Protein AF-0000000072904810 (afdb_homodimer)

Secondary structure (DSSP, 8-state):
---HHHHHHHHTS-HHHHHHHHTT-S---HHHHHHHHHHHHHTT----HHHHHHHHHTS-PEEEEEEEEEET-THHHHHHHHHHTTHHHHHHTTEEEEEEEEETT-HHHHHHHHHHHHHTT-SEEEE-----HHHHHHHHHHHHTT--EEEESS--TTS--SEEEE--HHHHHHHHHHHHHHHTTS---EEEEEES-TTSHHHHHHHHHHHHHHHHH--S-EEEEEEE-TT-HHHHHHHHHHHHHH----SEEEE-SS-HHHHHHHHHHTT-GGGSEEEEES--HHHHHHHHTTSS-EEEE--HHHHHHHHHHHHHHHHHH-PPPS-SEEEPP-EEE-GGG-/---HHHHHHHHTS-HHHHHHHHTT-S---HHHHHHHHHHHHHTT----HHHHHHHHHTS--EEEEEEEEEET-THHHHHHHHHHTTHHHHHHTTEEEEEEEEETT-HHHHHHHHHHHHHTT-SEEEE-----HHHHHHHHHHHHTT--EEEESS--TTS--SEEEE--HHHHHHHHHHHHHHSTTS---EEEEEES-TTSHHHHHHHHHHHHHHHHH--S-EEEEEEE-TT-HHHHHHHHHHHHHH----SEEEE-SS-HHHHHHHHHHTT-GGGSEEEEES--HHHHHHHHTTSS-EEEE--HHHHHHHHHHHHHHHHHH-PPPS-SEEEPP-EEE-GGG-

Foldseek 3Di:
DQDLCNLCVVLVHDSVLLLCLQQVHDDDPPVSSVSSVVSCVVVVPQPDLVSQLVVQLVDAAAEEEEEEQPPQPCLCVLLVLLQVVCQVVSVSSRYHYDYDHHHFQDQVSVLVSLVVCVVSVHQEYEYQHFADPVRLVSQQVCVVVVHAYEHFQADYPPHDHLAYFHAQLLVLLLVVLVLCLVPPPPQFQEEEEEFADPSGVSRVSSVVSVVVNCVVPVSNHDYPYYHHQSLHQCSLLVRLLVCCVVDVDGAEYEHSHHNVNSNVVNCVVVVCLVRHEYEYEADDPVNLVCLLVVSYFKYKYFSSSVSNNVSNVQSCCCSSRVDRDPHRYHHGDTDIDGNVRD/DQDLCNLCVVLVHDSVLLLCLVQVHDDDPPVSSVSSVVSCVVVVPQPDLVSQLVVQLVDAQAEEEEEEQPPQPCLCVLLVLLQVVCQVVSVSSRYHYDYDHHHFQDQVSVLVSLVVCVVSVHQEYEYQHFADPVRLVSQQVCVVVVHAYEHFQADYPPHDHLAYFHAQLLVLLLVVLVLCLVPPPPLFQEEEEEEADPSGPSRVSSVVSVVVNCVVPVSNHDYPYYHHQNLHQCSLLVRLLVCCVVDVDGAEYEHSHHNVNSNVVNCVVVVCLVRHEYEYEADDPVNLVCLLVVSYFKYKYFSSSVSNNVSNVQSCCCSSRVDRDPHRYHHGDTDIDGNVRD

Organism: NCBI:txid187101

InterPro domains:
  IPR000843 LacI-type HTH domain [PF00356] (3-48)
  IPR000843 LacI-type HTH domain [PR00036] (3-13)
  IPR000843 LacI-type HTH domain [PR00036] (13-23)
  IPR000843 LacI-type HTH domain [PS50932] (2-56)
  IPR000843 LacI-type HTH domain [SM00354] (1-73)
  IPR000843 LacI-type HTH domain [cd01392] (5-56)
  IPR001387 Cro/C1-type, helix-turn-helix domain [PS50943] (3-46)
  IPR010982 Lambda repressor-like, DNA-binding domain superfamily [G3DSA:1.10.260.40] (1-58)
  IPR010982 Lambda repressor-like, DNA-binding domain superfamily [SSF47413] (1-58)
  IPR025997 Periplasmic binding protein [PF13407] (64-319)
  IPR028082 Periplasmic binding protein-like I [SSF53822] (61-342)

Nearest PDB structures (foldseek):
  4ry0-assembly1_A  TM=9.034E-01  e=9.625E-19  Rhizobium etli CFN 42
  4yo7-assembly1_A  TM=8.829E-01  e=5.622E-18  Halalkalibacterium halodurans C-125
  3gbv-assembly1_B  TM=8.900E-01  e=8.865E-18  Bacteroides fragilis NCTC 9343
  6sw4-assembly1_A  TM=7.825E-01  e=5.951E-18  Geobacillus stearothermophilus
  4yhs-assembly1_A  TM=7.640E-01  e=2.649E-13  Bradyrhizobium sp. BTAi1

Solvent-accessible surface area (backbone atoms only — not comparable to full-atom values): 34978 Å² total; per-residue (Å²): 130,76,42,63,64,54,48,9,61,74,60,72,46,52,54,64,54,45,50,21,54,77,61,72,38,82,92,67,59,67,72,57,42,50,51,43,51,50,47,32,57,75,58,63,48,65,80,54,69,46,62,52,26,58,62,32,54,77,46,81,63,42,34,32,30,36,37,35,56,33,54,85,37,70,65,37,54,38,21,51,49,16,38,54,71,42,43,66,62,36,43,58,48,16,34,43,82,46,80,45,77,33,61,61,82,51,63,68,62,51,48,52,48,51,49,51,35,58,75,63,57,38,62,31,36,39,29,43,60,63,71,41,71,69,48,41,52,53,46,36,54,42,36,74,70,70,30,48,29,34,28,37,67,31,72,61,87,91,39,70,51,59,29,33,34,28,57,56,32,35,44,50,12,26,34,50,36,51,48,54,61,44,64,32,84,57,87,45,43,29,29,36,36,38,29,18,42,80,67,35,63,56,41,39,30,23,51,50,18,23,50,51,38,39,64,73,63,66,74,64,53,37,76,74,48,77,46,70,24,60,31,27,32,70,47,17,23,50,53,49,42,54,42,48,74,76,51,72,84,56,34,28,37,36,32,64,37,52,21,50,66,20,35,51,50,31,35,51,75,68,69,40,44,91,71,33,50,31,39,38,46,46,82,41,72,68,51,51,54,31,23,70,67,69,47,29,66,35,28,42,28,54,51,42,35,57,44,20,34,48,54,50,50,53,51,47,40,28,76,71,66,66,45,73,64,92,57,46,66,45,68,44,63,62,36,51,36,39,64,54,54,109,131,74,42,63,63,52,48,7,60,73,60,72,45,52,54,63,56,46,50,22,53,77,60,72,37,83,90,67,58,67,71,56,41,50,51,44,51,50,49,31,57,74,58,61,49,65,80,54,70,47,62,50,27,59,62,34,52,80,46,80,63,42,34,32,29,36,37,36,56,33,54,85,38,69,66,38,55,38,20,50,48,16,38,54,71,43,44,66,61,36,44,60,48,16,34,42,82,45,80,45,78,34,61,61,83,52,64,68,60,50,47,52,48,52,49,50,35,57,74,63,58,37,63,31,36,39,29,41,59,63,74,40,72,69,46,41,53,52,48,37,56,43,36,74,69,71,28,48,29,34,27,36,66,32,75,62,86,91,39,70,53,58,28,32,34,29,59,57,32,36,44,52,12,26,34,51,36,49,47,54,63,43,65,32,84,56,84,46,43,29,27,35,36,37,28,20,42,80,68,36,62,58,41,39,30,21,52,50,18,23,49,52,38,40,66,74,63,66,74,63,52,36,77,75,46,76,44,70,24,61,32,26,32,70,48,18,22,51,52,49,43,54,42,48,74,76,50,71,85,54,32,26,38,38,32,66,39,52,22,50,67,22,34,51,51,32,34,50,75,68,70,40,44,90,70,33,50,30,38,38,47,46,82,41,71,67,50,50,54,32,23,71,67,69,46,28,66,35,28,42,30,55,53,41,34,57,44,20,34,48,54,50,50,53,51,46,41,27,74,72,66,66,46,72,63,92,58,44,66,44,68,43,64,62,37,50,38,40,63,54,52,109

Radius of gyration: 28.39 Å; Cα contacts (8 Å, |Δi|>4): 1363; chains: 2; bounding box: 68×81×64 Å

Structure (mmCIF, N/CA/C/O backbone):
data_AF-0000000072904810-model_v1
#
loop_
_entity.id
_entity.type
_entity.pdbx_description
1 polymer 'Uncharacterized protein'
#
loop_
_atom_site.group_PDB
_atom_site.id
_atom_site.type_symbol
_atom_site.label_atom_id
_atom_site.label_alt_id
_atom_site.label_comp_id
_atom_site.label_asym_id
_atom_site.label_entity_id
_atom_site.label_seq_id
_atom_site.pdbx_PDB_ins_code
_atom_site.Cartn_x
_atom_site.Cartn_y
_atom_site.Cartn_z
_atom_site.occupancy
_atom_site.B_iso_or_equiv
_atom_site.auth_seq_id
_atom_site.auth_comp_id
_atom_site.auth_asym_id
_atom_site.auth_atom_id
_atom_site.pdbx_PDB_model_num
ATOM 1 N N . MET A 1 1 ? -9.641 24.469 26.047 1 48.72 1 MET A N 1
ATOM 2 C CA . MET A 1 1 ? -8.188 24.375 26.062 1 48.72 1 MET A CA 1
ATOM 3 C C . MET A 1 1 ? -7.566 25.703 26.5 1 48.72 1 MET A C 1
ATOM 5 O O . MET A 1 1 ? -8.07 26.766 26.156 1 48.72 1 MET A O 1
ATOM 9 N N . VAL A 1 2 ? -6.676 25.609 27.453 1 62.5 2 VAL A N 1
ATOM 10 C CA . VAL A 1 2 ? -6.043 26.797 28.031 1 62.5 2 VAL A CA 1
ATOM 11 C C . VAL A 1 2 ? -5.199 27.5 26.969 1 62.5 2 VAL A C 1
ATOM 13 O O . VAL A 1 2 ? -4.488 26.844 26.203 1 62.5 2 VAL A O 1
ATOM 16 N N . THR A 1 3 ? -5.465 28.734 26.672 1 64.62 3 THR A N 1
ATOM 17 C CA . THR A 1 3 ? -4.758 29.531 25.688 1 64.62 3 THR A CA 1
ATOM 18 C C . THR A 1 3 ? -3.43 30.047 26.234 1 64.62 3 THR A C 1
ATOM 20 O O . THR A 1 3 ? -3.195 29.984 27.453 1 64.62 3 THR A O 1
ATOM 23 N N . ILE A 1 4 ? -2.623 30.406 25.25 1 74.75 4 ILE A N 1
ATOM 24 C CA . ILE A 1 4 ? -1.353 31 25.641 1 74.75 4 ILE A CA 1
ATOM 25 C C . ILE A 1 4 ? -1.608 32.219 26.562 1 74.75 4 ILE A C 1
ATOM 27 O O . ILE A 1 4 ? -0.884 32.406 27.531 1 74.75 4 ILE A O 1
ATOM 31 N N . LYS A 1 5 ? -2.689 32.875 26.234 1 76.81 5 LYS A N 1
ATOM 32 C CA . LYS A 1 5 ? -3.057 34.062 27.031 1 76.81 5 LYS A CA 1
ATOM 33 C C . LYS A 1 5 ? -3.41 33.625 28.469 1 76.81 5 LYS A C 1
ATOM 35 O O . LYS A 1 5 ? -2.994 34.281 29.422 1 76.81 5 LYS A O 1
ATOM 40 N N . GLU A 1 6 ? -4.098 32.562 28.531 1 79.69 6 GLU A N 1
ATOM 41 C CA . GLU A 1 6 ? -4.496 32.094 29.844 1 79.69 6 GLU A CA 1
ATOM 42 C C . GLU A 1 6 ? -3.299 31.531 30.625 1 79.69 6 GLU A C 1
ATOM 44 O O . GLU A 1 6 ? -3.186 31.75 31.828 1 79.69 6 GLU A O 1
ATOM 49 N N . ILE A 1 7 ? -2.479 30.906 29.875 1 81.94 7 ILE A N 1
ATOM 50 C CA . ILE A 1 7 ? -1.27 30.359 30.5 1 81.94 7 ILE A CA 1
ATOM 51 C C . ILE A 1 7 ? -0.387 31.516 30.984 1 81.94 7 ILE A C 1
ATOM 53 O O . ILE A 1 7 ? 0.176 31.453 32.062 1 81.94 7 ILE A O 1
ATOM 57 N N . ALA A 1 8 ? -0.344 32.469 30.188 1 86.44 8 ALA A N 1
ATOM 58 C CA . ALA A 1 8 ? 0.425 33.656 30.547 1 86.44 8 ALA A CA 1
ATOM 59 C C . ALA A 1 8 ? -0.117 34.312 31.828 1 86.44 8 ALA A C 1
ATOM 61 O O . ALA A 1 8 ? 0.65 34.656 32.719 1 86.44 8 ALA A O 1
ATOM 62 N N . LYS A 1 9 ? -1.335 34.375 31.906 1 85.94 9 LYS A N 1
ATOM 63 C CA . LYS A 1 9 ? -1.991 34.906 33.094 1 85.94 9 LYS A CA 1
ATOM 64 C C . LYS A 1 9 ? -1.703 34.062 34.312 1 85.94 9 LYS A C 1
ATOM 66 O O . LYS A 1 9 ? -1.376 34.594 35.375 1 85.94 9 LYS A O 1
ATOM 71 N N . LYS A 1 10 ? -1.76 32.844 34.094 1 86.5 10 LYS A N 1
ATOM 72 C CA . LYS A 1 10 ? -1.534 31.922 35.188 1 86.5 10 LYS A CA 1
ATOM 73 C C . LYS A 1 10 ? -0.076 31.953 35.656 1 86.5 10 LYS A C 1
ATOM 75 O O . LYS A 1 10 ? 0.217 31.797 36.844 1 86.5 10 LYS A O 1
ATOM 80 N N . ALA A 1 11 ? 0.738 32.062 34.719 1 86.38 11 ALA A N 1
ATOM 81 C CA . ALA A 1 11 ? 2.174 32.062 34.969 1 86.38 11 ALA A CA 1
ATOM 82 C C . ALA A 1 11 ? 2.656 33.469 35.375 1 86.38 11 ALA A C 1
ATOM 84 O O . ALA A 1 11 ? 3.768 33.625 35.906 1 86.38 11 ALA A O 1
ATOM 85 N N . GLY A 1 12 ? 1.88 34.5 35.188 1 88.94 12 GLY A N 1
ATOM 86 C CA . GLY A 1 12 ? 2.254 35.875 35.5 1 88.94 12 GLY A CA 1
ATOM 87 C C . GLY A 1 12 ? 3.293 36.438 34.562 1 88.94 12 GLY A C 1
ATOM 88 O O . GLY A 1 12 ? 4.18 37.188 35 1 88.94 12 GLY A O 1
ATOM 89 N N . VAL A 1 13 ? 3.305 35.938 33.438 1 86.69 13 VAL A N 1
ATOM 90 C CA . VAL A 1 13 ? 4.27 36.406 32.438 1 86.69 13 VAL A CA 1
ATOM 91 C C . VAL A 1 13 ? 3.539 36.875 31.188 1 86.69 13 VAL A C 1
ATOM 93 O O . VAL A 1 13 ? 2.316 36.75 31.094 1 86.69 13 VAL A O 1
ATOM 96 N N . SER A 1 14 ? 4.316 37.594 30.359 1 81.81 14 SER A N 1
ATOM 97 C CA . SER A 1 14 ? 3.732 38.031 29.094 1 81.81 14 SER A CA 1
ATOM 98 C C . SER A 1 14 ? 3.434 36.812 28.188 1 81.81 14 SER A C 1
ATOM 100 O O . SER A 1 14 ? 4 35.75 28.359 1 81.81 14 SER A O 1
ATOM 102 N N . ARG A 1 15 ? 2.557 37.062 27.203 1 83.19 15 ARG A N 1
ATOM 103 C CA . ARG A 1 15 ? 2.275 36.062 26.188 1 83.19 15 ARG A CA 1
ATOM 104 C C . ARG A 1 15 ? 3.545 35.656 25.438 1 83.19 15 ARG A C 1
ATOM 106 O O . ARG A 1 15 ? 3.732 34.5 25.094 1 83.19 15 ARG A O 1
ATOM 113 N N . GLY A 1 16 ? 4.422 36.594 25.312 1 77.12 16 GLY A N 1
ATOM 114 C CA . GLY A 1 16 ? 5.68 36.375 24.609 1 77.12 16 GLY A CA 1
ATOM 115 C C . GLY A 1 16 ? 6.598 35.406 25.344 1 77.12 16 GLY A C 1
ATOM 116 O O . GLY A 1 16 ? 7.254 34.562 24.734 1 77.12 16 GLY A O 1
ATOM 117 N N . THR A 1 17 ? 6.551 35.594 26.609 1 80.62 17 THR A N 1
ATOM 118 C CA . THR A 1 17 ? 7.391 34.719 27.438 1 80.62 17 THR A CA 1
ATOM 119 C C . THR A 1 17 ? 6.91 33.281 27.359 1 80.62 17 THR A C 1
ATOM 121 O O . THR A 1 17 ? 7.719 32.344 27.25 1 80.62 17 THR A O 1
ATOM 124 N N . VAL A 1 18 ? 5.582 33.125 27.375 1 80.38 18 VAL A N 1
ATOM 125 C CA . VAL A 1 18 ? 5.008 31.781 27.266 1 80.38 18 VAL A CA 1
ATOM 126 C C . VAL A 1 18 ? 5.32 31.203 25.891 1 80.38 18 VAL A C 1
ATOM 128 O O . VAL A 1 18 ? 5.688 30.031 25.781 1 80.38 18 VAL A O 1
ATOM 131 N N . ASP A 1 19 ? 5.27 32.031 24.969 1 73.81 19 ASP A N 1
ATOM 132 C CA . ASP A 1 19 ? 5.562 31.641 23.594 1 73.81 19 ASP A CA 1
ATOM 133 C C . ASP A 1 19 ? 7.008 31.172 23.453 1 73.81 19 ASP A C 1
ATOM 135 O O . ASP A 1 19 ? 7.273 30.141 22.812 1 73.81 19 ASP A O 1
ATOM 139 N N . ARG A 1 20 ? 7.871 31.906 24.141 1 73.19 20 ARG A N 1
ATOM 140 C CA . ARG A 1 20 ? 9.289 31.578 24.094 1 73.19 20 ARG A CA 1
ATOM 141 C C . ARG A 1 20 ? 9.547 30.219 24.75 1 73.19 20 ARG A C 1
ATOM 143 O O . ARG A 1 20 ? 10.344 29.422 24.25 1 73.19 20 ARG A O 1
ATOM 150 N N . VAL A 1 21 ? 8.828 29.969 25.75 1 74.94 21 VAL A N 1
ATOM 151 C CA . VAL A 1 21 ? 9.031 28.734 26.5 1 74.94 21 VAL A CA 1
ATOM 152 C C . VAL A 1 21 ? 8.461 27.562 25.703 1 74.94 21 VAL A C 1
ATOM 154 O O . VAL A 1 21 ? 9.109 26.516 25.578 1 74.94 21 VAL A O 1
ATOM 157 N N . ILE A 1 22 ? 7.301 27.797 25.125 1 71 22 ILE A N 1
ATOM 158 C CA . ILE A 1 22 ? 6.598 26.734 24.406 1 71 22 ILE A CA 1
ATOM 159 C C . ILE A 1 22 ? 7.375 26.359 23.156 1 71 22 ILE A C 1
ATOM 161 O O . ILE A 1 22 ? 7.441 25.172 22.781 1 71 22 ILE A O 1
ATOM 165 N N . ASN A 1 23 ? 8.078 27.391 22.641 1 64.56 23 ASN A N 1
ATOM 166 C CA . ASN A 1 23 ? 8.758 27.172 21.359 1 64.56 23 ASN A CA 1
ATOM 167 C C . ASN A 1 23 ? 10.273 27.141 21.531 1 64.56 23 ASN A C 1
ATOM 169 O O . ASN A 1 23 ? 11.008 27.203 20.547 1 64.56 23 ASN A O 1
ATOM 173 N N . ASN A 1 24 ? 10.555 27 22.641 1 62.38 24 ASN A N 1
ATOM 174 C CA . ASN A 1 24 ? 11.961 26.953 23.031 1 62.38 24 ASN A CA 1
ATOM 175 C C . ASN A 1 24 ? 12.781 28 22.281 1 62.38 24 ASN A C 1
ATOM 177 O O . ASN A 1 24 ? 13.812 27.688 21.688 1 62.38 24 ASN A O 1
ATOM 181 N N . ARG A 1 25 ? 12.133 29.109 22.188 1 63.75 25 ARG A N 1
ATOM 182 C CA . ARG A 1 25 ? 12.812 30.234 21.531 1 63.75 25 ARG A CA 1
ATOM 183 C C . ARG A 1 25 ? 13.18 31.297 22.562 1 63.75 25 ARG A C 1
ATOM 185 O O . ARG A 1 25 ? 12.461 31.516 23.531 1 63.75 25 ARG A O 1
ATOM 192 N N . GLY A 1 26 ? 14.312 31.922 22.344 1 59.94 26 GLY A N 1
ATOM 193 C CA . GLY A 1 26 ? 14.781 33.031 23.141 1 59.94 26 GLY A CA 1
ATOM 194 C C . GLY A 1 26 ? 15.242 32.625 24.531 1 59.94 26 GLY A C 1
ATOM 195 O O . GLY A 1 26 ? 15.352 31.438 24.828 1 59.94 26 GLY A O 1
ATOM 196 N N . SER A 1 27 ? 15.664 33.562 25.297 1 71.88 27 SER A N 1
ATOM 197 C CA . SER A 1 27 ? 16.141 33.344 26.656 1 71.88 27 SER A CA 1
ATOM 198 C C . SER A 1 27 ? 15.055 33.594 27.688 1 71.88 27 SER A C 1
ATOM 200 O O . SER A 1 27 ? 14.406 34.656 27.656 1 71.88 27 SER A O 1
ATOM 202 N N . VAL A 1 28 ? 14.578 32.562 28.375 1 75.69 28 VAL A N 1
ATOM 203 C CA . VAL A 1 28 ? 13.664 32.688 29.5 1 75.69 28 VAL A CA 1
ATOM 204 C C . VAL A 1 28 ? 14.328 32.156 30.781 1 75.69 28 VAL A C 1
ATOM 206 O O . VAL A 1 28 ? 15.078 31.172 30.719 1 75.69 28 VAL A O 1
ATOM 209 N N . LYS A 1 29 ? 14.172 32.938 31.875 1 82.75 29 LYS A N 1
ATOM 210 C CA . LYS A 1 29 ? 14.734 32.5 33.156 1 82.75 29 LYS A CA 1
ATOM 211 C C . LYS A 1 29 ? 14.258 31.078 33.5 1 82.75 29 LYS A C 1
ATOM 213 O O . LYS A 1 29 ? 13.102 30.734 33.281 1 82.75 29 LYS A O 1
ATOM 218 N N . SER A 1 30 ? 15.18 30.312 33.969 1 80.44 30 SER A N 1
ATOM 219 C CA . SER A 1 30 ? 14.938 28.906 34.281 1 80.44 30 SER A CA 1
ATOM 220 C C . SER A 1 30 ? 13.703 28.75 35.156 1 80.44 30 SER A C 1
ATOM 222 O O . SER A 1 30 ? 12.891 27.844 34.938 1 80.44 30 SER A O 1
ATOM 224 N N . GLU A 1 31 ? 13.578 29.594 36.156 1 82.31 31 GLU A N 1
ATOM 225 C CA . GLU A 1 31 ? 12.453 29.516 37.094 1 82.31 31 GLU A CA 1
ATOM 226 C C . GLU A 1 31 ? 11.125 29.719 36.375 1 82.31 31 GLU A C 1
ATOM 228 O O . GLU A 1 31 ? 10.164 29 36.625 1 82.31 31 GLU A O 1
ATOM 233 N N . THR A 1 32 ? 11.125 30.656 35.5 1 84.44 32 THR A N 1
ATOM 234 C CA . THR A 1 32 ? 9.922 30.984 34.719 1 84.44 32 THR A CA 1
ATOM 235 C C . THR A 1 32 ? 9.586 29.859 33.75 1 84.44 32 THR A C 1
ATOM 237 O O . THR A 1 32 ? 8.414 29.5 33.594 1 84.44 32 THR A O 1
ATOM 240 N N . LYS A 1 33 ? 10.547 29.375 33.094 1 83 33 LYS A N 1
ATOM 241 C CA . LYS A 1 33 ? 10.367 28.266 32.156 1 83 33 LYS A CA 1
ATOM 242 C C . LYS A 1 33 ? 9.742 27.062 32.875 1 83 33 LYS A C 1
ATOM 244 O O . LYS A 1 33 ? 8.789 26.469 32.344 1 83 33 LYS A O 1
ATOM 249 N N . GLU A 1 34 ? 10.32 26.766 34 1 81 34 GLU A N 1
ATOM 250 C CA . GLU A 1 34 ? 9.805 25.625 34.75 1 81 34 GLU A CA 1
ATOM 251 C C . GLU A 1 34 ? 8.352 25.844 35.125 1 81 34 GLU A C 1
ATOM 253 O O . GLU A 1 34 ? 7.539 24.922 35.062 1 81 34 GLU A O 1
ATOM 258 N N . LYS A 1 35 ? 8.086 27.031 35.625 1 83.62 35 LYS A N 1
ATOM 259 C CA . LYS A 1 35 ? 6.719 27.375 36.031 1 83.62 35 LYS A CA 1
ATOM 260 C C . LYS A 1 35 ? 5.754 27.219 34.844 1 83.62 35 LYS A C 1
ATOM 262 O O . LYS A 1 35 ? 4.68 26.625 35 1 83.62 35 LYS A O 1
ATOM 267 N N . ILE A 1 36 ? 6.172 27.719 33.75 1 84.75 36 ILE A N 1
ATOM 268 C CA . ILE A 1 36 ? 5.336 27.641 32.562 1 84.75 36 ILE A CA 1
ATOM 269 C C . ILE A 1 36 ? 5.16 26.188 32.125 1 84.75 36 ILE A C 1
ATOM 271 O O . ILE A 1 36 ? 4.051 25.75 31.812 1 84.75 36 ILE A O 1
ATOM 275 N N . LEU A 1 37 ? 6.18 25.438 32.156 1 79.69 37 LEU A N 1
ATOM 276 C CA . LEU A 1 37 ? 6.125 24.047 31.766 1 79.69 37 LEU A CA 1
ATOM 277 C C . LEU A 1 37 ? 5.188 23.25 32.688 1 79.69 37 LEU A C 1
ATOM 279 O O . LEU A 1 37 ? 4.445 22.391 32.219 1 79.69 37 LEU A O 1
ATOM 283 N N . LYS A 1 38 ? 5.254 23.547 33.938 1 79.88 38 LYS A N 1
ATOM 284 C CA . LYS A 1 38 ? 4.363 22.906 34.906 1 79.88 38 LYS A CA 1
ATOM 285 C C . LYS A 1 38 ? 2.902 23.219 34.594 1 79.88 38 LYS A C 1
ATOM 287 O O . LYS A 1 38 ? 2.037 22.344 34.688 1 79.88 38 LYS A O 1
ATOM 292 N N . ILE A 1 39 ? 2.627 24.438 34.25 1 81.19 39 ILE A N 1
ATOM 293 C CA . ILE A 1 39 ? 1.268 24.859 33.906 1 81.19 39 ILE A CA 1
ATOM 294 C C . ILE A 1 39 ? 0.812 24.172 32.625 1 81.19 39 ILE A C 1
ATOM 296 O O . ILE A 1 39 ? -0.328 23.703 32.531 1 81.19 39 ILE A O 1
ATOM 300 N N . LEU A 1 40 ? 1.761 24.172 31.75 1 76.12 40 LEU A N 1
ATOM 301 C CA . LEU A 1 40 ? 1.449 23.5 30.484 1 76.12 40 LEU A CA 1
ATOM 302 C C . LEU A 1 40 ? 1.08 22.047 30.719 1 76.12 40 LEU A C 1
ATOM 304 O O . LEU A 1 40 ? 0.115 21.547 30.141 1 76.12 40 LEU A O 1
ATOM 308 N N . GLU A 1 41 ? 1.819 21.422 31.562 1 71.75 41 GLU A N 1
ATOM 309 C CA . GLU A 1 41 ? 1.578 20.031 31.906 1 71.75 41 GLU A CA 1
ATOM 310 C C . GLU A 1 41 ? 0.256 19.875 32.656 1 71.75 41 GLU A C 1
ATOM 312 O O . GLU A 1 41 ? -0.528 18.969 32.344 1 71.75 41 GLU A O 1
ATOM 317 N N . LYS A 1 42 ? 0.084 20.688 33.594 1 73.69 42 LYS A N 1
ATOM 318 C CA . LYS A 1 42 ? -1.115 20.625 34.438 1 73.69 42 LYS A CA 1
ATOM 319 C C . LYS A 1 42 ? -2.373 20.859 33.594 1 73.69 42 LYS A C 1
ATOM 321 O O . LYS A 1 42 ? -3.406 20.234 33.812 1 73.69 42 LYS A O 1
ATOM 326 N N . GLU A 1 43 ? -2.172 21.766 32.625 1 68.81 43 GLU A N 1
ATOM 327 C CA . GLU A 1 43 ? -3.33 22.141 31.828 1 68.81 43 GLU A CA 1
ATOM 328 C C . GLU A 1 43 ? -3.434 21.281 30.578 1 68.81 43 GLU A C 1
ATOM 330 O O . GLU A 1 43 ? -4.344 21.453 29.766 1 68.81 43 GLU A O 1
ATOM 335 N N . ASN A 1 44 ? -2.527 20.344 30.578 1 62.75 44 ASN A N 1
ATOM 336 C CA . ASN A 1 44 ? -2.461 19.484 29.406 1 62.75 44 ASN A CA 1
ATOM 337 C C . ASN A 1 44 ? -2.467 20.297 28.109 1 62.75 44 ASN A C 1
ATOM 339 O O . ASN A 1 44 ? -3.256 20.031 27.203 1 62.75 44 ASN A O 1
ATOM 343 N N . TYR A 1 45 ? -1.604 21.344 28.359 1 57.41 45 TYR A N 1
ATOM 344 C CA . TYR A 1 45 ? -1.53 22.25 27.203 1 57.41 45 TYR A CA 1
ATOM 345 C C . TYR A 1 45 ? -0.876 21.562 26.016 1 57.41 45 TYR A C 1
ATOM 347 O O . TYR A 1 45 ? 0.213 21 26.141 1 57.41 45 TYR A O 1
ATOM 355 N N . LYS A 1 46 ? -1.573 21.328 25.094 1 53.16 46 LYS A N 1
ATOM 356 C CA . LYS A 1 46 ? -0.987 20.875 23.844 1 53.16 46 LYS A CA 1
ATOM 357 C C . LYS A 1 46 ? -0.781 22.031 22.875 1 53.16 46 LYS A C 1
ATOM 359 O O . LYS A 1 46 ? -1.73 22.734 22.547 1 53.16 46 LYS A O 1
ATOM 364 N N . PRO A 1 47 ? 0.622 22.359 22.812 1 49.88 47 PRO A N 1
ATOM 365 C CA . PRO A 1 47 ? 0.875 23.469 21.891 1 49.88 47 PRO A CA 1
ATOM 366 C C . PRO A 1 47 ? 0.107 23.328 20.578 1 49.88 47 PRO A C 1
ATOM 368 O O . PRO A 1 47 ? -0.078 22.219 20.078 1 49.88 47 PRO A O 1
ATOM 371 N N . ASN A 1 48 ? -0.645 24.281 20.422 1 47.41 48 ASN A N 1
ATOM 372 C CA . ASN A 1 48 ? -1.406 24.328 19.188 1 47.41 48 ASN A CA 1
ATOM 373 C C . ASN A 1 48 ? -0.489 24.312 17.969 1 47.41 48 ASN A C 1
ATOM 375 O O . ASN A 1 48 ? 0.514 25.031 17.922 1 47.41 48 ASN A O 1
ATOM 379 N N . ILE A 1 49 ? -0.311 23.266 17.312 1 51.97 49 ILE A N 1
ATOM 380 C CA . ILE A 1 49 ? 0.506 23.094 16.109 1 51.97 49 ILE A CA 1
ATOM 381 C C . ILE A 1 49 ? 0.469 24.359 15.273 1 51.97 49 ILE A C 1
ATOM 383 O O . ILE A 1 49 ? 1.472 24.734 14.664 1 51.97 49 ILE A O 1
ATOM 387 N N . PHE A 1 50 ? -0.544 25.156 15.445 1 46.47 50 PHE A N 1
ATOM 388 C CA . PHE A 1 50 ? -0.783 26.344 14.641 1 46.47 50 PHE A CA 1
ATOM 389 C C . PHE A 1 50 ? 0.093 27.5 15.109 1 46.47 50 PHE A C 1
ATOM 391 O O . PHE A 1 50 ? 0.637 28.25 14.297 1 46.47 50 PHE A O 1
ATOM 398 N N . GLY A 1 51 ? 0.106 27.688 16.375 1 47.91 51 GLY A N 1
ATOM 399 C CA . GLY A 1 51 ? 0.995 28.703 16.938 1 47.91 51 GLY A CA 1
ATOM 400 C C . GLY A 1 51 ? 2.445 28.5 16.547 1 47.91 51 GLY A C 1
ATOM 401 O O . GLY A 1 51 ? 3.154 29.469 16.25 1 47.91 51 GLY A O 1
ATOM 402 N N . LYS A 1 52 ? 2.736 27.328 16.359 1 52.88 52 LYS A N 1
ATOM 403 C CA . LYS A 1 52 ? 4.113 27 16 1 52.88 52 LYS A CA 1
ATOM 404 C C . LYS A 1 52 ? 4.406 27.344 14.547 1 52.88 52 LYS A C 1
ATOM 406 O O . LYS A 1 52 ? 5.492 27.828 14.219 1 52.88 52 LYS A O 1
ATOM 411 N N . MET A 1 53 ? 3.459 27.078 13.727 1 53.44 53 MET A N 1
ATOM 412 C CA . MET A 1 53 ? 3.609 27.391 12.305 1 53.44 53 MET A CA 1
ATOM 413 C C . MET A 1 53 ? 3.789 28.891 12.094 1 53.44 53 MET A C 1
ATOM 415 O O . MET A 1 53 ? 4.625 29.312 11.297 1 53.44 53 MET A O 1
ATOM 419 N N . LEU A 1 54 ? 2.996 29.703 12.781 1 46.09 54 LEU A N 1
ATOM 420 C CA . LEU A 1 54 ? 3.061 31.156 12.688 1 46.09 54 LEU A CA 1
ATOM 421 C C . LEU A 1 54 ? 4.398 31.672 13.203 1 46.09 54 LEU A C 1
ATOM 423 O O . LEU A 1 54 ? 4.961 32.625 12.641 1 46.09 54 LEU A O 1
ATOM 427 N N . ALA A 1 55 ? 4.762 31.125 14.188 1 48.44 55 ALA A N 1
ATOM 428 C CA . ALA A 1 55 ? 6.02 31.562 14.789 1 48.44 55 ALA A CA 1
ATOM 429 C C . ALA A 1 55 ? 7.199 31.281 13.867 1 48.44 55 ALA A C 1
ATOM 431 O O . ALA A 1 55 ? 8.141 32.062 13.789 1 48.44 55 ALA A O 1
ATOM 432 N N . ASN A 1 56 ? 7.066 30.219 13.109 1 52.06 56 ASN A N 1
ATOM 433 C CA . ASN A 1 56 ? 8.195 29.797 12.305 1 52.06 56 ASN A CA 1
ATOM 434 C C . ASN A 1 56 ? 8.234 30.516 10.961 1 52.06 56 ASN A C 1
ATOM 436 O O . ASN A 1 56 ? 9.297 30.641 10.344 1 52.06 56 ASN A O 1
ATOM 440 N N . ASN A 1 57 ? 7.066 30.984 10.43 1 50.25 57 ASN A N 1
ATOM 441 C CA . ASN A 1 57 ? 7.027 31.641 9.125 1 50.25 57 ASN A CA 1
ATOM 442 C C . ASN A 1 57 ? 7.668 33.031 9.172 1 50.25 57 ASN A C 1
ATOM 444 O O . ASN A 1 57 ? 7.934 33.625 8.133 1 50.25 57 ASN A O 1
ATOM 448 N N . LYS A 1 58 ? 7.75 33.719 10.344 1 47.81 58 LYS A N 1
ATOM 449 C CA . LYS A 1 58 ? 8.312 35.062 10.43 1 47.81 58 LYS A CA 1
ATOM 450 C C . LYS A 1 58 ? 9.82 35.031 10.203 1 47.81 58 LYS A C 1
ATOM 452 O O . LYS A 1 58 ? 10.43 36.062 9.906 1 47.81 58 LYS A O 1
ATOM 457 N N . TYR A 1 59 ? 10.484 34 10.234 1 52.03 59 TYR A N 1
ATOM 458 C CA . TYR A 1 59 ? 11.938 33.938 10.156 1 52.03 59 TYR A CA 1
ATOM 459 C C . TYR A 1 59 ? 12.383 33.125 8.938 1 52.03 59 TYR A C 1
ATOM 461 O O . TYR A 1 59 ? 11.562 32.5 8.266 1 52.03 59 TYR A O 1
ATOM 469 N N . SER A 1 60 ? 13.68 33.312 8.547 1 62.72 60 SER A N 1
ATOM 470 C CA . SER A 1 60 ? 14.344 32.562 7.484 1 62.72 60 SER A CA 1
ATOM 471 C C . SER A 1 60 ? 14 31.062 7.562 1 62.72 60 SER A C 1
ATOM 473 O O . SER A 1 60 ? 13.883 30.516 8.656 1 62.72 60 SER A O 1
ATOM 475 N N . LYS A 1 61 ? 13.594 30.516 6.398 1 77.38 61 LYS A N 1
ATOM 476 C CA . LYS A 1 61 ? 13.219 29.109 6.352 1 77.38 61 LYS A CA 1
ATOM 477 C C . LYS A 1 61 ? 14.328 28.219 6.91 1 77.38 61 LYS A C 1
ATOM 479 O O . LYS A 1 61 ? 15.516 28.469 6.668 1 77.38 61 LYS A O 1
ATOM 484 N N . LYS A 1 62 ? 14.07 27.438 7.703 1 90 62 LYS A N 1
ATOM 485 C CA . LYS A 1 62 ? 14.977 26.406 8.211 1 90 62 LYS A CA 1
ATOM 486 C C . LYS A 1 62 ? 15.141 25.266 7.207 1 90 62 LYS A C 1
ATOM 488 O O . LYS A 1 62 ? 14.258 25.031 6.383 1 90 62 LYS A O 1
ATOM 493 N N . MET A 1 63 ? 16.312 24.625 7.23 1 94.19 63 MET A N 1
ATOM 494 C CA . MET A 1 63 ? 16.609 23.641 6.195 1 94.19 63 MET A CA 1
ATOM 495 C C . MET A 1 63 ? 16.469 22.219 6.73 1 94.19 63 MET A C 1
ATOM 497 O O . MET A 1 63 ? 16.844 21.938 7.867 1 94.19 63 MET A O 1
ATOM 501 N N . ILE A 1 64 ? 15.898 21.406 5.961 1 97.12 64 ILE A N 1
ATOM 502 C CA . ILE A 1 64 ? 15.938 19.953 6.133 1 97.12 64 ILE A CA 1
ATOM 503 C C . ILE A 1 64 ? 16.812 19.328 5.055 1 97.12 64 ILE A C 1
ATOM 505 O O . ILE A 1 64 ? 16.625 19.578 3.863 1 97.12 64 ILE A O 1
ATOM 509 N N . GLY A 1 65 ? 17.828 18.578 5.438 1 98.25 65 GLY A N 1
ATOM 510 C CA . GLY A 1 65 ? 18.703 17.906 4.488 1 98.25 65 GLY A CA 1
ATOM 511 C C . GLY A 1 65 ? 18.141 16.594 3.986 1 98.25 65 GLY A C 1
ATOM 512 O O . GLY A 1 65 ? 17.531 15.836 4.75 1 98.25 65 GLY A O 1
ATOM 513 N N . VAL A 1 66 ? 18.344 16.312 2.725 1 98.69 66 VAL A N 1
ATOM 514 C CA . VAL A 1 66 ? 17.984 15.039 2.1 1 98.69 66 VAL A CA 1
ATOM 515 C C . VAL A 1 66 ? 19.188 14.484 1.337 1 98.69 66 VAL A C 1
ATOM 517 O O . VAL A 1 66 ? 19.625 15.07 0.349 1 98.69 66 VAL A O 1
ATOM 520 N N . ILE A 1 67 ? 19.734 13.391 1.818 1 98.19 67 ILE A N 1
ATOM 521 C CA . ILE A 1 67 ? 20.859 12.727 1.16 1 98.19 67 ILE A CA 1
ATOM 522 C C . ILE A 1 67 ? 20.422 11.359 0.643 1 98.19 67 ILE A C 1
ATOM 524 O O . ILE A 1 67 ? 20.141 10.453 1.431 1 98.19 67 ILE A O 1
ATOM 528 N N . LEU A 1 68 ? 20.406 11.195 -0.643 1 97.31 68 LEU A N 1
ATOM 529 C CA . LEU A 1 68 ? 19.984 9.938 -1.256 1 97.31 68 LEU A CA 1
ATOM 530 C C . LEU A 1 68 ? 21.031 9.43 -2.232 1 97.31 68 LEU A C 1
ATOM 532 O O . LEU A 1 68 ? 21.672 10.219 -2.932 1 97.31 68 LEU A O 1
ATOM 536 N N . ASN A 1 69 ? 21.156 8.172 -2.271 1 90.5 69 ASN A N 1
ATOM 537 C CA . ASN A 1 69 ? 21.953 7.531 -3.316 1 90.5 69 ASN A CA 1
ATOM 538 C C . ASN A 1 69 ? 21.109 7.199 -4.539 1 90.5 69 ASN A C 1
ATOM 540 O O . ASN A 1 69 ? 21.047 6.043 -4.961 1 90.5 69 ASN A O 1
ATOM 544 N N . SER A 1 70 ? 20.609 8.227 -5.184 1 90.31 70 SER A N 1
ATOM 545 C CA . SER A 1 70 ? 19.484 8.055 -6.086 1 90.31 70 SER A CA 1
ATOM 546 C C . SER A 1 70 ? 19.922 8.086 -7.547 1 90.31 70 SER A C 1
ATOM 548 O O . SER A 1 70 ? 19.234 7.582 -8.43 1 90.31 70 SER A O 1
ATOM 550 N N . LYS A 1 71 ? 21.078 8.734 -7.824 1 91.31 71 LYS A N 1
ATOM 551 C CA . LYS A 1 71 ? 21.438 8.977 -9.219 1 91.31 71 LYS A CA 1
ATOM 552 C C . LYS A 1 71 ? 21.594 7.668 -9.984 1 91.31 71 LYS A C 1
ATOM 554 O O . LYS A 1 71 ? 22.375 6.801 -9.57 1 91.31 71 LYS A O 1
ATOM 559 N N . GLY A 1 72 ? 20.812 7.527 -11.031 1 88 72 GLY A N 1
ATOM 560 C CA . GLY A 1 72 ? 20.891 6.348 -11.875 1 88 72 GLY A CA 1
ATOM 561 C C . GLY A 1 72 ? 19.953 5.234 -11.422 1 88 72 GLY A C 1
ATOM 562 O O . GLY A 1 72 ? 19.938 4.156 -12.023 1 88 72 GLY A O 1
ATOM 563 N N . ASN A 1 73 ? 19.219 5.426 -10.406 1 89.88 73 ASN A N 1
ATOM 564 C CA . ASN A 1 73 ? 18.297 4.422 -9.891 1 89.88 73 ASN A CA 1
ATOM 565 C C . ASN A 1 73 ? 16.859 4.938 -9.898 1 89.88 73 ASN A C 1
ATOM 567 O O . ASN A 1 73 ? 16.469 5.738 -9.047 1 89.88 73 ASN A O 1
ATOM 571 N N . PRO A 1 74 ? 16.062 4.477 -10.828 1 92.44 74 PRO A N 1
ATOM 572 C CA . PRO A 1 74 ? 14.695 4.988 -11.008 1 92.44 74 PRO A CA 1
ATOM 573 C C . PRO A 1 74 ? 13.812 4.746 -9.789 1 92.44 74 PRO A C 1
ATOM 575 O O . PRO A 1 74 ? 12.766 5.387 -9.648 1 92.44 74 PRO A O 1
ATOM 578 N N . PHE A 1 75 ? 14.117 3.85 -8.922 1 92.62 75 PHE A N 1
ATOM 579 C CA . PHE A 1 75 ? 13.406 3.629 -7.676 1 92.62 75 PHE A CA 1
ATOM 580 C C . PHE A 1 7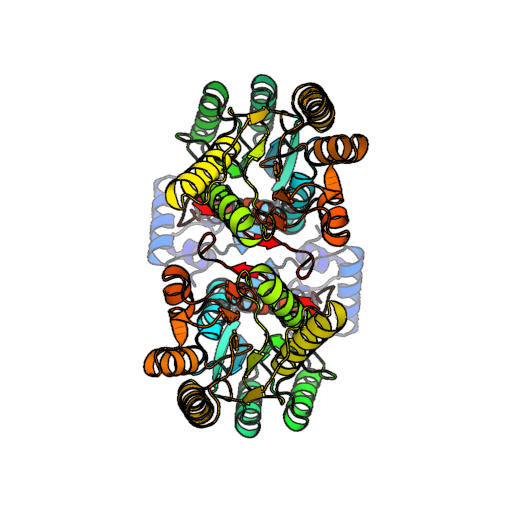5 ? 13.25 4.934 -6.902 1 92.62 75 PHE A C 1
ATOM 582 O O . PHE A 1 75 ? 12.172 5.227 -6.379 1 92.62 75 PHE A O 1
ATOM 589 N N . TYR A 1 76 ? 14.227 5.742 -6.91 1 95.75 76 TYR A N 1
ATOM 590 C CA . TYR A 1 76 ? 14.273 6.93 -6.062 1 95.75 76 TYR A CA 1
ATOM 591 C C . TYR A 1 76 ? 13.461 8.062 -6.668 1 95.75 76 TYR A C 1
ATOM 593 O O . TYR A 1 76 ? 13.164 9.055 -5.988 1 95.75 76 TYR A O 1
ATOM 601 N N . ASP A 1 77 ? 13.133 7.941 -7.941 1 95.88 77 ASP A N 1
ATOM 602 C CA . ASP A 1 77 ? 12.25 8.953 -8.508 1 95.88 77 ASP A CA 1
ATOM 603 C C . ASP A 1 77 ? 10.938 9.047 -7.73 1 95.88 77 ASP A C 1
ATOM 605 O O . ASP A 1 77 ? 10.477 10.141 -7.41 1 95.88 77 ASP A O 1
ATOM 609 N N . GLN A 1 78 ? 10.461 7.891 -7.402 1 96.44 78 GLN A N 1
ATOM 610 C CA . GLN A 1 78 ? 9.211 7.855 -6.648 1 96.44 78 GLN A CA 1
ATOM 611 C C . GLN A 1 78 ? 9.43 8.281 -5.199 1 96.44 78 GLN A C 1
ATOM 613 O O . GLN A 1 78 ? 8.555 8.898 -4.586 1 96.44 78 GLN A O 1
ATOM 618 N N . VAL A 1 79 ? 10.586 7.973 -4.625 1 98 79 VAL A N 1
ATOM 619 C CA . VAL A 1 79 ? 10.93 8.422 -3.279 1 98 79 VAL A CA 1
ATOM 620 C C . VAL A 1 79 ? 10.938 9.945 -3.234 1 98 79 VAL A C 1
ATOM 622 O O . VAL A 1 79 ? 10.297 10.555 -2.371 1 98 79 VAL A O 1
ATOM 625 N N . ILE A 1 80 ? 11.633 10.539 -4.184 1 98.19 80 ILE A N 1
ATOM 626 C CA . ILE A 1 80 ? 11.766 11.984 -4.262 1 98.19 80 ILE A CA 1
ATOM 627 C C . ILE A 1 80 ? 10.398 12.625 -4.48 1 98.19 80 ILE A C 1
ATOM 629 O O . ILE A 1 80 ? 10.062 13.633 -3.855 1 98.19 80 ILE A O 1
ATOM 633 N N . ASN A 1 81 ? 9.57 11.992 -5.367 1 96.94 81 ASN A N 1
ATOM 634 C CA . ASN A 1 81 ? 8.219 12.484 -5.566 1 96.94 81 ASN A CA 1
ATOM 635 C C . ASN A 1 81 ? 7.422 12.484 -4.266 1 96.94 81 ASN A C 1
ATOM 637 O O . ASN A 1 81 ? 6.625 13.391 -4.016 1 96.94 81 ASN A O 1
ATOM 641 N N . GLY A 1 82 ? 7.625 11.453 -3.459 1 96.75 82 GLY A N 1
ATOM 642 C CA . GLY A 1 82 ? 6.984 11.391 -2.156 1 96.75 82 GLY A CA 1
ATOM 643 C C . GLY A 1 82 ? 7.414 12.508 -1.225 1 96.75 82 GLY A C 1
ATOM 644 O O . GLY A 1 82 ? 6.586 13.102 -0.536 1 96.75 82 GLY A O 1
ATOM 645 N N . ILE A 1 83 ? 8.688 12.812 -1.226 1 97.5 83 ILE A N 1
ATOM 646 C CA . ILE A 1 83 ? 9.219 13.906 -0.421 1 97.5 83 ILE A CA 1
ATOM 647 C C . ILE A 1 83 ? 8.648 15.234 -0.916 1 97.5 83 ILE A C 1
ATOM 649 O O . ILE A 1 83 ? 8.156 16.031 -0.122 1 97.5 83 ILE A O 1
ATOM 653 N N . GLU A 1 84 ? 8.617 15.398 -2.232 1 96.56 84 GLU A N 1
ATOM 654 C CA . GLU A 1 84 ? 8.172 16.641 -2.85 1 96.56 84 GLU A CA 1
ATOM 655 C C . GLU A 1 84 ? 6.672 16.844 -2.646 1 96.56 84 GLU A C 1
ATOM 657 O O . GLU A 1 84 ? 6.199 17.984 -2.582 1 96.56 84 GLU A O 1
ATOM 662 N N . ASN A 1 85 ? 5.969 15.766 -2.574 1 91.25 85 ASN A N 1
ATOM 663 C CA . ASN A 1 85 ? 4.535 15.828 -2.305 1 91.25 85 ASN A CA 1
ATOM 664 C C . ASN A 1 85 ? 4.242 16.562 -0.999 1 91.25 85 ASN A C 1
ATOM 666 O O . ASN A 1 85 ? 3.156 17.109 -0.825 1 91.25 85 ASN A O 1
ATOM 670 N N . LYS A 1 86 ? 5.195 16.672 -0.129 1 91.44 86 LYS A N 1
ATOM 671 C CA . LYS A 1 86 ? 5.02 17.312 1.176 1 91.44 86 LYS A CA 1
ATOM 672 C C . LYS A 1 86 ? 5.688 18.672 1.219 1 91.44 86 LYS A C 1
ATOM 674 O O . LYS A 1 86 ? 5.75 19.312 2.275 1 91.44 86 LYS A O 1
ATOM 679 N N . LYS A 1 87 ? 6.137 19.125 0.116 1 90 87 LYS A N 1
ATOM 680 C CA . LYS A 1 87 ? 6.902 20.359 0.047 1 90 87 LYS A CA 1
ATOM 681 C C . LYS A 1 87 ? 6.074 21.547 0.531 1 90 87 LYS A C 1
ATOM 683 O O . LYS A 1 87 ? 6.562 22.375 1.298 1 90 87 LYS A O 1
ATOM 688 N N . GLU A 1 88 ? 4.828 21.594 0.112 1 80.81 88 GLU A N 1
ATOM 689 C CA . GLU A 1 88 ? 3.967 22.719 0.491 1 80.81 88 GLU A CA 1
ATOM 690 C C . GLU A 1 88 ? 3.76 22.766 2.002 1 80.81 88 GLU A C 1
ATOM 692 O O . GLU A 1 88 ? 3.836 23.828 2.611 1 80.81 88 GLU A O 1
ATOM 697 N N . VAL A 1 89 ? 3.547 21.656 2.506 1 79.38 89 VAL A N 1
ATOM 698 C CA . VAL A 1 89 ? 3.352 21.594 3.951 1 79.38 89 VAL A CA 1
ATOM 699 C C . VAL A 1 89 ? 4.633 22.031 4.664 1 79.38 89 VAL A C 1
ATOM 701 O O . VAL A 1 89 ? 4.582 22.766 5.645 1 79.38 89 VAL A O 1
ATOM 704 N N . LEU A 1 90 ? 5.762 21.609 4.207 1 85.19 90 LEU A N 1
ATOM 705 C CA . LEU A 1 90 ? 7.051 21.984 4.77 1 85.19 90 LEU A CA 1
ATOM 706 C C . LEU A 1 90 ? 7.234 23.5 4.738 1 85.19 90 LEU A C 1
ATOM 708 O O . LEU A 1 90 ? 7.621 24.094 5.742 1 85.19 90 LEU A O 1
ATOM 712 N N . GLU A 1 91 ? 6.91 24 3.662 1 82.5 91 GLU A N 1
ATOM 713 C CA . GLU A 1 91 ? 7.066 25.453 3.486 1 82.5 91 GLU A CA 1
ATOM 714 C C . GLU A 1 91 ? 6.137 26.219 4.418 1 82.5 91 GLU A C 1
ATOM 716 O O . GLU A 1 91 ? 6.523 27.25 4.969 1 82.5 91 GLU A O 1
ATOM 721 N N . ASN A 1 92 ? 5.02 25.672 4.582 1 73.5 92 ASN A N 1
ATOM 722 C CA . ASN A 1 92 ? 4.051 26.312 5.473 1 73.5 92 ASN A CA 1
ATOM 723 C C . ASN A 1 92 ? 4.547 26.312 6.918 1 73.5 92 ASN A C 1
ATOM 725 O O . ASN A 1 92 ? 4.188 27.203 7.695 1 73.5 92 ASN A O 1
ATOM 729 N N . PHE A 1 93 ? 5.383 25.453 7.172 1 77.5 93 PHE A N 1
ATOM 730 C CA . PHE A 1 93 ? 5.906 25.375 8.531 1 77.5 93 PHE A CA 1
ATOM 731 C C . PHE A 1 93 ? 7.285 26.016 8.609 1 77.5 93 PHE A C 1
ATOM 733 O O . PHE A 1 93 ? 7.965 25.906 9.633 1 77.5 93 PHE A O 1
ATOM 740 N N . GLY A 1 94 ? 7.723 26.594 7.457 1 82.44 94 GLY A N 1
ATOM 741 C CA . GLY A 1 94 ? 8.945 27.375 7.473 1 82.44 94 GLY A CA 1
ATOM 742 C C . GLY A 1 94 ? 10.188 26.562 7.176 1 82.44 94 GLY A C 1
ATOM 743 O O . GLY A 1 94 ? 11.289 26.906 7.609 1 82.44 94 GLY A O 1
ATOM 744 N N . PHE A 1 95 ? 9.977 25.453 6.48 1 89.94 95 PHE A N 1
ATOM 745 C CA . PHE A 1 95 ? 11.109 24.609 6.148 1 89.94 95 PHE A CA 1
ATOM 746 C C . PHE A 1 95 ? 11.336 24.562 4.645 1 89.94 95 PHE A C 1
ATOM 748 O O . PHE A 1 95 ? 10.406 24.781 3.865 1 89.94 95 PHE A O 1
ATOM 755 N N . GLU A 1 96 ? 12.539 24.344 4.289 1 93.5 96 GLU A N 1
ATOM 756 C CA . GLU A 1 96 ? 12.922 24.078 2.906 1 93.5 96 GLU A CA 1
ATOM 757 C C . GLU A 1 96 ? 13.82 22.859 2.809 1 93.5 96 GLU A C 1
ATOM 759 O O . GLU A 1 96 ? 14.477 22.484 3.783 1 93.5 96 GLU A O 1
ATOM 764 N N . LEU A 1 97 ? 13.836 22.266 1.661 1 96.81 97 LEU A N 1
ATOM 765 C CA . LEU A 1 97 ? 14.602 21.047 1.456 1 96.81 97 LEU A CA 1
ATOM 766 C C . LEU A 1 97 ? 15.945 21.359 0.802 1 96.81 97 LEU A C 1
ATOM 768 O O . LEU A 1 97 ? 16.031 22.188 -0.099 1 96.81 97 LEU A O 1
ATOM 772 N N . LEU A 1 98 ? 17.031 20.781 1.271 1 97.06 98 LEU A N 1
ATOM 773 C CA . LEU A 1 98 ? 18.359 20.812 0.68 1 97.06 98 LEU A CA 1
ATOM 774 C C . LEU A 1 98 ? 18.797 19.406 0.254 1 97.06 98 LEU A C 1
ATOM 776 O O . LEU A 1 98 ? 19.062 18.547 1.1 1 97.06 98 LEU A O 1
ATOM 780 N N . TYR A 1 99 ? 18.938 19.219 -1.031 1 97.94 99 TYR A N 1
ATOM 781 C CA . TYR A 1 99 ? 19.188 17.891 -1.57 1 97.94 99 TYR A CA 1
ATOM 782 C C . TYR A 1 99 ? 20.672 17.672 -1.834 1 97.94 99 TYR A C 1
ATOM 784 O O . TYR A 1 99 ? 21.359 18.578 -2.301 1 97.94 99 TYR A O 1
ATOM 792 N N . GLU A 1 100 ? 21.172 16.516 -1.542 1 97.75 100 GLU A N 1
ATOM 793 C CA . GLU A 1 100 ? 22.406 15.914 -2.039 1 97.75 100 GLU A CA 1
ATOM 794 C C . GLU A 1 100 ? 22.141 14.531 -2.635 1 97.75 100 GLU A C 1
ATOM 796 O O . GLU A 1 100 ? 22.078 13.539 -1.907 1 97.75 100 GLU A O 1
ATOM 801 N N . LEU A 1 101 ? 22 14.523 -3.908 1 96.44 101 LEU A N 1
ATOM 802 C CA . LEU A 1 101 ? 21.734 13.273 -4.617 1 96.44 101 LEU A CA 1
ATOM 803 C C . LEU A 1 101 ? 23.031 12.68 -5.172 1 96.44 101 LEU A C 1
ATOM 805 O O . LEU A 1 101 ? 23.75 13.352 -5.914 1 96.44 101 LEU A O 1
ATOM 809 N N . LYS A 1 102 ? 23.312 11.516 -4.723 1 93.31 102 LYS A N 1
ATOM 810 C CA . LYS A 1 102 ? 24.594 10.898 -5.031 1 93.31 102 LYS A CA 1
ATOM 811 C C . LYS A 1 102 ? 24.406 9.641 -5.883 1 93.31 102 LYS A C 1
ATOM 813 O O . LYS A 1 102 ? 23.297 9.125 -6.004 1 93.31 102 LYS A O 1
ATOM 818 N N . LYS A 1 103 ? 25.484 9.258 -6.484 1 88.81 103 LYS A N 1
ATOM 819 C CA . LYS A 1 103 ? 25.531 8.016 -7.25 1 88.81 103 LYS A CA 1
ATOM 820 C C . LYS A 1 103 ? 26.359 6.949 -6.523 1 88.81 103 LYS A C 1
ATOM 822 O O . LYS A 1 103 ? 27.438 7.234 -6.004 1 88.81 103 LYS A O 1
ATOM 827 N N . GLY A 1 104 ? 25.766 5.801 -6.461 1 83.56 104 GLY A N 1
ATOM 828 C CA . GLY A 1 104 ? 26.516 4.676 -5.926 1 83.56 104 GLY A CA 1
ATOM 829 C C . GLY A 1 104 ? 26.656 4.723 -4.414 1 83.56 104 GLY A C 1
ATOM 830 O O . GLY A 1 104 ? 25.781 5.223 -3.717 1 83.56 104 GLY A O 1
ATOM 831 N N . TYR A 1 105 ? 27.75 4.09 -3.934 1 87.44 105 TYR A N 1
ATOM 832 C CA . TYR A 1 105 ? 27.922 3.896 -2.496 1 87.44 105 TYR A CA 1
ATOM 833 C C . TYR A 1 105 ? 29.312 4.344 -2.049 1 87.44 105 TYR A C 1
ATOM 835 O O . TYR A 1 105 ? 29.984 3.637 -1.3 1 87.44 105 TYR A O 1
ATOM 843 N N . ASP A 1 106 ? 29.672 5.5 -2.492 1 90.31 106 ASP A N 1
ATOM 844 C CA . ASP A 1 106 ? 30.969 6.051 -2.092 1 90.31 106 ASP A CA 1
ATOM 845 C C . ASP A 1 106 ? 30.891 6.68 -0.702 1 90.31 106 ASP A C 1
ATOM 847 O O . ASP A 1 106 ? 30.203 7.688 -0.507 1 90.31 106 ASP A O 1
ATOM 851 N N . VAL A 1 107 ? 31.672 6.125 0.191 1 93.69 107 VAL A N 1
ATOM 852 C CA . VAL A 1 107 ? 31.641 6.508 1.597 1 93.69 107 VAL A CA 1
ATOM 853 C C . VAL A 1 107 ? 32.094 7.957 1.75 1 93.69 107 VAL A C 1
ATOM 855 O O . VAL A 1 107 ? 31.453 8.75 2.441 1 93.69 107 VAL A O 1
ATOM 858 N N . LYS A 1 108 ? 33.188 8.312 1.109 1 95.62 108 LYS A N 1
ATOM 859 C CA . LYS A 1 108 ? 33.719 9.664 1.207 1 95.62 108 LYS A CA 1
ATOM 860 C C . LYS A 1 108 ? 32.719 10.695 0.692 1 95.62 108 LYS A C 1
ATOM 862 O O . LYS A 1 108 ? 32.562 11.758 1.295 1 95.62 108 LYS A O 1
ATOM 867 N N . ASP A 1 109 ? 32.094 10.352 -0.385 1 95.25 109 ASP A N 1
ATOM 868 C CA . ASP A 1 109 ? 31.094 11.242 -0.968 1 95.25 109 ASP A CA 1
ATOM 869 C C . ASP A 1 109 ? 29.938 11.469 -0.007 1 95.25 109 ASP A C 1
ATOM 871 O O . ASP A 1 109 ? 29.422 12.586 0.112 1 95.25 109 ASP A O 1
ATOM 875 N N . GLN A 1 110 ? 29.5 10.445 0.672 1 95.31 110 GLN A N 1
ATOM 876 C CA . GLN A 1 110 ? 28.359 10.602 1.578 1 95.31 110 GLN A CA 1
ATOM 877 C C . GLN A 1 110 ? 28.75 11.398 2.82 1 95.31 110 GLN A C 1
ATOM 879 O O . GLN A 1 110 ? 27.969 12.203 3.324 1 95.31 110 GLN A O 1
ATOM 884 N N . ILE A 1 111 ? 30 11.164 3.268 1 96.5 111 ILE A N 1
ATOM 885 C CA . ILE A 1 111 ? 30.5 11.938 4.406 1 96.5 111 ILE A CA 1
ATOM 886 C C . ILE A 1 111 ? 30.531 13.422 4.047 1 96.5 111 ILE A C 1
ATOM 888 O O . ILE A 1 111 ? 30.109 14.266 4.836 1 96.5 111 ILE A O 1
ATOM 892 N N . ASN A 1 112 ? 31.016 13.695 2.816 1 96.88 112 ASN A N 1
ATOM 893 C CA . ASN A 1 112 ? 31.031 15.078 2.35 1 96.88 112 ASN A CA 1
ATOM 894 C C . ASN A 1 112 ? 29.625 15.68 2.328 1 96.88 112 ASN A C 1
ATOM 896 O O . ASN A 1 112 ? 29.438 16.844 2.668 1 96.88 112 ASN A O 1
ATOM 900 N N . ALA A 1 113 ? 28.688 14.938 1.91 1 97.69 113 ALA A N 1
ATOM 901 C CA . ALA A 1 113 ? 27.312 15.398 1.874 1 97.69 113 ALA A CA 1
ATOM 902 C C . ALA A 1 113 ? 26.797 15.688 3.279 1 97.69 113 ALA A C 1
ATOM 904 O O . ALA A 1 113 ? 26.109 16.703 3.502 1 97.69 113 ALA A O 1
ATOM 905 N N . ILE A 1 114 ? 27.125 14.797 4.203 1 96.94 114 ILE A N 1
ATOM 906 C CA . ILE A 1 114 ? 26.734 14.984 5.594 1 96.94 114 ILE A CA 1
ATOM 907 C C . ILE A 1 114 ? 27.344 16.266 6.137 1 96.94 114 ILE A C 1
ATOM 909 O O . ILE A 1 114 ? 26.656 17.078 6.77 1 96.94 114 ILE A O 1
ATOM 913 N N . ASP A 1 115 ? 28.609 16.484 5.828 1 96 115 ASP A N 1
ATOM 914 C CA . ASP A 1 115 ? 29.297 17.688 6.277 1 96 115 ASP A CA 1
ATOM 915 C C . ASP A 1 115 ? 28.656 18.953 5.711 1 96 115 ASP A C 1
ATOM 917 O O . ASP A 1 115 ? 28.531 19.953 6.406 1 96 115 ASP A O 1
ATOM 921 N N . LYS A 1 116 ? 28.266 18.891 4.488 1 96.31 116 LYS A N 1
ATOM 922 C CA . LYS A 1 116 ? 27.578 20.016 3.861 1 96.31 116 LYS A CA 1
ATOM 923 C C . LYS A 1 116 ? 26.281 20.328 4.594 1 96.31 116 LYS A C 1
ATOM 925 O O . LYS A 1 116 ? 25.938 21.5 4.758 1 96.31 116 LYS A O 1
ATOM 930 N N . MET A 1 117 ? 25.547 19.312 5.02 1 95.75 117 MET A N 1
ATOM 931 C CA . MET A 1 117 ? 24.312 19.531 5.762 1 95.75 117 MET A CA 1
ATOM 932 C C . MET A 1 117 ? 24.594 20.203 7.094 1 95.75 117 MET A C 1
ATOM 934 O O . MET A 1 117 ? 23.844 21.109 7.508 1 95.75 117 MET A O 1
ATOM 938 N N . ILE A 1 118 ? 25.656 19.781 7.754 1 91.88 118 ILE A N 1
ATOM 939 C CA . ILE A 1 118 ? 26.062 20.375 9.031 1 91.88 118 ILE A CA 1
ATOM 940 C C . ILE A 1 118 ? 26.422 21.844 8.828 1 91.88 118 ILE A C 1
ATOM 942 O O . ILE A 1 118 ? 25.984 22.703 9.594 1 91.88 118 ILE A O 1
ATOM 946 N N . LEU A 1 119 ? 27.188 22.109 7.785 1 92.69 119 LEU A N 1
ATOM 947 C CA . LEU A 1 119 ? 27.625 23.453 7.473 1 92.69 119 LEU A CA 1
ATOM 948 C C . LEU A 1 119 ? 26.422 24.375 7.211 1 92.69 119 LEU A C 1
ATOM 950 O O . LEU A 1 119 ? 26.453 25.547 7.559 1 92.69 119 LEU A O 1
ATOM 954 N N . ASN A 1 120 ? 25.391 23.797 6.676 1 93.69 120 ASN A N 1
ATOM 955 C CA . ASN A 1 120 ? 24.203 24.578 6.34 1 93.69 120 ASN A CA 1
ATOM 956 C C . ASN A 1 120 ? 23.188 24.594 7.488 1 93.69 120 ASN A C 1
ATOM 958 O O . ASN A 1 120 ? 22.062 25.062 7.332 1 93.69 120 ASN A O 1
ATOM 962 N N . GLU A 1 121 ? 23.547 24 8.578 1 91.75 121 GLU A N 1
ATOM 963 C CA . GLU A 1 121 ? 22.781 24.031 9.828 1 91.75 121 GLU A CA 1
ATOM 964 C C . GLU A 1 121 ? 21.375 23.484 9.633 1 91.75 121 GLU A C 1
ATOM 966 O O . GLU A 1 121 ? 20.391 24.109 10.031 1 91.75 121 GLU A O 1
ATOM 971 N N . VAL A 1 122 ? 21.328 22.359 9 1 95.19 122 VAL A N 1
ATOM 972 C CA . VAL A 1 122 ? 20.016 21.734 8.797 1 95.19 122 VAL A CA 1
ATOM 973 C C . VAL A 1 122 ? 19.391 21.391 10.148 1 95.19 122 VAL A C 1
ATOM 975 O O . VAL A 1 122 ? 20.109 21.109 11.109 1 95.19 122 VAL A O 1
ATOM 978 N N . GLN A 1 123 ? 18.094 21.406 10.164 1 94.56 123 GLN A N 1
ATOM 979 C CA . GLN A 1 123 ? 17.375 21.125 11.406 1 94.56 123 GLN A CA 1
ATOM 980 C C . GLN A 1 123 ? 16.984 19.656 11.5 1 94.56 123 GLN A C 1
ATOM 982 O O . GLN A 1 123 ? 16.609 19.172 12.562 1 94.56 123 GLN A O 1
ATOM 987 N N . GLY A 1 124 ? 17.047 18.906 10.492 1 97.06 124 GLY A N 1
ATOM 988 C CA . GLY A 1 124 ? 16.766 17.484 10.359 1 97.06 124 GLY A CA 1
ATOM 989 C C . GLY A 1 124 ? 17.391 16.875 9.109 1 97.06 124 GLY A C 1
ATOM 990 O O . GLY A 1 124 ? 17.703 17.594 8.156 1 97.06 124 GLY A O 1
ATOM 991 N N . LEU A 1 125 ? 17.562 15.555 9.172 1 97.81 125 LEU A N 1
ATOM 992 C CA . LEU A 1 125 ? 18.234 14.883 8.062 1 97.81 125 LEU A CA 1
ATOM 993 C C . LEU A 1 125 ? 17.484 13.625 7.656 1 97.81 125 LEU A C 1
ATOM 995 O O . LEU A 1 125 ? 17.109 12.82 8.508 1 97.81 125 LEU A O 1
ATOM 999 N N . ILE A 1 126 ? 17.141 13.492 6.398 1 98.19 126 ILE A N 1
ATOM 1000 C CA . ILE A 1 126 ? 16.688 12.266 5.766 1 98.19 126 ILE A CA 1
ATOM 1001 C C . ILE A 1 126 ? 17.812 11.672 4.922 1 98.19 126 ILE A C 1
ATOM 1003 O O . ILE A 1 126 ? 18.344 12.336 4.027 1 98.19 126 ILE A O 1
ATOM 1007 N N . ILE A 1 127 ? 18.172 10.422 5.203 1 97.31 127 ILE A N 1
ATOM 1008 C CA . ILE A 1 127 ? 19.359 9.906 4.531 1 97.31 127 ILE A CA 1
ATOM 1009 C C . ILE A 1 127 ? 19.188 8.422 4.223 1 97.31 127 ILE A C 1
ATOM 1011 O O . ILE A 1 127 ? 18.578 7.691 5.004 1 97.31 127 ILE A O 1
ATOM 1015 N N . THR A 1 128 ? 19.609 8.008 3.059 1 95.44 128 THR A N 1
ATOM 1016 C CA . THR A 1 128 ? 19.859 6.602 2.779 1 95.44 128 THR A CA 1
ATOM 1017 C C . THR A 1 128 ? 21.312 6.242 3.105 1 95.44 128 THR A C 1
ATOM 1019 O O . THR A 1 128 ? 22.188 6.316 2.24 1 95.44 128 THR A O 1
ATOM 1022 N N . PRO A 1 129 ? 21.547 5.789 4.234 1 93.31 129 PRO A N 1
ATOM 1023 C CA . PRO A 1 129 ? 22.938 5.68 4.715 1 93.31 129 PRO A CA 1
ATOM 1024 C C . PRO A 1 129 ? 23.672 4.473 4.129 1 93.31 129 PRO A C 1
ATOM 1026 O O . PRO A 1 129 ? 23.047 3.441 3.857 1 93.31 129 PRO A O 1
ATOM 1029 N N . ILE A 1 130 ? 24.922 4.645 3.939 1 88.88 130 ILE A N 1
ATOM 1030 C CA . ILE A 1 130 ? 25.812 3.537 3.609 1 88.88 130 ILE A CA 1
ATOM 1031 C C . ILE A 1 130 ? 26.281 2.844 4.891 1 88.88 130 ILE A C 1
ATOM 1033 O O . ILE A 1 130 ? 26.641 3.506 5.863 1 88.88 130 ILE A O 1
ATOM 1037 N N . ASP A 1 131 ? 26.203 1.563 4.867 1 88 131 ASP A N 1
ATOM 1038 C CA . ASP A 1 131 ? 26.578 0.799 6.051 1 88 131 ASP A CA 1
ATOM 1039 C C . ASP A 1 131 ? 28.109 0.746 6.199 1 88 131 ASP A C 1
ATOM 1041 O O . ASP A 1 131 ? 28.734 -0.253 5.844 1 88 131 ASP A O 1
ATOM 1045 N N . ASP A 1 132 ? 28.609 1.694 6.66 1 89.19 132 ASP A N 1
ATOM 1046 C CA . ASP A 1 132 ? 30.047 1.859 6.887 1 89.19 132 ASP A CA 1
ATOM 1047 C C . ASP A 1 132 ? 30.312 2.561 8.219 1 89.19 132 ASP A C 1
ATOM 1049 O O . ASP A 1 132 ? 29.609 3.508 8.578 1 89.19 132 ASP A O 1
ATOM 1053 N N . LYS A 1 133 ? 31.375 2.133 8.859 1 91.62 133 LYS A N 1
ATOM 1054 C CA . LYS A 1 133 ? 31.688 2.645 10.188 1 91.62 133 LYS A CA 1
ATOM 1055 C C . LYS A 1 133 ? 31.891 4.156 10.164 1 91.62 133 LYS A C 1
ATOM 1057 O O . LYS A 1 133 ? 31.516 4.855 11.102 1 91.62 133 LYS A O 1
ATOM 1062 N N . LYS A 1 134 ? 32.531 4.676 9.148 1 93.81 134 LYS A N 1
ATOM 1063 C CA . LYS A 1 134 ? 32.781 6.109 9.062 1 93.81 134 LYS A CA 1
ATOM 1064 C C . LYS A 1 134 ? 31.484 6.895 8.938 1 93.81 134 LYS A C 1
ATOM 1066 O O . LYS A 1 134 ? 31.344 7.965 9.531 1 93.81 134 LYS A O 1
ATOM 1071 N N . VAL A 1 135 ? 30.578 6.402 8.18 1 92.88 135 VAL A N 1
ATOM 1072 C CA . VAL A 1 135 ? 29.281 7.043 8.008 1 92.88 135 VAL A CA 1
ATOM 1073 C C . VAL A 1 135 ? 28.5 6.988 9.32 1 92.88 135 VAL A C 1
ATOM 1075 O O . VAL A 1 135 ? 27.938 7.996 9.758 1 92.88 135 VAL A O 1
ATOM 1078 N N . ILE A 1 136 ? 28.531 5.832 9.961 1 92.44 136 ILE A N 1
ATOM 1079 C CA . ILE A 1 136 ? 27.844 5.633 11.227 1 92.44 136 ILE A CA 1
ATOM 1080 C C . ILE A 1 136 ? 28.359 6.629 12.266 1 92.44 136 ILE A C 1
ATOM 1082 O O . ILE A 1 136 ? 27.578 7.285 12.953 1 92.44 136 ILE A O 1
ATOM 1086 N N . ASN A 1 137 ? 29.641 6.746 12.305 1 92.88 137 ASN A N 1
ATOM 1087 C CA . ASN A 1 137 ? 30.266 7.672 13.242 1 92.88 137 ASN A CA 1
ATOM 1088 C C . ASN A 1 137 ? 29.844 9.117 12.977 1 92.88 137 ASN A C 1
ATOM 1090 O O . ASN A 1 137 ? 29.578 9.867 13.906 1 92.88 137 ASN A O 1
ATOM 1094 N N . ARG A 1 138 ? 29.844 9.453 11.758 1 93 138 ARG A N 1
ATOM 1095 C CA . ARG A 1 138 ? 29.469 10.82 11.406 1 93 138 ARG A CA 1
ATOM 1096 C C . ARG A 1 138 ? 28.016 11.094 11.758 1 93 138 ARG A C 1
ATOM 1098 O O . ARG A 1 138 ? 27.672 12.188 12.227 1 93 138 ARG A O 1
ATOM 1105 N N . LEU A 1 139 ? 27.141 10.156 11.516 1 93.88 139 LEU A N 1
ATOM 1106 C CA . LEU A 1 139 ? 25.734 10.305 11.844 1 93.88 139 LEU A CA 1
ATOM 1107 C C . LEU A 1 139 ? 25.531 10.406 13.352 1 93.88 139 LEU A C 1
ATOM 1109 O O . LEU A 1 139 ? 24.641 11.117 13.82 1 93.88 139 LEU A O 1
ATOM 1113 N N . GLN A 1 140 ? 26.312 9.719 14.094 1 91.19 140 GLN A N 1
ATOM 1114 C CA . GLN A 1 140 ? 26.266 9.82 15.555 1 91.19 140 GLN A CA 1
ATOM 1115 C C . GLN A 1 140 ? 26.625 11.234 16.016 1 91.19 140 GLN A C 1
ATOM 1117 O O . GLN A 1 140 ? 26.016 11.75 16.953 1 91.19 140 GLN A O 1
ATOM 1122 N N . GLU A 1 141 ? 27.578 11.805 15.383 1 88.44 141 GLU A N 1
ATOM 1123 C CA . GLU A 1 141 ? 27.953 13.18 15.695 1 88.44 141 GLU A CA 1
ATOM 1124 C C . GLU A 1 141 ? 26.797 14.141 15.438 1 88.44 141 GLU A C 1
ATOM 1126 O O . GLU A 1 141 ? 26.578 15.078 16.203 1 88.44 141 GLU A O 1
ATOM 1131 N N . ILE A 1 142 ? 26.062 13.922 14.406 1 90.31 142 ILE A N 1
ATOM 1132 C CA . ILE A 1 142 ? 24.906 14.734 14.055 1 90.31 142 ILE A CA 1
ATOM 1133 C C . ILE A 1 142 ? 23.828 14.586 15.133 1 90.31 142 ILE A C 1
ATOM 1135 O O . ILE A 1 142 ? 23.203 15.57 15.539 1 90.31 142 ILE A O 1
ATOM 1139 N N . SER A 1 143 ? 23.641 13.414 15.508 1 86.62 143 SER A N 1
ATOM 1140 C CA . SER A 1 143 ? 22.641 13.141 16.531 1 86.62 143 SER A CA 1
ATOM 1141 C C . SER A 1 143 ? 22.984 13.812 17.844 1 86.62 143 SER A C 1
ATOM 1143 O O . SER A 1 143 ? 22.109 14.273 18.562 1 86.62 143 SER A O 1
ATOM 1145 N N . LYS A 1 144 ? 24.219 13.852 18.156 1 85.88 144 LYS A N 1
ATOM 1146 C CA . LYS A 1 144 ? 24.688 14.5 19.391 1 85.88 144 LYS A CA 1
ATOM 1147 C C . LYS A 1 144 ? 24.375 15.992 19.359 1 85.88 144 LYS A C 1
ATOM 1149 O O . LYS A 1 144 ? 24.25 16.625 20.422 1 85.88 144 LYS A O 1
ATOM 1154 N N . LYS A 1 145 ? 24.281 16.531 18.203 1 86.88 145 LYS A N 1
ATOM 1155 C CA . LYS A 1 145 ? 23.922 17.938 18.047 1 86.88 145 LYS A CA 1
ATOM 1156 C C . LYS A 1 145 ? 22.406 18.109 18.094 1 86.88 145 LYS A C 1
ATOM 1158 O O . LYS A 1 145 ? 21.891 19.172 17.75 1 86.88 145 LYS A O 1
ATOM 1163 N N . SER A 1 146 ? 21.656 17.062 18.328 1 88.19 146 SER A N 1
ATOM 1164 C CA . SER A 1 146 ? 20.203 17.047 18.5 1 88.19 146 SER A CA 1
ATOM 1165 C C . SER A 1 146 ? 19.484 17.266 17.172 1 88.19 146 SER A C 1
ATOM 1167 O O . SER A 1 146 ? 18.406 17.844 17.141 1 88.19 146 SER A O 1
ATOM 1169 N N . ILE A 1 147 ? 20.25 16.906 16.109 1 93.62 147 ILE A N 1
ATOM 1170 C CA . ILE A 1 147 ? 19.609 16.922 14.805 1 93.62 147 ILE A CA 1
ATOM 1171 C C . ILE A 1 147 ? 18.969 15.57 14.531 1 93.62 147 ILE A C 1
ATOM 1173 O O . ILE A 1 147 ? 19.656 14.555 14.445 1 93.62 147 ILE A O 1
ATOM 1177 N N . PRO A 1 148 ? 17.641 15.523 14.445 1 95.94 148 PRO A N 1
ATOM 1178 C CA . PRO A 1 148 ? 16.984 14.242 14.188 1 95.94 148 PRO A CA 1
ATOM 1179 C C . PRO A 1 148 ? 17.312 13.68 12.805 1 95.94 148 PRO A C 1
ATOM 1181 O O . PRO A 1 148 ? 17.391 14.43 11.828 1 95.94 148 PRO A O 1
ATOM 1184 N N . VAL A 1 149 ? 17.5 12.352 12.773 1 96.62 149 VAL A N 1
ATOM 1185 C CA . VAL A 1 149 ? 17.875 11.68 11.531 1 96.62 149 VAL A CA 1
ATOM 1186 C C . VAL A 1 149 ? 16.859 10.594 11.195 1 96.62 149 VAL A C 1
ATOM 1188 O O . VAL A 1 149 ? 16.484 9.797 12.055 1 96.62 149 VAL A O 1
ATOM 1191 N N . ILE A 1 150 ? 16.359 10.617 10 1 97.44 150 ILE A N 1
ATOM 1192 C CA . ILE A 1 150 ? 15.555 9.531 9.445 1 97.44 150 ILE A CA 1
ATOM 1193 C C . ILE A 1 150 ? 16.406 8.688 8.492 1 97.44 150 ILE A C 1
ATOM 1195 O O . ILE A 1 150 ? 16.938 9.203 7.508 1 97.44 150 ILE A O 1
ATOM 1199 N N . ASN A 1 151 ? 16.609 7.43 8.852 1 96.31 151 ASN A N 1
ATOM 1200 C CA . ASN A 1 151 ? 17.141 6.492 7.863 1 96.31 151 ASN A CA 1
ATOM 1201 C C . ASN A 1 151 ? 16.047 6.043 6.891 1 96.31 151 ASN A C 1
ATOM 1203 O O . ASN A 1 151 ? 15.055 5.43 7.297 1 96.31 151 ASN A O 1
ATOM 1207 N N . LEU A 1 152 ? 16.25 6.324 5.684 1 97.12 152 LEU A N 1
ATOM 1208 C CA . LEU A 1 152 ? 15.266 6.035 4.656 1 97.12 152 LEU A CA 1
ATOM 1209 C C . LEU A 1 152 ? 15.727 4.898 3.752 1 97.12 152 LEU A C 1
ATOM 1211 O O . LEU A 1 152 ? 16.859 4.922 3.256 1 97.12 152 LEU A O 1
ATOM 1215 N N . ASN A 1 153 ? 14.875 3.83 3.527 1 95.94 153 ASN A N 1
ATOM 1216 C CA . ASN A 1 153 ? 15.102 2.688 2.65 1 95.94 153 ASN A CA 1
ATOM 1217 C C . ASN A 1 153 ? 16.188 1.768 3.201 1 95.94 153 ASN A C 1
ATOM 1219 O O . ASN A 1 153 ? 16.078 0.543 3.121 1 95.94 153 ASN A O 1
ATOM 1223 N N . ILE A 1 154 ? 17.25 2.373 3.688 1 91.12 154 ILE A N 1
ATOM 1224 C CA . ILE A 1 154 ? 18.359 1.616 4.266 1 91.12 154 ILE A CA 1
ATOM 1225 C C . ILE A 1 154 ? 18.5 1.962 5.742 1 91.12 154 ILE A C 1
ATOM 1227 O O . ILE A 1 154 ? 18.453 3.135 6.121 1 91.12 154 ILE A O 1
ATOM 1231 N N . ASP A 1 155 ? 18.609 0.859 6.426 1 89.94 155 ASP A N 1
ATOM 1232 C CA . ASP A 1 155 ? 18.797 1.066 7.859 1 89.94 155 ASP A CA 1
ATOM 1233 C C . ASP A 1 155 ? 20.234 0.758 8.273 1 89.94 155 ASP A C 1
ATOM 1235 O O . ASP A 1 155 ? 20.969 0.077 7.555 1 89.94 155 ASP A O 1
ATOM 1239 N N . ILE A 1 156 ? 20.75 1.396 9.234 1 86.19 156 ILE A N 1
ATOM 1240 C CA . ILE A 1 156 ? 22.031 1.067 9.836 1 86.19 156 ILE A CA 1
ATOM 1241 C C . ILE A 1 156 ? 21.875 0.9 11.344 1 86.19 156 ILE A C 1
ATOM 1243 O O . ILE A 1 156 ? 21.109 1.634 11.977 1 86.19 156 ILE A O 1
ATOM 1247 N N . ASP A 1 157 ? 22.516 -0.18 11.711 1 77.69 157 ASP A N 1
ATOM 1248 C CA . ASP A 1 157 ? 22.453 -0.467 13.141 1 77.69 157 ASP A CA 1
ATOM 1249 C C . ASP A 1 157 ? 23.344 0.49 13.93 1 77.69 157 ASP A C 1
ATOM 1251 O O . ASP A 1 157 ? 24.328 1.021 13.398 1 77.69 157 ASP A O 1
ATOM 1255 N N . ASN A 1 158 ? 22.953 0.915 15.109 1 70.81 158 ASN A N 1
ATOM 1256 C CA . ASN A 1 158 ? 23.797 1.592 16.078 1 70.81 158 ASN A CA 1
ATOM 1257 C C . ASN A 1 158 ? 23.859 3.096 15.828 1 70.81 158 ASN A C 1
ATOM 1259 O O . ASN A 1 158 ? 24.812 3.76 16.234 1 70.81 158 ASN A O 1
ATOM 1263 N N . ALA A 1 159 ? 23.281 3.527 14.898 1 69.81 159 ALA A N 1
ATOM 1264 C CA . ALA A 1 159 ? 23.188 4.98 14.789 1 69.81 159 ALA A CA 1
ATOM 1265 C C . ALA A 1 159 ? 21.906 5.496 15.43 1 69.81 159 ALA A C 1
ATOM 1267 O O . ALA A 1 159 ? 20.859 4.863 15.336 1 69.81 159 ALA A O 1
ATOM 1268 N N . ASP A 1 160 ? 22.078 6.496 16.219 1 84.62 160 ASP A N 1
ATOM 1269 C CA . ASP A 1 160 ? 20.906 7.148 16.781 1 84.62 160 ASP A CA 1
ATOM 1270 C C . ASP A 1 160 ? 20.031 7.746 15.68 1 84.62 160 ASP A C 1
ATOM 1272 O O . ASP A 1 160 ? 20.531 8.414 14.773 1 84.62 160 ASP A O 1
ATOM 1276 N N . LYS A 1 161 ? 18.922 7.262 15.516 1 92.06 161 LYS A N 1
ATOM 1277 C CA . LYS A 1 161 ? 17.984 7.754 14.516 1 92.06 161 LYS A CA 1
ATOM 1278 C C . LYS A 1 161 ? 16.609 8.016 15.133 1 92.06 161 LYS A C 1
ATOM 1280 O O . LYS A 1 161 ? 16.266 7.426 16.156 1 92.06 161 LYS A O 1
ATOM 1285 N N . LEU A 1 162 ? 15.992 8.938 14.602 1 94.56 162 LEU A N 1
ATOM 1286 C CA . LEU A 1 162 ? 14.602 9.18 14.977 1 94.56 162 LEU A CA 1
ATOM 1287 C C . LEU A 1 162 ? 13.711 8.016 14.555 1 94.56 162 LEU A C 1
ATOM 1289 O O . LEU A 1 162 ? 12.875 7.551 15.336 1 94.56 162 LEU A O 1
ATOM 1293 N N . ALA A 1 163 ? 13.93 7.559 13.305 1 96.06 163 ALA A N 1
ATOM 1294 C CA . ALA A 1 163 ? 13.172 6.422 12.781 1 96.06 163 ALA A CA 1
ATOM 1295 C C . ALA A 1 163 ? 13.844 5.852 11.531 1 96.06 163 ALA A C 1
ATOM 1297 O O . ALA A 1 163 ? 14.656 6.523 10.891 1 96.06 163 ALA A O 1
ATOM 1298 N N . TYR A 1 164 ? 13.586 4.656 11.344 1 96.44 164 TYR A N 1
ATOM 1299 C CA . TYR A 1 164 ? 13.812 4.016 10.055 1 96.44 164 TYR A CA 1
ATOM 1300 C C . TYR A 1 164 ? 12.508 3.857 9.281 1 96.44 164 TYR A C 1
ATOM 1302 O O . TYR A 1 164 ? 11.5 3.426 9.844 1 96.44 164 TYR A O 1
ATOM 1310 N N . ILE A 1 165 ? 12.531 4.258 8.07 1 97.5 165 ILE A N 1
ATOM 1311 C CA . ILE A 1 165 ? 11.406 4.062 7.164 1 97.5 165 ILE A CA 1
ATOM 1312 C C . ILE A 1 165 ? 11.859 3.27 5.941 1 97.5 165 ILE A C 1
ATOM 1314 O O . ILE A 1 165 ? 12.695 3.736 5.168 1 97.5 165 ILE A O 1
ATOM 1318 N N . GLY A 1 166 ? 11.352 2.053 5.77 1 97 166 GLY A N 1
ATOM 1319 C CA . GLY A 1 166 ? 11.781 1.211 4.664 1 97 166 GLY A CA 1
ATOM 1320 C C . GLY A 1 166 ? 11.133 -0.161 4.672 1 97 166 GLY A C 1
ATOM 1321 O O . GLY A 1 166 ? 10.023 -0.324 5.18 1 97 166 GLY A O 1
ATOM 1322 N N . SER A 1 167 ? 11.789 -1.1 4.094 1 96.31 167 SER A N 1
ATOM 1323 C CA . SER A 1 167 ? 11.195 -2.408 3.84 1 96.31 167 SER A CA 1
ATOM 1324 C C . SER A 1 167 ? 11.742 -3.459 4.801 1 96.31 167 SER A C 1
ATOM 1326 O O . SER A 1 167 ? 12.789 -3.264 5.414 1 96.31 167 SER A O 1
ATOM 1328 N N . ASP A 1 168 ? 10.977 -4.527 4.992 1 96.44 168 ASP A N 1
ATOM 1329 C CA . ASP A 1 168 ? 11.492 -5.793 5.504 1 96.44 168 ASP A CA 1
ATOM 1330 C C . ASP A 1 168 ? 12.141 -6.613 4.387 1 96.44 168 ASP A C 1
ATOM 1332 O O . ASP A 1 168 ? 11.461 -7.406 3.725 1 96.44 168 ASP A O 1
ATOM 1336 N N . TYR A 1 169 ? 13.367 -6.438 4.266 1 96.75 169 TYR A N 1
ATOM 1337 C CA . TYR A 1 169 ? 14.062 -6.973 3.1 1 96.75 169 TYR A CA 1
ATOM 1338 C C . TYR A 1 169 ? 14.133 -8.492 3.156 1 96.75 169 TYR A C 1
ATOM 1340 O O . TYR A 1 169 ? 14.102 -9.164 2.119 1 96.75 169 TYR A O 1
ATOM 1348 N N . LYS A 1 170 ? 14.289 -9.023 4.309 1 96.94 170 LYS A N 1
ATOM 1349 C CA . LYS A 1 170 ? 14.234 -10.477 4.43 1 96.94 170 LYS A CA 1
ATOM 1350 C C . LYS A 1 170 ? 12.898 -11.023 3.941 1 96.94 170 LYS A C 1
ATOM 1352 O O . LYS A 1 170 ? 12.852 -12.031 3.238 1 96.94 170 LYS A O 1
ATOM 1357 N N . LYS A 1 171 ? 11.867 -10.391 4.305 1 97.88 171 LYS A N 1
ATOM 1358 C CA . LYS A 1 171 ? 10.539 -10.75 3.832 1 97.88 171 LYS A CA 1
ATOM 1359 C C . LYS A 1 171 ? 10.461 -10.703 2.309 1 97.88 171 LYS A C 1
ATOM 1361 O O . LYS A 1 171 ? 9.859 -11.578 1.683 1 97.88 171 LYS A O 1
ATOM 1366 N N . THR A 1 172 ? 11.008 -9.68 1.76 1 98.38 172 THR A N 1
ATOM 1367 C CA . THR A 1 172 ? 11.039 -9.562 0.307 1 98.38 172 THR A CA 1
ATOM 1368 C C . THR A 1 172 ? 11.711 -10.773 -0.326 1 98.38 172 THR A C 1
ATOM 1370 O O . THR A 1 172 ? 11.227 -11.305 -1.326 1 98.38 172 THR A O 1
ATOM 1373 N N . GLY A 1 173 ? 12.844 -11.164 0.258 1 98.31 173 GLY A N 1
ATOM 1374 C CA . GLY A 1 173 ? 13.516 -12.359 -0.224 1 98.31 173 GLY A CA 1
ATOM 1375 C C . GLY A 1 173 ? 12.656 -13.602 -0.123 1 98.31 173 GLY A C 1
ATOM 1376 O O . GLY A 1 173 ? 12.625 -14.422 -1.046 1 98.31 173 GLY A O 1
ATOM 1377 N N . ASN A 1 174 ? 11.969 -13.75 1.007 1 97.94 174 ASN A N 1
ATOM 1378 C CA . ASN A 1 174 ? 11.055 -14.875 1.188 1 97.94 174 ASN A CA 1
ATOM 1379 C C . ASN A 1 174 ? 9.961 -14.891 0.125 1 97.94 174 ASN A C 1
ATOM 1381 O O . ASN A 1 174 ? 9.656 -15.938 -0.44 1 97.94 174 ASN A O 1
ATOM 1385 N N . VAL A 1 175 ? 9.43 -13.766 -0.142 1 98.25 175 VAL A N 1
ATOM 1386 C CA . VAL A 1 175 ? 8.375 -13.633 -1.144 1 98.25 175 VAL A CA 1
ATOM 1387 C C . VAL A 1 175 ? 8.906 -14.047 -2.514 1 98.25 175 VAL A C 1
ATOM 1389 O O . VAL A 1 175 ? 8.219 -14.734 -3.27 1 98.25 175 VAL A O 1
ATOM 1392 N N . ALA A 1 176 ? 10.133 -13.578 -2.799 1 97.62 176 ALA A N 1
ATOM 1393 C CA . ALA A 1 176 ? 10.734 -13.961 -4.074 1 97.62 176 ALA A CA 1
ATOM 1394 C C . ALA A 1 176 ? 10.828 -15.477 -4.207 1 97.62 176 ALA A C 1
ATOM 1396 O O . ALA A 1 176 ? 10.492 -16.031 -5.254 1 97.62 176 ALA A O 1
ATOM 1397 N N . GLY A 1 177 ? 11.32 -16.125 -3.176 1 95.75 177 GLY A N 1
ATOM 1398 C CA . GLY A 1 177 ? 11.367 -17.578 -3.18 1 95.75 177 GLY A CA 1
ATOM 1399 C C . GLY A 1 177 ? 10.016 -18.219 -3.424 1 95.75 1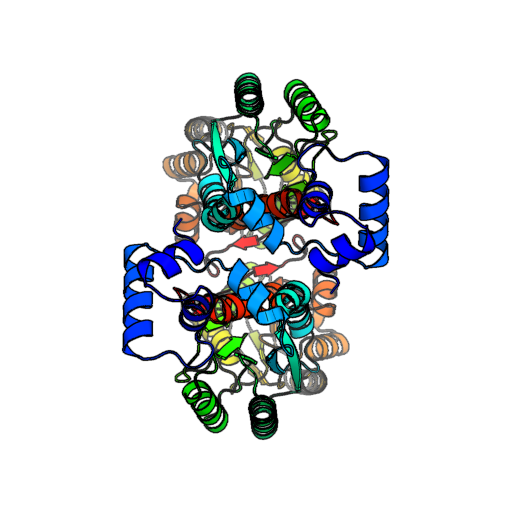77 GLY A C 1
ATOM 1400 O O . GLY A 1 177 ? 9.891 -19.141 -4.238 1 95.75 177 GLY A O 1
ATOM 1401 N N . ALA A 1 178 ? 9.023 -17.734 -2.777 1 94.81 178 ALA A N 1
ATOM 1402 C CA . ALA A 1 178 ? 7.668 -18.25 -2.932 1 94.81 178 ALA A CA 1
ATOM 1403 C C . ALA A 1 178 ? 7.168 -18.062 -4.363 1 94.81 178 ALA A C 1
ATOM 1405 O O . ALA A 1 178 ? 6.555 -18.953 -4.934 1 94.81 178 ALA A O 1
ATOM 1406 N N . LEU A 1 179 ? 7.434 -16.906 -4.922 1 94.75 179 LEU A N 1
ATOM 1407 C CA . LEU A 1 179 ? 6.973 -16.609 -6.273 1 94.75 179 LEU A CA 1
ATOM 1408 C C . LEU A 1 179 ? 7.633 -17.531 -7.293 1 94.75 179 LEU A C 1
ATOM 1410 O O . LEU A 1 179 ? 6.98 -17.984 -8.234 1 94.75 179 LEU A O 1
ATOM 1414 N N . PHE A 1 180 ? 8.906 -17.797 -7.105 1 93.62 180 PHE A N 1
ATOM 1415 C CA . PHE A 1 180 ? 9.562 -18.75 -8 1 93.62 180 PHE A CA 1
ATOM 1416 C C . PHE A 1 180 ? 8.938 -20.125 -7.879 1 93.62 180 PHE A C 1
ATOM 1418 O O . PHE A 1 180 ? 8.859 -20.875 -8.867 1 93.62 180 PHE A O 1
ATOM 1425 N N . ASN A 1 181 ? 8.539 -20.438 -6.727 1 89.25 181 ASN A N 1
ATOM 1426 C CA . ASN A 1 181 ? 7.898 -21.734 -6.5 1 89.25 181 ASN A CA 1
ATOM 1427 C C . ASN A 1 181 ? 6.512 -21.797 -7.129 1 89.25 181 ASN A C 1
ATOM 1429 O O . ASN A 1 181 ? 6.117 -22.828 -7.68 1 89.25 181 ASN A O 1
ATOM 1433 N N . ILE A 1 182 ? 5.75 -20.719 -7.066 1 85.19 182 ILE A N 1
ATOM 1434 C CA . ILE A 1 182 ? 4.363 -20.641 -7.516 1 85.19 182 ILE A CA 1
ATOM 1435 C C . ILE A 1 182 ? 4.32 -20.547 -9.039 1 85.19 182 ILE A C 1
ATOM 1437 O O . ILE A 1 182 ? 3.479 -21.172 -9.688 1 85.19 182 ILE A O 1
ATOM 1441 N N . PHE A 1 183 ? 5.129 -19.719 -9.672 1 77.5 183 PHE A N 1
ATOM 1442 C CA . PHE A 1 183 ? 5.117 -19.484 -11.109 1 77.5 183 PHE A CA 1
ATOM 1443 C C . PHE A 1 183 ? 5.844 -20.594 -11.844 1 77.5 183 PHE A C 1
ATOM 1445 O O . PHE A 1 183 ? 5.82 -20.656 -13.078 1 77.5 183 PHE A O 1
ATOM 1452 N N . SER A 1 184 ? 6.504 -21.406 -11.211 1 62.78 184 SER A N 1
ATOM 1453 C CA . SER A 1 184 ? 7.352 -22.391 -11.875 1 62.78 184 SER A CA 1
ATOM 1454 C C . SER A 1 184 ? 6.527 -23.547 -12.414 1 62.78 184 SER A C 1
ATOM 1456 O O . SER A 1 184 ? 6.543 -24.641 -11.836 1 62.78 184 SER A O 1
ATOM 1458 N N . THR A 1 185 ? 5.402 -23.25 -13.039 1 54.62 185 THR A N 1
ATOM 1459 C CA . THR A 1 185 ? 4.824 -24.359 -13.789 1 54.62 185 THR A CA 1
ATOM 1460 C C . THR A 1 185 ? 5.918 -25.156 -14.5 1 54.62 185 THR A C 1
ATOM 1462 O O . THR A 1 185 ? 5.719 -26.328 -14.844 1 54.62 185 THR A O 1
ATOM 1465 N N . LYS A 1 186 ? 7.055 -24.422 -14.898 1 55.94 186 LYS A N 1
ATOM 1466 C CA . LYS A 1 186 ? 8.219 -25.109 -15.461 1 55.94 186 LYS A CA 1
ATOM 1467 C C . LYS A 1 186 ? 9.289 -25.344 -14.398 1 55.94 186 LYS A C 1
ATOM 1469 O O . LYS A 1 186 ? 9.5 -24.484 -13.531 1 55.94 186 LYS A O 1
ATOM 1474 N N . LYS A 1 187 ? 9.641 -26.359 -13.984 1 61.94 187 LYS A N 1
ATOM 1475 C CA . LYS A 1 187 ? 10.594 -26.766 -12.961 1 61.94 187 LYS A CA 1
ATOM 1476 C C . LYS A 1 187 ? 11.836 -25.891 -12.984 1 61.94 187 LYS A C 1
ATOM 1478 O O . LYS A 1 187 ? 12.539 -25.812 -13.992 1 61.94 187 LYS A O 1
ATOM 1483 N N . ILE A 1 188 ? 11.75 -24.703 -12.227 1 66.94 188 ILE A N 1
ATOM 1484 C CA . ILE A 1 188 ? 12.969 -23.938 -12.039 1 66.94 188 ILE A CA 1
ATOM 1485 C C . ILE A 1 188 ? 13.898 -24.672 -11.078 1 66.94 188 ILE A C 1
ATOM 1487 O O . ILE A 1 188 ? 13.516 -25 -9.961 1 66.94 188 ILE A O 1
ATOM 1491 N N . TYR A 1 189 ? 15.078 -24.922 -11.578 1 79.75 189 TYR A N 1
ATOM 1492 C CA . TYR A 1 189 ? 16.031 -25.641 -10.742 1 79.75 189 TYR A CA 1
ATOM 1493 C C . TYR A 1 189 ? 17.281 -24.797 -10.484 1 79.75 189 TYR A C 1
ATOM 1495 O O . TYR A 1 189 ? 17.875 -24.891 -9.406 1 79.75 189 TYR A O 1
ATOM 1503 N N . LYS A 1 190 ? 17.578 -23.984 -11.469 1 94.25 190 LYS A N 1
ATOM 1504 C CA . LYS A 1 190 ? 18.828 -23.219 -11.391 1 94.25 190 LYS A CA 1
ATOM 1505 C C . LYS A 1 190 ? 18.547 -21.719 -11.438 1 94.25 190 LYS A C 1
ATOM 1507 O O . LYS A 1 190 ? 18.219 -21.172 -12.492 1 94.25 190 LYS A O 1
ATOM 1512 N N . LEU A 1 191 ? 18.797 -21.078 -10.297 1 95.56 191 LEU A N 1
ATOM 1513 C CA . LEU A 1 191 ? 18.438 -19.672 -10.141 1 95.56 191 LEU A CA 1
ATOM 1514 C C . LEU A 1 191 ? 19.688 -18.797 -10.078 1 95.56 191 LEU A C 1
ATOM 1516 O O . LEU A 1 191 ? 20.578 -19.031 -9.25 1 95.56 191 LEU A O 1
ATOM 1520 N N . LEU A 1 192 ? 19.797 -17.844 -10.969 1 97.12 192 LEU A N 1
ATOM 1521 C CA . LEU A 1 192 ? 20.797 -16.797 -10.914 1 97.12 192 LEU A CA 1
ATOM 1522 C C . LEU A 1 192 ? 20.281 -15.578 -10.148 1 97.12 192 LEU A C 1
ATOM 1524 O O . LEU A 1 192 ? 19.172 -15.117 -10.414 1 97.12 192 LEU A O 1
ATOM 1528 N N . VAL A 1 193 ? 21.047 -15.078 -9.203 1 97.94 193 VAL A N 1
ATOM 1529 C CA . VAL A 1 193 ? 20.656 -13.883 -8.469 1 97.94 193 VAL A CA 1
ATOM 1530 C C . VAL A 1 193 ? 21.562 -12.719 -8.875 1 97.94 193 VAL A C 1
ATOM 1532 O O . VAL A 1 193 ? 22.781 -12.852 -8.938 1 97.94 193 VAL A O 1
ATOM 1535 N N . VAL A 1 194 ? 20.938 -11.625 -9.25 1 98.06 194 VAL A N 1
ATOM 1536 C CA . VAL A 1 194 ? 21.656 -10.391 -9.562 1 98.06 194 VAL A CA 1
ATOM 1537 C C . VAL A 1 194 ? 21.328 -9.328 -8.508 1 98.06 194 VAL A C 1
ATOM 1539 O O . VAL A 1 194 ? 20.172 -8.992 -8.297 1 98.06 194 VAL A O 1
ATOM 1542 N N . THR A 1 195 ? 22.359 -8.812 -7.848 1 96.88 195 THR A N 1
ATOM 1543 C CA . THR A 1 195 ? 22.156 -7.895 -6.73 1 96.88 195 THR A CA 1
ATOM 1544 C C . THR A 1 195 ? 23.062 -6.672 -6.855 1 96.88 195 THR A C 1
ATOM 1546 O O . THR A 1 195 ? 23.828 -6.566 -7.805 1 96.88 195 THR A O 1
ATOM 1549 N N . GLY A 1 196 ? 22.812 -5.699 -6.035 1 93.06 196 GLY A N 1
ATOM 1550 C CA . GLY A 1 196 ? 23.672 -4.527 -6.008 1 93.06 196 GLY A CA 1
ATOM 1551 C C . GLY A 1 196 ? 25.016 -4.781 -5.348 1 93.06 196 GLY A C 1
ATOM 1552 O O . GLY A 1 196 ? 26 -5.074 -6.027 1 93.06 196 GLY A O 1
ATOM 1553 N N . SER A 1 197 ? 24.938 -4.758 -4.004 1 87.56 197 SER A N 1
ATOM 1554 C CA . SER A 1 197 ? 26.172 -4.969 -3.26 1 87.56 197 SER A CA 1
ATOM 1555 C C . SER A 1 197 ? 25.906 -5.668 -1.931 1 87.56 197 SER A C 1
ATOM 1557 O O . SER A 1 197 ? 24.938 -5.344 -1.236 1 87.56 197 SER A O 1
ATOM 1559 N N . LYS A 1 198 ? 26.844 -6.535 -1.588 1 84.12 198 LYS A N 1
ATOM 1560 C CA . LYS A 1 198 ? 26.75 -7.203 -0.294 1 84.12 198 LYS A CA 1
ATOM 1561 C C . LYS A 1 198 ? 27.016 -6.23 0.85 1 84.12 198 LYS A C 1
ATOM 1563 O O . LYS A 1 198 ? 26.734 -6.535 2.01 1 84.12 198 LYS A O 1
ATOM 1568 N N . LEU A 1 199 ? 27.531 -5.02 0.508 1 77.19 199 LEU A N 1
ATOM 1569 C CA . LEU A 1 199 ? 27.812 -3.996 1.509 1 77.19 199 LEU A CA 1
ATOM 1570 C C . LEU A 1 199 ? 26.531 -3.285 1.933 1 77.19 199 LEU A C 1
ATOM 1572 O O . LEU A 1 199 ? 26.516 -2.555 2.928 1 77.19 199 LEU A O 1
ATOM 1576 N N . VAL A 1 200 ? 25.547 -3.533 1.195 1 82.88 200 VAL A N 1
ATOM 1577 C CA . VAL A 1 200 ? 24.25 -2.949 1.523 1 82.88 200 VAL A CA 1
ATOM 1578 C C . VAL A 1 200 ? 23.406 -3.967 2.279 1 82.88 200 VAL A C 1
ATOM 1580 O O . VAL A 1 200 ? 23.078 -5.035 1.751 1 82.88 200 VAL A O 1
ATOM 1583 N N . SER A 1 201 ? 23.031 -3.602 3.445 1 86.06 201 SER A N 1
ATOM 1584 C CA . SER A 1 201 ? 22.328 -4.539 4.312 1 86.06 201 SER A CA 1
ATOM 1585 C C . SER A 1 201 ? 21.016 -5.012 3.674 1 86.06 201 SER A C 1
ATOM 1587 O O . SER A 1 201 ? 20.688 -6.195 3.742 1 86.06 201 SER A O 1
ATOM 1589 N N . GLY A 1 202 ? 20.312 -4.141 3.041 1 91 202 GLY A N 1
ATOM 1590 C CA . GLY A 1 202 ? 19.062 -4.504 2.385 1 91 202 GLY A CA 1
ATOM 1591 C C . GLY A 1 202 ? 19.25 -5.551 1.302 1 91 202 GLY A C 1
ATOM 1592 O O . GLY A 1 202 ? 18.438 -6.473 1.182 1 91 202 GLY A O 1
ATOM 1593 N N . HIS A 1 203 ? 20.297 -5.445 0.531 1 93.19 203 HIS A N 1
ATOM 1594 C CA . HIS A 1 203 ? 20.594 -6.418 -0.515 1 93.19 203 HIS A CA 1
ATOM 1595 C C . HIS A 1 203 ? 20.922 -7.781 0.078 1 93.19 203 HIS A C 1
ATOM 1597 O O . HIS A 1 203 ? 20.406 -8.805 -0.381 1 93.19 203 HIS A O 1
ATOM 1603 N N . ARG A 1 204 ? 21.703 -7.73 1.107 1 93.38 204 ARG A N 1
ATOM 1604 C CA . ARG A 1 204 ? 22.078 -8.969 1.787 1 93.38 204 ARG A CA 1
ATOM 1605 C C . ARG A 1 204 ? 20.844 -9.656 2.373 1 93.38 204 ARG A C 1
ATOM 1607 O O . ARG A 1 204 ? 20.672 -10.867 2.242 1 93.38 204 ARG A O 1
ATOM 1614 N N . ASN A 1 205 ? 20.047 -8.898 2.955 1 95.12 205 ASN A N 1
ATOM 1615 C CA . ASN A 1 205 ? 18.875 -9.43 3.633 1 95.12 205 ASN A CA 1
ATOM 1616 C C . ASN A 1 205 ? 17.875 -10.023 2.641 1 95.12 205 ASN A C 1
ATOM 1618 O O . ASN A 1 205 ? 17.203 -11.008 2.945 1 95.12 205 ASN A O 1
ATOM 1622 N N . ARG A 1 206 ? 17.734 -9.43 1.477 1 97.38 206 ARG A N 1
ATOM 1623 C CA . ARG A 1 206 ? 16.875 -10.008 0.445 1 97.38 206 ARG A CA 1
ATOM 1624 C C . ARG A 1 206 ? 17.391 -11.383 0.024 1 97.38 206 ARG A C 1
ATOM 1626 O O . ARG A 1 206 ? 16.609 -12.328 -0.1 1 97.38 206 ARG A O 1
ATOM 1633 N N . ILE A 1 207 ? 18.703 -11.492 -0.172 1 97.81 207 ILE A N 1
ATOM 1634 C CA . ILE A 1 207 ? 19.297 -12.758 -0.581 1 97.81 207 ILE A CA 1
ATOM 1635 C C . ILE A 1 207 ? 19.141 -13.789 0.538 1 97.81 207 ILE A C 1
ATOM 1637 O O . ILE A 1 207 ? 18.797 -14.945 0.286 1 97.81 207 I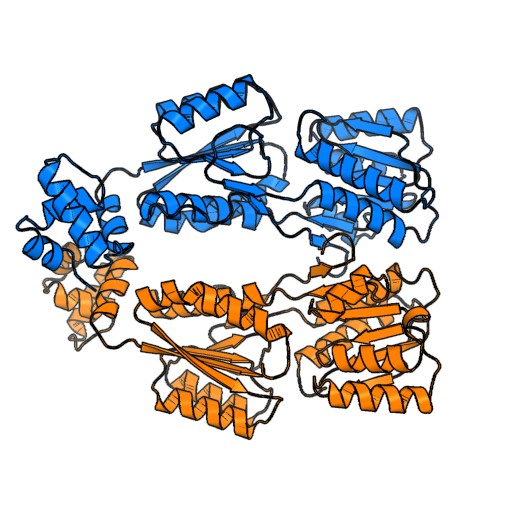LE A O 1
ATOM 1641 N N . ASN A 1 208 ? 19.406 -13.32 1.764 1 97.44 208 ASN A N 1
ATOM 1642 C CA . ASN A 1 208 ? 19.266 -14.211 2.906 1 97.44 208 ASN A CA 1
ATOM 1643 C C . ASN A 1 208 ? 17.828 -14.727 3.029 1 97.44 208 ASN A C 1
ATOM 1645 O O . ASN A 1 208 ? 17.609 -15.898 3.324 1 97.44 208 ASN A O 1
ATOM 1649 N N . GLY A 1 209 ? 16.875 -13.812 2.861 1 98.06 209 GLY A N 1
ATOM 1650 C CA . GLY A 1 209 ? 15.484 -14.227 2.889 1 98.06 209 GLY A CA 1
ATOM 1651 C C . GLY A 1 209 ? 15.141 -15.25 1.819 1 98.06 209 GLY A C 1
ATOM 1652 O O . GLY A 1 209 ? 14.406 -16.203 2.078 1 98.06 209 GLY A O 1
ATOM 1653 N N . LEU A 1 210 ? 15.68 -15.055 0.643 1 97.88 210 LEU A N 1
ATOM 1654 C CA . LEU A 1 210 ? 15.492 -16 -0.448 1 97.88 210 LEU A CA 1
ATOM 1655 C C . LEU A 1 210 ? 16.078 -17.359 -0.085 1 97.88 210 LEU A C 1
ATOM 1657 O O . LEU A 1 210 ? 15.414 -18.391 -0.232 1 97.88 210 LEU A O 1
ATOM 1661 N N . LYS A 1 211 ? 17.281 -17.391 0.395 1 97.44 211 LYS A N 1
ATOM 1662 C CA . LYS A 1 211 ? 17.938 -18.625 0.792 1 97.44 211 LYS A CA 1
ATOM 1663 C C . LYS A 1 211 ? 17.141 -19.359 1.865 1 97.44 211 LYS A C 1
ATOM 1665 O O . LYS A 1 211 ? 16.984 -20.578 1.799 1 97.44 211 LYS A O 1
ATOM 1670 N N . GLU A 1 212 ? 16.75 -18.594 2.805 1 97.25 212 GLU A N 1
ATOM 1671 C CA . GLU A 1 212 ? 15.969 -19.188 3.891 1 97.25 212 GLU A CA 1
ATOM 1672 C C . GLU A 1 212 ? 14.727 -19.891 3.357 1 97.25 212 GLU A C 1
ATOM 1674 O O . GLU A 1 212 ? 14.422 -21.016 3.77 1 97.25 212 GLU A O 1
ATOM 1679 N N . TYR A 1 213 ? 14.008 -19.219 2.504 1 97.12 213 TYR A N 1
ATOM 1680 C CA . TYR A 1 213 ? 12.82 -19.828 1.917 1 97.12 213 TYR A CA 1
ATOM 1681 C C . TYR A 1 213 ? 13.18 -21.109 1.178 1 97.12 213 TYR A C 1
ATOM 1683 O O . TYR A 1 213 ? 12.516 -22.141 1.338 1 97.12 213 TYR A O 1
ATOM 1691 N N . LEU A 1 214 ? 14.188 -21.094 0.364 1 94.75 214 LEU A N 1
ATOM 1692 C CA . LEU A 1 214 ? 14.57 -22.234 -0.468 1 94.75 214 LEU A CA 1
ATOM 1693 C C . LEU A 1 214 ? 15.008 -23.406 0.392 1 94.75 214 LEU A C 1
ATOM 1695 O O . LEU A 1 214 ? 14.742 -24.562 0.049 1 94.75 214 LEU A O 1
ATOM 1699 N N . GLU A 1 215 ? 15.672 -23.078 1.438 1 94.44 215 GLU A N 1
ATOM 1700 C CA . GLU A 1 215 ? 16.109 -24.125 2.355 1 94.44 215 GLU A CA 1
ATOM 1701 C C . GLU A 1 215 ? 14.93 -24.781 3.07 1 94.44 215 GLU A C 1
ATOM 1703 O O . GLU A 1 215 ? 14.883 -26 3.227 1 94.44 215 GLU A O 1
ATOM 1708 N N . LYS A 1 216 ? 14.023 -24.031 3.467 1 93.56 216 LYS A N 1
ATOM 1709 C CA . LYS A 1 216 ? 12.875 -24.484 4.25 1 93.56 216 LYS A CA 1
ATOM 1710 C C . LYS A 1 216 ? 11.914 -25.297 3.393 1 93.56 216 LYS A C 1
ATOM 1712 O O . LYS A 1 216 ? 11.258 -26.219 3.891 1 93.56 216 LYS A O 1
ATOM 1717 N N . ASN A 1 217 ? 11.703 -25.047 2.154 1 88.56 217 ASN A N 1
ATOM 1718 C CA . ASN A 1 217 ? 10.664 -25.672 1.334 1 88.56 217 ASN A CA 1
ATOM 1719 C C . ASN A 1 217 ? 11.242 -26.719 0.396 1 88.56 217 ASN A C 1
ATOM 1721 O O . ASN A 1 217 ? 10.5 -27.484 -0.212 1 88.56 217 ASN A O 1
ATOM 1725 N N . ASP A 1 218 ? 12.469 -27.016 0.39 1 79.62 218 ASP A N 1
ATOM 1726 C CA . ASP A 1 218 ? 13.18 -28.016 -0.385 1 79.62 218 ASP A CA 1
ATOM 1727 C C . ASP A 1 218 ? 12.5 -28.266 -1.729 1 79.62 218 ASP A C 1
ATOM 1729 O O . ASP A 1 218 ? 12.156 -29.406 -2.062 1 79.62 218 ASP A O 1
ATOM 1733 N N . ASN A 1 219 ? 12.266 -27.297 -2.586 1 81.69 219 ASN A N 1
ATOM 1734 C CA . ASN A 1 219 ? 11.539 -27.375 -3.852 1 81.69 219 ASN A CA 1
ATOM 1735 C C . ASN A 1 219 ? 12.492 -27.609 -5.023 1 81.69 219 ASN A C 1
ATOM 1737 O O . ASN A 1 219 ? 12.07 -27.578 -6.184 1 81.69 219 ASN A O 1
ATOM 1741 N N . GLY A 1 220 ? 13.773 -27.812 -4.672 1 87.62 220 GLY A N 1
ATOM 1742 C CA . GLY A 1 220 ? 14.742 -28.156 -5.699 1 87.62 220 GLY A CA 1
ATOM 1743 C C . GLY A 1 220 ? 15.383 -26.938 -6.352 1 87.62 220 GLY A C 1
ATOM 1744 O O . GLY A 1 220 ? 16.297 -27.078 -7.176 1 87.62 220 GLY A O 1
ATOM 1745 N N . ILE A 1 221 ? 14.953 -25.781 -6.004 1 92.19 221 ILE A N 1
ATOM 1746 C CA . ILE A 1 221 ? 15.539 -24.562 -6.559 1 92.19 221 ILE A CA 1
ATOM 1747 C C . ILE A 1 221 ? 16.875 -24.266 -5.871 1 92.19 221 ILE A C 1
ATOM 1749 O O . ILE A 1 221 ? 16.953 -24.297 -4.641 1 92.19 221 ILE A O 1
ATOM 1753 N N . GLN A 1 222 ? 17.859 -24.031 -6.672 1 93.25 222 GLN A N 1
ATOM 1754 C CA . GLN A 1 222 ? 19.188 -23.75 -6.148 1 93.25 222 GLN A CA 1
ATOM 1755 C C . GLN A 1 222 ? 19.75 -22.453 -6.73 1 93.25 222 GLN A C 1
ATOM 1757 O O . GLN A 1 222 ? 19.594 -22.188 -7.926 1 93.25 222 GLN A O 1
ATOM 1762 N N . ILE A 1 223 ? 20.328 -21.719 -5.902 1 96.19 223 ILE A N 1
ATOM 1763 C CA . ILE A 1 223 ? 21.062 -20.562 -6.371 1 96.19 223 ILE A CA 1
ATOM 1764 C C . ILE A 1 223 ? 22.406 -20.984 -6.938 1 96.19 223 ILE A C 1
ATOM 1766 O O . ILE A 1 223 ? 23.25 -21.531 -6.215 1 96.19 223 ILE A O 1
ATOM 1770 N N . ILE A 1 224 ? 22.594 -20.719 -8.156 1 95.75 224 ILE A N 1
ATOM 1771 C CA . ILE A 1 224 ? 23.797 -21.234 -8.789 1 95.75 224 ILE A CA 1
ATOM 1772 C C . ILE A 1 224 ? 24.906 -20.188 -8.734 1 95.75 224 ILE A C 1
ATOM 1774 O O . ILE A 1 224 ? 26.094 -20.531 -8.781 1 95.75 224 ILE A O 1
ATOM 1778 N N . ASP A 1 225 ? 24.469 -18.922 -8.719 1 96 225 ASP A N 1
ATOM 1779 C CA . ASP A 1 225 ? 25.453 -17.844 -8.609 1 96 225 ASP A CA 1
ATOM 1780 C C . ASP A 1 225 ? 24.797 -16.547 -8.172 1 96 225 ASP A C 1
ATOM 1782 O O . ASP A 1 225 ? 23.578 -16.391 -8.289 1 96 225 ASP A O 1
ATOM 1786 N N . ILE A 1 226 ? 25.625 -15.656 -7.641 1 96.81 226 ILE A N 1
ATOM 1787 C CA . ILE A 1 226 ? 25.203 -14.312 -7.254 1 96.81 226 ILE A CA 1
ATOM 1788 C C . ILE A 1 226 ? 26.125 -13.281 -7.902 1 96.81 226 ILE A C 1
ATOM 1790 O O . ILE A 1 226 ? 27.328 -13.273 -7.66 1 96.81 226 ILE A O 1
ATOM 1794 N N . ILE A 1 227 ? 25.531 -12.43 -8.719 1 96.44 227 ILE A N 1
ATOM 1795 C CA . ILE A 1 227 ? 26.266 -11.391 -9.422 1 96.44 227 ILE A CA 1
ATOM 1796 C C . ILE A 1 227 ? 26.016 -10.031 -8.766 1 96.44 227 ILE A C 1
ATOM 1798 O O . ILE A 1 227 ? 24.875 -9.664 -8.5 1 96.44 227 ILE A O 1
ATOM 1802 N N . GLU A 1 228 ? 27.031 -9.305 -8.477 1 94.81 228 GLU A N 1
ATOM 1803 C CA . GLU A 1 228 ? 26.922 -7.938 -7.969 1 94.81 228 GLU A CA 1
ATOM 1804 C C . GLU A 1 228 ? 27.125 -6.918 -9.086 1 94.81 228 GLU A C 1
ATOM 1806 O O . GLU A 1 228 ? 28.109 -6.992 -9.836 1 94.81 228 GLU A O 1
ATOM 1811 N N . ASN A 1 229 ? 26.188 -6.012 -9.133 1 94.56 229 ASN A N 1
ATOM 1812 C CA . ASN A 1 229 ? 26.25 -5.055 -10.234 1 94.56 229 ASN A CA 1
ATOM 1813 C C . ASN A 1 229 ? 26.312 -3.617 -9.727 1 94.56 229 ASN A C 1
ATOM 1815 O O . ASN A 1 229 ? 26.219 -2.672 -10.516 1 94.56 229 ASN A O 1
ATOM 1819 N N . GLU A 1 230 ? 26.297 -3.365 -8.406 1 88.75 230 GLU A N 1
ATOM 1820 C CA . GLU A 1 230 ? 26.375 -2.068 -7.742 1 88.75 230 GLU A CA 1
ATOM 1821 C C . GLU A 1 230 ? 25.188 -1.183 -8.117 1 88.75 230 GLU A C 1
ATOM 1823 O O . GLU A 1 230 ? 25.344 0.032 -8.266 1 88.75 230 GLU A O 1
ATOM 1828 N N . ASP A 1 231 ? 24.078 -1.775 -8.469 1 92.31 231 ASP A N 1
ATOM 1829 C CA . ASP A 1 231 ? 22.859 -1.088 -8.859 1 92.31 231 ASP A CA 1
ATOM 1830 C C . ASP A 1 231 ? 23.078 -0.263 -10.125 1 92.31 231 ASP A C 1
ATOM 1832 O O . ASP A 1 231 ? 22.469 0.8 -10.289 1 92.31 231 ASP A O 1
ATOM 1836 N N . ASN A 1 232 ? 24.031 -0.677 -10.906 1 92.75 232 ASN A N 1
ATOM 1837 C CA . ASN A 1 232 ? 24.422 0.026 -12.125 1 92.75 232 ASN A CA 1
ATOM 1838 C C . ASN A 1 232 ? 24.062 -0.759 -13.375 1 92.75 232 ASN A C 1
ATOM 1840 O O . ASN A 1 232 ? 24.484 -1.902 -13.547 1 92.75 232 ASN A O 1
ATOM 1844 N N . ASP A 1 233 ? 23.344 -0.119 -14.242 1 95.81 233 ASP A N 1
ATOM 1845 C CA . ASP A 1 233 ? 22.828 -0.798 -15.422 1 95.81 233 ASP A CA 1
ATOM 1846 C C . ASP A 1 233 ? 23.953 -1.249 -16.344 1 95.81 233 ASP A C 1
ATOM 1848 O O . ASP A 1 233 ? 23.922 -2.355 -16.891 1 95.81 233 ASP A O 1
ATOM 1852 N N . ASP A 1 234 ? 24.953 -0.37 -16.5 1 96.56 234 ASP A N 1
ATOM 1853 C CA . ASP A 1 234 ? 26.062 -0.732 -17.359 1 96.56 234 ASP A CA 1
ATOM 1854 C C . ASP A 1 234 ? 26.797 -1.953 -16.828 1 96.56 234 ASP A C 1
ATOM 1856 O O . ASP A 1 234 ? 27.156 -2.859 -17.594 1 96.56 234 ASP A O 1
ATOM 1860 N N . LYS A 1 235 ? 27.047 -1.962 -15.57 1 95.44 235 LYS A N 1
ATOM 1861 C CA . LYS A 1 235 ? 27.719 -3.092 -14.938 1 95.44 235 LYS A CA 1
ATOM 1862 C C . LYS A 1 235 ? 26.875 -4.355 -15.016 1 95.44 235 LYS A C 1
ATOM 1864 O O . LYS A 1 235 ? 27.391 -5.441 -15.297 1 95.44 235 LYS A O 1
ATOM 1869 N N . SER A 1 236 ? 25.609 -4.211 -14.789 1 97.19 236 SER A N 1
ATOM 1870 C CA . SER A 1 236 ? 24.688 -5.344 -14.867 1 97.19 236 SER A CA 1
ATOM 1871 C C . SER A 1 236 ? 24.703 -5.973 -16.25 1 97.19 236 SER A C 1
ATOM 1873 O O . SER A 1 236 ? 24.828 -7.195 -16.391 1 97.19 236 SER A O 1
ATOM 1875 N N . TYR A 1 237 ? 24.609 -5.102 -17.266 1 98.06 237 TYR A N 1
ATOM 1876 C CA . TYR A 1 237 ? 24.641 -5.551 -18.656 1 98.06 237 TYR A CA 1
ATOM 1877 C C . TYR A 1 237 ? 25.922 -6.336 -18.938 1 98.06 237 TYR A C 1
ATOM 1879 O O . TYR A 1 237 ? 25.859 -7.449 -19.469 1 98.06 237 TYR A O 1
ATOM 1887 N N . LYS A 1 238 ? 27.031 -5.793 -18.531 1 97.94 238 LYS A N 1
ATOM 1888 C CA . LYS A 1 238 ? 28.328 -6.398 -18.797 1 97.94 238 LYS A CA 1
ATOM 1889 C C . LYS A 1 238 ? 28.469 -7.727 -18.047 1 97.94 238 LYS A C 1
ATOM 1891 O O . LYS A 1 238 ? 28.859 -8.734 -18.641 1 97.94 238 LYS A O 1
ATOM 1896 N N . MET A 1 239 ? 28.156 -7.781 -16.797 1 96.94 239 MET A N 1
ATOM 1897 C CA . MET A 1 239 ? 28.375 -8.945 -15.953 1 96.94 239 MET A CA 1
ATOM 1898 C C . MET A 1 239 ? 27.484 -10.109 -16.375 1 96.94 239 MET A C 1
ATOM 1900 O O . MET A 1 239 ? 27.922 -11.258 -16.391 1 96.94 239 MET A O 1
ATOM 1904 N N . ILE A 1 240 ? 26.25 -9.852 -16.734 1 97 240 ILE A N 1
ATOM 1905 C CA . ILE A 1 240 ? 25.328 -10.898 -17.141 1 97 240 ILE A CA 1
ATOM 1906 C C . ILE A 1 240 ? 25.734 -11.445 -18.5 1 97 240 ILE A C 1
ATOM 1908 O O . ILE A 1 240 ? 25.688 -12.656 -18.734 1 97 240 ILE A O 1
ATOM 1912 N N . ASN A 1 241 ? 26.172 -10.523 -19.406 1 96.75 241 ASN A N 1
ATOM 1913 C CA . ASN A 1 241 ? 26.688 -10.984 -20.688 1 96.75 241 ASN A CA 1
ATOM 1914 C C . ASN A 1 241 ? 27.875 -11.93 -20.5 1 96.75 241 ASN A C 1
ATOM 1916 O O . ASN A 1 241 ? 27.953 -12.977 -21.141 1 96.75 241 ASN A O 1
ATOM 1920 N N . GLN A 1 242 ? 28.766 -11.484 -19.688 1 96.44 242 GLN A N 1
ATOM 1921 C CA . GLN A 1 242 ? 29.953 -12.305 -19.406 1 96.44 242 GLN A CA 1
ATOM 1922 C C . GLN A 1 242 ? 29.562 -13.648 -18.812 1 96.44 242 GLN A C 1
ATOM 1924 O O . GLN A 1 242 ? 30.125 -14.688 -19.172 1 96.44 242 GLN A O 1
ATOM 1929 N N . TYR A 1 243 ? 28.594 -13.625 -17.922 1 96.12 243 TYR A N 1
ATOM 1930 C CA . TYR A 1 243 ? 28.141 -14.859 -17.281 1 96.12 243 TYR A CA 1
ATOM 1931 C C . TYR A 1 243 ? 27.547 -15.812 -18.312 1 96.12 243 TYR A C 1
ATOM 1933 O O . TYR A 1 243 ? 27.844 -17.016 -18.297 1 96.12 243 TYR A O 1
ATOM 1941 N N . ILE A 1 244 ? 26.688 -15.32 -19.188 1 95.19 244 ILE A N 1
ATOM 1942 C CA . ILE A 1 244 ? 26 -16.109 -20.203 1 95.19 244 ILE A CA 1
ATOM 1943 C C . ILE A 1 244 ? 27.031 -16.75 -21.141 1 95.19 244 ILE A C 1
ATOM 1945 O O . ILE A 1 244 ? 26.875 -17.891 -21.578 1 95.19 244 ILE A O 1
ATOM 1949 N N . GLN A 1 245 ? 28.062 -16.016 -21.406 1 93.44 245 GLN A N 1
ATOM 1950 C CA . GLN A 1 245 ? 29.109 -16.516 -22.297 1 93.44 245 GLN A CA 1
ATOM 1951 C C . GLN A 1 245 ? 29.844 -17.703 -21.656 1 93.44 245 GLN A C 1
ATOM 1953 O O . GLN A 1 245 ? 30.266 -18.609 -22.359 1 93.44 245 GLN A O 1
ATOM 1958 N N . LYS A 1 246 ? 29.906 -17.703 -20.359 1 92.06 246 LYS A N 1
ATOM 1959 C CA . LYS A 1 246 ? 30.641 -18.75 -19.641 1 92.06 246 LYS A CA 1
ATOM 1960 C C . LYS A 1 246 ? 29.703 -19.891 -19.234 1 92.06 246 LYS A C 1
ATOM 1962 O O . LYS A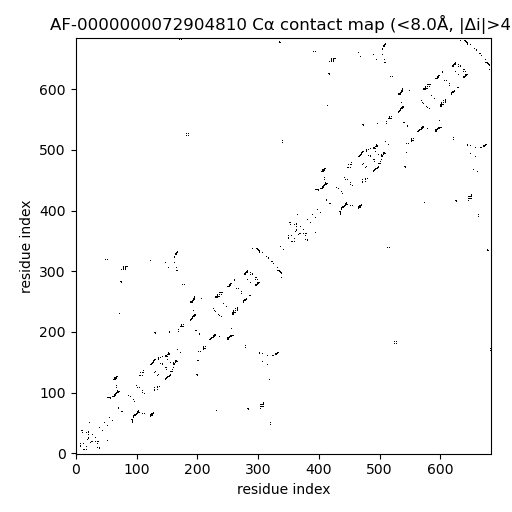 1 246 ? 30.125 -21.047 -19.203 1 92.06 246 LYS A O 1
ATOM 1967 N N . ASN A 1 247 ? 28.516 -19.531 -18.781 1 82.44 247 ASN A N 1
ATOM 1968 C CA . ASN A 1 247 ? 27.547 -20.453 -18.203 1 82.44 247 ASN A CA 1
ATOM 1969 C C . ASN A 1 247 ? 26.125 -20.156 -18.656 1 82.44 247 ASN A C 1
ATOM 1971 O O . ASN A 1 247 ? 25.578 -19.094 -18.344 1 82.44 247 ASN A O 1
ATOM 1975 N N . LYS A 1 248 ? 25.562 -21.016 -19.312 1 73.12 248 LYS A N 1
ATOM 1976 C CA . LYS A 1 248 ? 24.234 -20.672 -19.828 1 73.12 248 LYS A CA 1
ATOM 1977 C C . LYS A 1 248 ? 23.156 -21.516 -19.172 1 73.12 248 LYS A C 1
ATOM 1979 O O . LYS A 1 248 ? 21.969 -21.406 -19.516 1 73.12 248 LYS A O 1
ATOM 1984 N N . ASP A 1 249 ? 23.547 -22.156 -18.109 1 87.81 249 ASP A N 1
ATOM 1985 C CA . ASP A 1 249 ? 22.562 -23.125 -17.641 1 87.81 249 ASP A CA 1
ATOM 1986 C C . ASP A 1 249 ? 21.812 -22.609 -16.406 1 87.81 249 ASP A C 1
ATOM 1988 O O . ASP A 1 249 ? 22.156 -22.953 -15.273 1 87.81 249 ASP A O 1
ATOM 1992 N N . PHE A 1 250 ? 20.922 -21.703 -16.578 1 92.94 250 PHE A N 1
ATOM 1993 C CA . PHE A 1 250 ? 19.984 -21.25 -15.547 1 92.94 250 PHE A CA 1
ATOM 1994 C C . PHE A 1 250 ? 18.578 -21.125 -16.109 1 92.94 250 PHE A C 1
ATOM 1996 O O . PHE A 1 250 ? 18.406 -20.922 -17.312 1 92.94 250 PHE A O 1
ATOM 2003 N N . ASP A 1 251 ? 17.641 -21.281 -15.281 1 91.75 251 ASP A N 1
ATOM 2004 C CA . ASP A 1 251 ? 16.266 -21.25 -15.742 1 91.75 251 ASP A CA 1
ATOM 2005 C C . ASP A 1 251 ? 15.461 -20.172 -15.023 1 91.75 251 ASP A C 1
ATOM 2007 O O . ASP A 1 251 ? 14.266 -20 -15.273 1 91.75 251 ASP A O 1
ATOM 2011 N N . GLY A 1 252 ? 16.094 -19.391 -14.117 1 94.62 252 GLY A N 1
ATOM 2012 C CA . GLY A 1 252 ? 15.477 -18.25 -13.453 1 94.62 252 GLY A CA 1
ATOM 2013 C C . GLY A 1 252 ? 16.469 -17.172 -13.086 1 94.62 252 GLY A C 1
ATOM 2014 O O . GLY A 1 252 ? 17.656 -17.438 -12.875 1 94.62 252 GLY A O 1
ATOM 2015 N N . VAL A 1 253 ? 16 -15.984 -13.016 1 96.88 253 VAL A N 1
ATOM 2016 C CA . VAL A 1 253 ? 16.812 -14.852 -12.562 1 96.88 253 VAL A CA 1
ATOM 2017 C C . VAL A 1 253 ? 16.016 -14.031 -11.547 1 96.88 253 VAL A C 1
ATOM 2019 O O . VAL A 1 253 ? 14.852 -13.703 -11.781 1 96.88 253 VAL A O 1
ATOM 2022 N N . PHE A 1 254 ? 16.578 -13.805 -10.461 1 98.06 254 PHE A N 1
ATOM 2023 C CA . PHE A 1 254 ? 16.047 -12.852 -9.492 1 98.06 254 PHE A CA 1
ATOM 2024 C C . PHE A 1 254 ? 16.875 -11.578 -9.469 1 98.06 254 PHE A C 1
ATOM 2026 O O . PHE A 1 254 ? 18.031 -11.594 -9.031 1 98.06 254 PHE A O 1
ATOM 2033 N N . PHE A 1 255 ? 16.328 -10.5 -9.992 1 98.44 255 PHE A N 1
ATOM 2034 C CA . PHE A 1 255 ? 16.938 -9.203 -9.758 1 98.44 255 PHE A CA 1
ATOM 2035 C C . PHE A 1 255 ? 16.562 -8.656 -8.383 1 98.44 255 PHE A C 1
ATOM 2037 O O . PHE A 1 255 ? 15.461 -8.156 -8.195 1 98.44 255 PHE A O 1
ATOM 2044 N N . SER A 1 256 ? 17.469 -8.703 -7.465 1 98 256 SER A N 1
ATOM 2045 C CA . SER A 1 256 ? 17.156 -8.43 -6.066 1 98 256 SER A CA 1
ATOM 2046 C C . SER A 1 256 ? 17.469 -6.98 -5.707 1 98 256 SER A C 1
ATOM 2048 O O . SER A 1 256 ? 17.297 -6.57 -4.559 1 98 256 SER A O 1
ATOM 2050 N N . ALA A 1 257 ? 18.016 -6.18 -6.602 1 95.56 257 ALA A N 1
ATOM 2051 C CA . ALA A 1 257 ? 18.344 -4.773 -6.406 1 95.56 257 ALA A CA 1
ATOM 2052 C C . ALA A 1 257 ? 18.344 -4.023 -7.738 1 95.56 257 ALA A C 1
ATOM 2054 O O . ALA A 1 257 ? 17.734 -4.465 -8.703 1 95.56 257 ALA A O 1
ATOM 2055 N N . GLY A 1 258 ? 18.938 -2.879 -7.773 1 94.12 258 GLY A N 1
ATOM 2056 C CA . GLY A 1 258 ? 18.984 -2.066 -8.977 1 94.12 258 GLY A CA 1
ATOM 2057 C C . GLY A 1 258 ? 19.859 -2.664 -10.07 1 94.12 258 GLY A C 1
ATOM 2058 O O . GLY A 1 258 ? 20.422 -3.74 -9.898 1 94.12 258 GLY A O 1
ATOM 2059 N N . GLY A 1 259 ? 19.875 -1.965 -11.227 1 95.94 259 GLY A N 1
ATOM 2060 C CA . GLY A 1 259 ? 20.594 -2.48 -12.383 1 95.94 259 GLY A CA 1
ATOM 2061 C C . GLY A 1 259 ? 19.766 -3.408 -13.242 1 95.94 259 GLY A C 1
ATOM 2062 O O . GLY A 1 259 ? 20.297 -4.141 -14.078 1 95.94 259 GLY A O 1
ATOM 2063 N N . ILE A 1 260 ? 18.5 -3.352 -13.031 1 97.81 260 ILE A N 1
ATOM 2064 C CA . ILE A 1 260 ? 17.562 -4.281 -13.641 1 97.81 260 ILE A CA 1
ATOM 2065 C C . ILE A 1 260 ? 17.516 -4.055 -15.148 1 97.81 260 ILE A C 1
ATOM 2067 O O . ILE A 1 260 ? 17.531 -5.008 -15.93 1 97.81 260 ILE A O 1
ATOM 2071 N N . GLU A 1 261 ? 17.469 -2.803 -15.531 1 97.62 261 GLU A N 1
ATOM 2072 C CA . GLU A 1 261 ? 17.391 -2.488 -16.953 1 97.62 261 GLU A CA 1
ATOM 2073 C C . GLU A 1 261 ? 18.578 -3.072 -17.719 1 97.62 261 GLU A C 1
ATOM 2075 O O . GLU A 1 261 ? 18.391 -3.697 -18.766 1 97.62 261 GLU A O 1
ATOM 2080 N N . GLY A 1 262 ? 19.781 -2.826 -17.203 1 97.88 262 GLY A N 1
ATOM 2081 C CA . GLY A 1 262 ? 20.953 -3.385 -17.844 1 97.88 262 GLY A CA 1
ATOM 2082 C C . GLY A 1 262 ? 20.922 -4.898 -17.938 1 97.88 262 GLY A C 1
ATOM 2083 O O . GLY A 1 262 ? 21.312 -5.465 -18.969 1 97.88 262 GLY A O 1
ATOM 2084 N N . GLY A 1 263 ? 20.469 -5.559 -16.875 1 97.94 263 GLY A N 1
ATOM 2085 C CA . GLY A 1 263 ? 20.359 -7.008 -16.875 1 97.94 263 GLY A CA 1
ATOM 2086 C C . GLY A 1 263 ? 19.375 -7.543 -17.891 1 97.94 263 GLY A C 1
ATOM 2087 O O . GLY A 1 263 ? 19.656 -8.508 -18.594 1 97.94 263 GLY A O 1
ATOM 2088 N N . ILE A 1 264 ? 18.219 -6.934 -17.953 1 98.06 264 ILE A N 1
ATOM 2089 C CA . ILE A 1 264 ? 17.172 -7.336 -18.875 1 98.06 264 ILE A CA 1
ATOM 2090 C C . ILE A 1 264 ? 17.672 -7.184 -20.312 1 98.06 264 ILE A C 1
ATOM 2092 O O . ILE A 1 264 ? 17.438 -8.062 -21.156 1 98.06 264 ILE A O 1
ATOM 2096 N N . LYS A 1 265 ? 18.344 -6.074 -20.578 1 98 265 LYS A N 1
ATOM 2097 C CA . LYS A 1 265 ? 18.891 -5.848 -21.922 1 98 265 LYS A CA 1
ATOM 2098 C C . LYS A 1 265 ? 19.906 -6.926 -22.281 1 98 265 LYS A C 1
ATOM 2100 O O . LYS A 1 265 ? 19.953 -7.371 -23.438 1 98 265 LYS A O 1
ATOM 2105 N N . ALA A 1 266 ? 20.719 -7.301 -21.359 1 97.75 266 ALA A N 1
ATOM 2106 C CA . ALA A 1 266 ? 21.688 -8.375 -21.594 1 97.75 266 ALA A CA 1
ATOM 2107 C C . ALA A 1 266 ? 20.969 -9.688 -21.906 1 97.75 266 ALA A C 1
ATOM 2109 O O . ALA A 1 266 ? 21.359 -10.398 -22.844 1 97.75 266 ALA A O 1
ATOM 2110 N N . LEU A 1 267 ? 19.922 -10.039 -21.125 1 97.31 267 LEU A N 1
ATOM 2111 C CA . LEU A 1 267 ? 19.156 -11.258 -21.359 1 97.31 267 LEU A CA 1
ATOM 2112 C C . LEU A 1 267 ? 18.469 -11.227 -22.719 1 97.31 267 LEU A C 1
ATOM 2114 O O . LEU A 1 267 ? 18.422 -12.242 -23.422 1 97.31 267 LEU A O 1
ATOM 2118 N N . GLU A 1 268 ? 17.969 -10.047 -23.016 1 97.06 268 GLU A N 1
ATOM 2119 C CA . GLU A 1 268 ? 17.297 -9.852 -24.297 1 97.06 268 GLU A CA 1
ATOM 2120 C C . GLU A 1 268 ? 18.281 -10.047 -25.453 1 97.06 268 GLU A C 1
ATOM 2122 O O . GLU A 1 268 ? 17.984 -10.75 -26.422 1 97.06 268 GLU A O 1
ATOM 2127 N N . LYS A 1 269 ? 19.422 -9.406 -25.359 1 96.5 269 LYS A N 1
ATOM 2128 C CA . LYS A 1 269 ? 20.453 -9.492 -26.391 1 96.5 269 LYS A CA 1
ATOM 2129 C C . LYS A 1 269 ? 20.844 -10.945 -26.656 1 96.5 269 LYS A C 1
ATOM 2131 O O . LYS A 1 269 ? 21.125 -11.328 -27.797 1 96.5 269 LYS A O 1
ATOM 2136 N N . ASN A 1 270 ? 20.797 -11.773 -25.688 1 95.75 270 ASN A N 1
ATOM 2137 C CA . ASN A 1 270 ? 21.234 -13.164 -25.781 1 95.75 270 ASN A CA 1
ATOM 2138 C C . ASN A 1 270 ? 20.062 -14.109 -26.031 1 95.75 270 ASN A C 1
ATOM 2140 O O . ASN A 1 270 ? 20.219 -15.328 -25.969 1 95.75 270 ASN A O 1
ATOM 2144 N N . HIS A 1 271 ? 18.828 -13.578 -26.188 1 94.94 271 HIS A N 1
ATOM 2145 C CA . HIS A 1 271 ? 17.625 -14.305 -26.562 1 94.94 271 HIS A CA 1
ATOM 2146 C C . HIS A 1 271 ? 17.25 -15.344 -25.516 1 94.94 271 HIS A C 1
ATOM 2148 O O . HIS A 1 271 ? 16.891 -16.469 -25.844 1 94.94 271 HIS A O 1
ATOM 2154 N N . ILE A 1 272 ? 17.344 -14.945 -24.219 1 93.12 272 ILE A N 1
ATOM 2155 C CA . ILE A 1 272 ? 17.094 -15.891 -23.141 1 93.12 272 ILE A CA 1
ATOM 2156 C C . ILE A 1 272 ? 15.805 -15.5 -22.406 1 93.12 272 ILE A C 1
ATOM 2158 O O . ILE A 1 272 ? 15.273 -16.297 -21.625 1 93.12 272 ILE A O 1
ATOM 2162 N N . LEU A 1 273 ? 15.242 -14.406 -22.641 1 92.69 273 LEU A N 1
ATOM 2163 C CA . LEU A 1 273 ? 14.125 -13.852 -21.891 1 92.69 273 LEU A CA 1
ATOM 2164 C C . LEU A 1 273 ? 12.93 -14.797 -21.906 1 92.69 273 LEU A C 1
ATOM 2166 O O . LEU A 1 273 ? 12.258 -14.969 -20.891 1 92.69 273 LEU A O 1
ATOM 2170 N N . ASP A 1 274 ? 12.703 -15.469 -23.031 1 91.25 274 ASP A N 1
ATOM 2171 C CA . ASP A 1 274 ? 11.523 -16.312 -23.203 1 91.25 274 ASP A CA 1
ATOM 2172 C C . ASP A 1 274 ? 11.734 -17.703 -22.609 1 91.25 274 ASP A C 1
ATOM 2174 O O . ASP A 1 274 ? 10.797 -18.484 -22.5 1 91.25 274 ASP A O 1
ATOM 2178 N N . LYS A 1 275 ? 12.961 -17.938 -22.141 1 89.56 275 LYS A N 1
ATOM 2179 C CA . LYS A 1 275 ? 13.32 -19.297 -21.734 1 89.56 275 LYS A CA 1
ATOM 2180 C C . LYS A 1 275 ? 13.438 -19.391 -20.203 1 89.56 275 LYS A C 1
ATOM 2182 O O . LYS A 1 275 ? 13.617 -20.469 -19.656 1 89.56 275 LYS A O 1
ATOM 2187 N N . ILE A 1 276 ? 13.352 -18.25 -19.578 1 92.25 276 ILE A N 1
ATOM 2188 C CA . ILE A 1 276 ? 13.602 -18.266 -18.141 1 92.25 276 ILE A CA 1
ATOM 2189 C C . ILE A 1 276 ? 12.477 -17.516 -17.422 1 92.25 276 ILE A C 1
ATOM 2191 O O . ILE A 1 276 ? 11.742 -16.75 -18.031 1 92.25 276 ILE A O 1
ATOM 2195 N N . ASN A 1 277 ? 12.336 -17.797 -16.141 1 93.75 277 ASN A N 1
ATOM 2196 C CA . ASN A 1 277 ? 11.453 -17.047 -15.25 1 93.75 277 ASN A CA 1
ATOM 2197 C C . ASN A 1 277 ? 12.188 -15.891 -14.57 1 93.75 277 ASN A C 1
ATOM 2199 O O . ASN A 1 277 ? 13.281 -16.078 -14.031 1 93.75 277 ASN A O 1
ATOM 2203 N N . ILE A 1 278 ? 11.633 -14.711 -14.625 1 96.44 278 ILE A N 1
ATOM 2204 C CA . ILE A 1 278 ? 12.289 -13.539 -14.055 1 96.44 278 ILE A CA 1
ATOM 2205 C C . ILE A 1 278 ? 11.391 -12.914 -12.992 1 96.44 278 ILE A C 1
ATOM 2207 O O . ILE A 1 278 ? 10.203 -12.695 -13.227 1 96.44 278 ILE A O 1
ATOM 2211 N N . ILE A 1 279 ? 11.875 -12.734 -11.828 1 97.31 279 ILE A N 1
ATOM 2212 C CA . ILE A 1 279 ? 11.266 -11.938 -10.773 1 97.31 279 ILE A CA 1
ATOM 2213 C C . ILE A 1 279 ? 12.18 -10.766 -10.422 1 97.31 279 ILE A C 1
ATOM 2215 O O . ILE A 1 279 ? 13.398 -10.922 -10.336 1 97.31 279 ILE A O 1
ATOM 2219 N N . THR A 1 280 ? 11.633 -9.602 -10.289 1 98.56 280 THR A N 1
ATOM 2220 C CA . THR A 1 280 ? 12.414 -8.414 -9.977 1 98.56 280 THR A CA 1
ATOM 2221 C C . THR A 1 280 ? 11.883 -7.742 -8.711 1 98.56 280 THR A C 1
ATOM 2223 O O . THR A 1 280 ? 10.953 -8.242 -8.078 1 98.56 280 THR A O 1
ATOM 2226 N N . VAL A 1 281 ? 12.555 -6.703 -8.32 1 98 281 VAL A N 1
ATOM 2227 C CA . VAL A 1 281 ? 12.031 -5.77 -7.328 1 98 281 VAL A CA 1
ATOM 2228 C C . VAL A 1 281 ? 11.727 -4.43 -7.988 1 98 281 VAL A C 1
ATOM 2230 O O . VAL A 1 281 ? 12.227 -4.137 -9.078 1 98 281 VAL A O 1
ATOM 2233 N N . ASP A 1 282 ? 10.828 -3.697 -7.395 1 97.06 282 ASP A N 1
ATOM 2234 C CA . ASP A 1 282 ? 10.484 -2.32 -7.734 1 97.06 282 ASP A CA 1
ATOM 2235 C C . ASP A 1 282 ? 9.852 -2.238 -9.117 1 97.06 282 ASP A C 1
ATOM 2237 O O . ASP A 1 282 ? 10.266 -2.947 -10.039 1 97.06 282 ASP A O 1
ATOM 2241 N N . LEU A 1 283 ? 8.906 -1.488 -9.305 1 97.31 283 LEU A N 1
ATOM 2242 C CA . LEU A 1 283 ? 8.18 -1.288 -10.555 1 97.31 283 LEU A CA 1
ATOM 2243 C C . LEU A 1 283 ? 8.719 -0.077 -11.305 1 97.31 283 LEU A C 1
ATOM 2245 O O . LEU A 1 283 ? 8.07 0.972 -11.352 1 97.31 283 LEU A O 1
ATOM 2249 N N . ILE A 1 284 ? 9.836 -0.237 -11.914 1 96.31 284 ILE A N 1
ATOM 2250 C CA . ILE A 1 284 ? 10.375 0.809 -12.773 1 96.31 284 ILE A CA 1
ATOM 2251 C C . ILE A 1 284 ? 9.852 0.636 -14.195 1 96.31 284 ILE A C 1
ATOM 2253 O O . ILE A 1 284 ? 9.273 -0.401 -14.531 1 96.31 284 ILE A O 1
ATOM 2257 N N . PRO A 1 285 ? 9.984 1.55 -15.078 1 95.88 285 PRO A N 1
ATOM 2258 C CA . PRO A 1 285 ? 9.32 1.553 -16.391 1 95.88 285 PRO A CA 1
ATOM 2259 C C . PRO A 1 285 ? 9.609 0.289 -17.188 1 95.88 285 PRO A C 1
ATOM 2261 O O . PRO A 1 285 ? 8.688 -0.333 -17.719 1 95.88 285 PRO A O 1
ATOM 2264 N N . ILE A 1 286 ? 10.836 -0.182 -17.281 1 97.31 286 ILE A N 1
ATOM 2265 C CA . ILE A 1 286 ? 11.164 -1.354 -18.078 1 97.31 286 ILE A CA 1
ATOM 2266 C C . ILE A 1 286 ? 10.523 -2.598 -17.453 1 97.31 286 ILE A C 1
ATOM 2268 O O . ILE A 1 286 ? 10.109 -3.508 -18.172 1 97.31 286 ILE A O 1
ATOM 2272 N N . VAL A 1 287 ? 10.477 -2.664 -16.188 1 98.25 287 VAL A N 1
ATOM 2273 C CA . VAL A 1 287 ? 9.852 -3.789 -15.492 1 98.25 287 VAL A CA 1
ATOM 2274 C C . VAL A 1 287 ? 8.367 -3.836 -15.82 1 98.25 287 VAL A C 1
ATOM 2276 O O . VAL A 1 287 ? 7.828 -4.898 -16.156 1 98.25 287 VAL A O 1
ATOM 2279 N N . GLU A 1 288 ? 7.715 -2.666 -15.695 1 97.94 288 GLU A N 1
ATOM 2280 C CA . GLU A 1 288 ? 6.301 -2.598 -16.047 1 97.94 288 GLU A CA 1
ATOM 2281 C C . GLU A 1 288 ? 6.062 -3.078 -17.469 1 97.94 288 GLU A C 1
ATOM 2283 O O . GLU A 1 288 ? 5.16 -3.877 -17.719 1 97.94 288 GLU A O 1
ATOM 2288 N N . GLU A 1 289 ? 6.895 -2.584 -18.359 1 98 289 GLU A N 1
ATOM 2289 C CA . GLU A 1 289 ? 6.785 -2.941 -19.781 1 98 289 GLU A CA 1
ATOM 2290 C C . GLU A 1 289 ? 6.93 -4.445 -19.984 1 98 289 GLU A C 1
ATOM 2292 O O . GLU A 1 289 ? 6.129 -5.062 -20.688 1 98 289 GLU A O 1
ATOM 2297 N N . TYR A 1 290 ? 7.855 -5.062 -19.344 1 98.12 290 TYR A N 1
ATOM 2298 C CA . TYR A 1 290 ? 8.18 -6.461 -19.609 1 98.12 290 TYR A CA 1
ATOM 2299 C C . TYR A 1 290 ? 7.25 -7.387 -18.828 1 98.12 290 TYR A C 1
ATOM 2301 O O . TYR A 1 290 ? 7.098 -8.562 -19.172 1 98.12 290 TYR A O 1
ATOM 2309 N N . ILE A 1 291 ? 6.602 -6.922 -17.797 1 97.75 291 ILE A N 1
ATOM 2310 C CA . ILE A 1 291 ? 5.523 -7.676 -17.156 1 97.75 291 ILE A CA 1
ATOM 2311 C C . ILE A 1 291 ? 4.32 -7.738 -18.109 1 97.75 291 ILE A C 1
ATOM 2313 O O . ILE A 1 291 ? 3.744 -8.805 -18.312 1 97.75 291 ILE A O 1
ATOM 2317 N N . LYS A 1 292 ? 4.027 -6.582 -18.703 1 97.19 292 LYS A N 1
ATOM 2318 C CA . LYS A 1 292 ? 2.902 -6.508 -19.625 1 97.19 292 LYS A CA 1
ATOM 2319 C C . LYS A 1 292 ? 3.125 -7.422 -20.828 1 97.19 292 LYS A C 1
ATOM 2321 O O . LYS A 1 292 ? 2.168 -7.949 -21.406 1 97.19 292 LYS A O 1
ATOM 2326 N N . LYS A 1 293 ? 4.414 -7.656 -21.156 1 96.62 293 LYS A N 1
ATOM 2327 C CA . LYS A 1 293 ? 4.773 -8.492 -22.297 1 96.62 293 LYS A CA 1
ATOM 2328 C C . LYS A 1 293 ? 4.953 -9.953 -21.875 1 96.62 293 LYS A C 1
ATOM 2330 O O . LYS A 1 293 ? 5.414 -10.781 -22.672 1 96.62 293 LYS A O 1
ATOM 2335 N N . ASP A 1 294 ? 4.703 -10.242 -20.625 1 94.44 294 ASP A N 1
ATOM 2336 C CA . ASP A 1 294 ? 4.785 -11.594 -20.062 1 94.44 294 ASP A CA 1
ATOM 2337 C C . ASP A 1 294 ? 6.223 -12.109 -20.078 1 94.44 294 ASP A C 1
ATOM 2339 O O . ASP A 1 294 ? 6.453 -13.305 -20.266 1 94.44 294 ASP A O 1
ATOM 2343 N N . LYS A 1 295 ? 7.215 -11.172 -19.984 1 96.5 295 LYS A N 1
ATOM 2344 C CA . LYS A 1 295 ? 8.625 -11.547 -19.938 1 96.5 295 LYS A CA 1
ATOM 2345 C C . LYS A 1 295 ? 9.148 -11.555 -18.516 1 96.5 295 LYS A C 1
ATOM 2347 O O . LYS A 1 295 ? 10.141 -12.219 -18.203 1 96.5 295 LYS A O 1
ATOM 2352 N N . ILE A 1 296 ? 8.562 -10.797 -17.703 1 96.69 296 ILE A N 1
ATOM 2353 C CA . ILE A 1 296 ? 8.789 -10.797 -16.25 1 96.69 296 ILE A CA 1
ATOM 2354 C C . ILE A 1 296 ? 7.531 -11.281 -15.539 1 96.69 296 ILE A C 1
ATOM 2356 O O . ILE A 1 296 ? 6.434 -10.773 -15.781 1 96.69 296 ILE A O 1
ATOM 2360 N N . SER A 1 297 ? 7.672 -12.25 -14.68 1 95 297 SER A N 1
ATOM 2361 C CA . SER A 1 297 ? 6.523 -12.898 -14.055 1 95 297 SER A CA 1
ATOM 2362 C C . SER A 1 297 ? 5.898 -12.016 -12.984 1 95 297 SER A C 1
ATOM 2364 O O . SER A 1 297 ? 4.676 -11.961 -12.852 1 95 297 SER A O 1
ATOM 2366 N N . ALA A 1 298 ? 6.707 -11.336 -12.195 1 97.25 298 ALA A N 1
ATOM 2367 C CA . ALA A 1 298 ? 6.246 -10.5 -11.094 1 97.25 298 ALA A CA 1
ATOM 2368 C C . ALA A 1 298 ? 7.359 -9.578 -10.594 1 97.25 298 ALA A C 1
ATOM 2370 O O . ALA A 1 298 ? 8.531 -9.789 -10.914 1 97.25 298 ALA A O 1
ATOM 2371 N N . THR A 1 299 ? 7.023 -8.586 -9.93 1 98.44 299 THR A N 1
ATOM 2372 C CA . THR A 1 299 ? 7.961 -7.746 -9.195 1 98.44 299 THR A CA 1
ATOM 2373 C C . THR A 1 299 ? 7.457 -7.48 -7.781 1 98.44 299 THR A C 1
ATOM 2375 O O . THR A 1 299 ? 6.258 -7.602 -7.512 1 98.44 299 THR A O 1
ATOM 2378 N N . ILE A 1 300 ? 8.352 -7.281 -6.902 1 98.56 300 ILE A N 1
ATOM 2379 C CA . ILE A 1 300 ? 8.047 -7.016 -5.5 1 98.56 300 ILE A CA 1
ATOM 2380 C C . ILE A 1 300 ? 8.383 -5.562 -5.164 1 98.56 300 ILE A C 1
ATOM 2382 O O . ILE A 1 300 ? 9.547 -5.164 -5.227 1 98.56 300 ILE A O 1
ATOM 2386 N N . CYS A 1 301 ? 7.395 -4.828 -4.824 1 97.75 301 CYS A N 1
ATOM 2387 C CA . CYS A 1 301 ? 7.57 -3.395 -4.613 1 97.75 301 CYS A CA 1
ATOM 2388 C C . CYS A 1 301 ? 7.609 -3.062 -3.125 1 97.75 301 CYS A C 1
ATOM 2390 O O . CYS A 1 301 ? 7.113 -3.832 -2.301 1 97.75 301 CYS A O 1
ATOM 2392 N N . GLN A 1 302 ? 8.148 -1.889 -2.822 1 97.25 302 GLN A N 1
ATOM 2393 C CA . GLN A 1 302 ? 8.375 -1.512 -1.43 1 97.25 302 GLN A CA 1
ATOM 2394 C C . GLN A 1 302 ? 7.887 -0.093 -1.157 1 97.25 302 GLN A C 1
ATOM 2396 O O . GLN A 1 302 ? 8.492 0.635 -0.364 1 97.25 302 GLN A O 1
ATOM 2401 N N . GLU A 1 303 ? 6.938 0.414 -1.9 1 96.56 303 GLU A N 1
ATOM 2402 C CA . GLU A 1 303 ? 6.211 1.663 -1.693 1 96.56 303 GLU A CA 1
ATOM 2403 C C . GLU A 1 303 ? 7.164 2.854 -1.628 1 96.56 303 GLU A C 1
ATOM 2405 O O . GLU A 1 303 ? 7.145 3.617 -0.661 1 96.56 303 GLU A O 1
ATOM 2410 N N . PRO A 1 304 ? 7.871 3.139 -2.691 1 97.44 304 PRO A N 1
ATOM 2411 C CA . PRO A 1 304 ? 8.875 4.207 -2.648 1 97.44 304 PRO A CA 1
ATOM 2412 C C . PRO A 1 304 ? 8.258 5.582 -2.404 1 97.44 304 PRO A C 1
ATOM 2414 O O . PRO A 1 304 ? 8.805 6.375 -1.63 1 97.44 304 PRO A O 1
ATOM 2417 N N . PHE A 1 305 ? 7.129 5.914 -3.006 1 96.5 305 PHE A N 1
ATOM 2418 C CA . PHE A 1 305 ? 6.465 7.199 -2.816 1 96.5 305 PHE A CA 1
ATOM 2419 C C . PHE A 1 305 ? 6.098 7.406 -1.352 1 96.5 305 PHE A C 1
ATOM 2421 O O . PHE A 1 305 ? 6.359 8.469 -0.786 1 96.5 305 PHE A O 1
ATOM 2428 N N . LYS A 1 306 ? 5.551 6.379 -0.797 1 96.12 306 LYS A N 1
ATOM 2429 C CA . LYS A 1 306 ? 5.129 6.438 0.6 1 96.12 306 LYS A CA 1
ATOM 2430 C C . LYS A 1 306 ? 6.332 6.609 1.528 1 96.12 306 LYS A C 1
ATOM 2432 O O . LYS A 1 306 ? 6.238 7.285 2.553 1 96.12 306 LYS A O 1
ATOM 2437 N N . GLN A 1 307 ? 7.418 5.93 1.243 1 98 307 GLN A N 1
ATOM 2438 C CA . GLN A 1 307 ? 8.633 6.121 2.029 1 98 307 GLN A CA 1
ATOM 2439 C C . GLN A 1 307 ? 9.008 7.598 2.107 1 98 307 GLN A C 1
ATOM 2441 O O . GLN A 1 307 ? 9.258 8.125 3.195 1 98 307 GLN A O 1
ATOM 2446 N N . GLY A 1 308 ? 9.008 8.266 0.938 1 98.25 308 GLY A N 1
ATOM 2447 C CA . GLY A 1 308 ? 9.336 9.68 0.901 1 98.25 308 GLY A CA 1
ATOM 2448 C C . GLY A 1 308 ? 8.375 10.547 1.691 1 98.25 308 GLY A C 1
ATOM 2449 O O . GLY A 1 308 ? 8.789 11.398 2.477 1 98.25 308 GLY A O 1
ATOM 2450 N N . GLN A 1 309 ? 7.098 10.281 1.516 1 95.88 309 GLN A N 1
ATOM 2451 C CA . GLN A 1 309 ? 6.07 11.047 2.211 1 95.88 309 GLN A CA 1
ATOM 2452 C C . GLN A 1 309 ? 6.215 10.9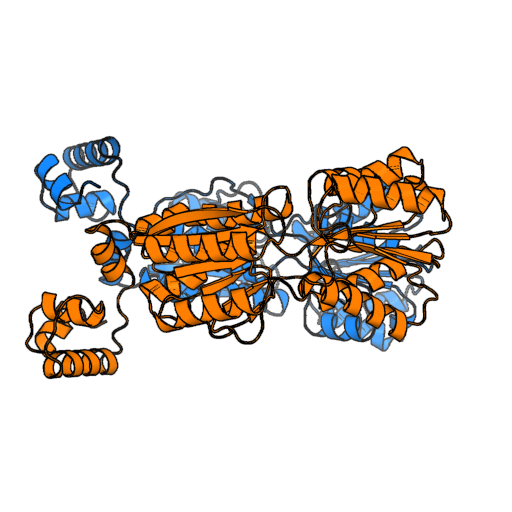22 3.725 1 95.88 309 GLN A C 1
ATOM 2454 O O . GLN A 1 309 ? 6.219 11.922 4.441 1 95.88 309 GLN A O 1
ATOM 2459 N N . LEU A 1 310 ? 6.352 9.688 4.172 1 96.12 310 LEU A N 1
ATOM 2460 C CA . LEU A 1 310 ? 6.395 9.414 5.605 1 96.12 310 LEU A CA 1
ATOM 2461 C C . LEU A 1 310 ? 7.66 9.984 6.23 1 96.12 310 LEU A C 1
ATOM 2463 O O . LEU A 1 310 ? 7.648 10.422 7.383 1 96.12 310 LEU A O 1
ATOM 2467 N N . ALA A 1 311 ? 8.727 9.953 5.465 1 98 311 ALA A N 1
ATOM 2468 C CA . ALA A 1 311 ? 9.977 10.516 5.988 1 98 311 ALA A CA 1
ATOM 2469 C C . ALA A 1 311 ? 9.797 11.977 6.379 1 98 311 ALA A C 1
ATOM 2471 O O . ALA A 1 311 ? 10.195 12.391 7.473 1 98 311 ALA A O 1
ATOM 2472 N N . VAL A 1 312 ? 9.133 12.75 5.566 1 96.19 312 VAL A N 1
ATOM 2473 C CA . VAL A 1 312 ? 8.914 14.172 5.82 1 96.19 312 VAL A CA 1
ATOM 2474 C C . VAL A 1 312 ? 7.898 14.344 6.941 1 96.19 312 VAL A C 1
ATOM 2476 O O . VAL A 1 312 ? 8.102 15.148 7.855 1 96.19 312 VAL A O 1
ATOM 2479 N N . GLU A 1 313 ? 6.863 13.555 6.867 1 92.5 313 GLU A N 1
ATOM 2480 C CA . GLU A 1 313 ? 5.801 13.68 7.859 1 92.5 313 GLU A CA 1
ATOM 2481 C C . GLU A 1 313 ? 6.32 13.406 9.266 1 92.5 313 GLU A C 1
ATOM 2483 O O . GLU A 1 313 ? 6.082 14.188 10.188 1 92.5 313 GLU A O 1
ATOM 2488 N N . VAL A 1 314 ? 7.043 12.344 9.422 1 94.19 314 VAL A N 1
ATOM 2489 C CA . VAL A 1 314 ? 7.566 11.938 10.719 1 94.19 314 VAL A CA 1
ATOM 2490 C C . VAL A 1 314 ? 8.562 12.984 11.227 1 94.19 314 VAL A C 1
ATOM 2492 O O . VAL A 1 314 ? 8.516 13.383 12.391 1 94.19 314 VAL A O 1
ATOM 2495 N N . LEU A 1 315 ? 9.391 13.438 10.367 1 95.5 315 LEU A N 1
ATOM 2496 C CA . LEU A 1 315 ? 10.383 14.438 10.75 1 95.5 315 LEU A CA 1
ATOM 2497 C C . LEU A 1 315 ? 9.719 15.742 11.164 1 95.5 315 LEU A C 1
ATOM 2499 O O . LEU A 1 315 ? 10.078 16.328 12.18 1 95.5 315 LEU A O 1
ATOM 2503 N N . LEU A 1 316 ? 8.742 16.172 10.438 1 90.19 316 LEU A N 1
ATOM 2504 C CA . LEU A 1 316 ? 8.039 17.422 10.703 1 90.19 316 LEU A CA 1
ATOM 2505 C C . LEU A 1 316 ? 7.293 17.344 12.031 1 90.19 316 LEU A C 1
ATOM 2507 O O . LEU A 1 316 ? 7.312 18.312 12.812 1 90.19 316 LEU A O 1
ATOM 2511 N N . GLU A 1 317 ? 6.648 16.25 12.219 1 85.69 317 GLU A N 1
ATOM 2512 C CA . GLU A 1 317 ? 5.938 16.078 13.484 1 85.69 317 GLU A CA 1
ATOM 2513 C C . GLU A 1 317 ? 6.887 16.203 14.672 1 85.69 317 GLU A C 1
ATOM 2515 O O . GLU A 1 317 ? 6.527 16.781 15.695 1 85.69 317 GLU A O 1
ATOM 2520 N N . TYR A 1 318 ? 8.047 15.656 14.523 1 89.06 318 TYR A N 1
ATOM 2521 C CA . TYR A 1 318 ? 9.047 15.766 15.586 1 89.06 318 TYR A CA 1
ATOM 2522 C C . TYR A 1 318 ? 9.516 17.203 15.742 1 89.06 318 TYR A C 1
ATOM 2524 O O . TYR A 1 318 ? 9.562 17.734 16.859 1 89.06 318 TYR A O 1
ATOM 2532 N N . LEU A 1 319 ? 9.797 17.859 14.664 1 86.5 319 LEU A N 1
ATOM 2533 C CA . LEU A 1 319 ? 10.375 19.188 14.68 1 86.5 319 LEU A CA 1
ATOM 2534 C C . LEU A 1 319 ? 9.375 20.219 15.203 1 86.5 319 LEU A C 1
ATOM 2536 O O . LEU A 1 319 ? 9.75 21.172 15.891 1 86.5 319 LEU A O 1
ATOM 2540 N N . ILE A 1 320 ? 8.125 19.953 14.93 1 76.81 320 ILE A N 1
ATOM 2541 C CA . ILE A 1 320 ? 7.125 20.984 15.242 1 76.81 320 ILE A CA 1
ATOM 2542 C C . ILE A 1 320 ? 6.438 20.641 16.562 1 76.81 320 ILE A C 1
ATOM 2544 O O . ILE A 1 320 ? 6.125 21.531 17.344 1 76.81 320 ILE A O 1
ATOM 2548 N N . MET A 1 321 ? 6.246 19.328 16.766 1 74.38 321 MET A N 1
ATOM 2549 C CA . MET A 1 321 ? 5.422 18.953 17.906 1 74.38 321 MET A CA 1
ATOM 2550 C C . MET A 1 321 ? 6.238 18.156 18.922 1 74.38 321 MET A C 1
ATOM 2552 O O . MET A 1 321 ? 5.711 17.719 19.953 1 74.38 321 MET A O 1
ATOM 2556 N N . ASN A 1 322 ? 7.449 17.922 18.656 1 80.06 322 ASN A N 1
ATOM 2557 C CA . ASN A 1 322 ? 8.305 17.078 19.484 1 80.06 322 ASN A CA 1
ATOM 2558 C C . ASN A 1 322 ? 7.707 15.688 19.672 1 80.06 322 ASN A C 1
ATOM 2560 O O . ASN A 1 322 ? 7.824 15.102 20.75 1 80.06 322 ASN A O 1
ATOM 2564 N N . LYS A 1 323 ? 7.035 15.281 18.688 1 80.88 323 LYS A N 1
ATOM 2565 C CA . LYS A 1 323 ? 6.43 13.953 18.734 1 80.88 323 LYS A CA 1
ATOM 2566 C C . LYS A 1 323 ? 7.41 12.883 18.266 1 80.88 323 LYS A C 1
ATOM 2568 O O . LYS A 1 323 ? 7.855 12.898 17.109 1 80.88 323 LYS A O 1
ATOM 2573 N N . VAL A 1 324 ? 7.73 12.016 19.141 1 84.69 324 VAL A N 1
ATOM 2574 C CA . VAL A 1 324 ? 8.586 10.883 18.812 1 84.69 324 VAL A CA 1
ATOM 2575 C C . VAL A 1 324 ? 7.738 9.719 18.312 1 84.69 324 VAL A C 1
ATOM 2577 O O . VAL A 1 324 ? 6.715 9.383 18.906 1 84.69 324 VAL A O 1
ATOM 2580 N N . PRO A 1 325 ? 8.094 9.164 17.172 1 87.31 325 PRO A N 1
ATOM 2581 C CA . PRO A 1 325 ? 7.301 8.023 16.703 1 87.31 325 PRO A CA 1
ATOM 2582 C C . PRO A 1 325 ? 7.273 6.871 17.703 1 87.31 325 PRO A C 1
ATOM 2584 O O . PRO A 1 325 ? 8.281 6.598 18.359 1 87.31 325 PRO A O 1
ATOM 2587 N N . ILE A 1 326 ? 6.125 6.266 17.828 1 84.69 326 ILE A N 1
ATOM 2588 C CA . ILE A 1 326 ? 5.938 5.148 18.75 1 84.69 326 ILE A CA 1
ATOM 2589 C C . ILE A 1 326 ? 6.84 3.986 18.344 1 84.69 326 ILE A C 1
ATOM 2591 O O . ILE A 1 326 ? 7.48 3.367 19.203 1 84.69 326 ILE A O 1
ATOM 2595 N N . ASN A 1 327 ? 6.848 3.717 17.062 1 88.44 327 ASN A N 1
ATOM 2596 C CA . ASN A 1 327 ? 7.742 2.717 16.484 1 88.44 327 ASN A CA 1
ATOM 2597 C C . ASN A 1 327 ? 8.883 3.363 15.703 1 88.44 327 ASN A C 1
ATOM 2599 O O . ASN A 1 327 ? 8.633 4.117 14.758 1 88.44 327 ASN A O 1
ATOM 2603 N N . LYS A 1 328 ? 10.055 3.014 16.125 1 91.81 328 LYS A N 1
ATOM 2604 C CA . LYS A 1 328 ? 11.219 3.59 15.453 1 91.81 328 LYS A CA 1
ATOM 2605 C C . LYS A 1 328 ? 11.438 2.957 14.086 1 91.81 328 LYS A C 1
ATOM 2607 O O . LYS A 1 328 ? 12.211 3.471 13.273 1 91.81 328 LYS A O 1
ATOM 2612 N N . ARG A 1 329 ? 10.828 1.832 13.883 1 94.88 329 ARG A N 1
ATOM 2613 C CA . ARG A 1 329 ? 10.891 1.172 12.586 1 94.88 329 ARG A CA 1
ATOM 2614 C C . ARG A 1 329 ? 9.531 1.188 11.891 1 94.88 329 ARG A C 1
ATOM 2616 O O . ARG A 1 329 ? 8.609 0.494 12.32 1 94.88 329 ARG A O 1
ATOM 2623 N N . ILE A 1 330 ? 9.391 1.956 10.938 1 95.94 330 ILE A N 1
ATOM 2624 C CA . ILE A 1 330 ? 8.18 2.049 10.133 1 95.94 330 ILE A CA 1
ATOM 2625 C C . ILE A 1 330 ? 8.352 1.258 8.844 1 95.94 330 ILE A C 1
ATOM 2627 O O . ILE A 1 330 ? 9.055 1.696 7.926 1 95.94 330 ILE A O 1
ATOM 2631 N N . ILE A 1 331 ? 7.691 0.106 8.75 1 96.69 331 ILE A N 1
ATOM 2632 C CA . ILE A 1 331 ? 7.957 -0.87 7.699 1 96.69 331 ILE A CA 1
ATOM 2633 C C . ILE A 1 331 ? 6.875 -0.784 6.629 1 96.69 331 ILE A C 1
ATOM 2635 O O . ILE A 1 331 ? 5.684 -0.763 6.941 1 96.69 331 ILE A O 1
ATOM 2639 N N . MET A 1 332 ? 7.273 -0.717 5.414 1 96.5 332 MET A N 1
ATOM 2640 C CA . MET A 1 332 ? 6.383 -0.65 4.258 1 96.5 332 MET A CA 1
ATOM 2641 C C . MET A 1 332 ? 5.773 -2.018 3.961 1 96.5 332 MET A C 1
ATOM 2643 O O . MET A 1 332 ? 6.281 -3.041 4.422 1 96.5 332 MET A O 1
ATOM 2647 N N . THR A 1 333 ? 4.703 -1.946 3.234 1 95 333 THR A N 1
ATOM 2648 C CA . THR A 1 333 ? 4.094 -3.18 2.752 1 95 333 THR A CA 1
ATOM 2649 C C . THR A 1 333 ? 4.941 -3.805 1.647 1 95 333 THR A C 1
ATOM 2651 O O . THR A 1 333 ? 5.465 -3.098 0.783 1 95 333 THR A O 1
ATOM 2654 N N . THR A 1 334 ? 5.105 -5.125 1.708 1 97.5 334 THR A N 1
ATOM 2655 C CA . THR A 1 334 ? 5.738 -5.871 0.625 1 97.5 334 THR A CA 1
ATOM 2656 C C . THR A 1 334 ? 4.719 -6.219 -0.458 1 97.5 334 THR A C 1
ATOM 2658 O O . THR A 1 334 ? 3.955 -7.176 -0.316 1 97.5 334 THR A O 1
ATOM 2661 N N . GLU A 1 335 ? 4.746 -5.488 -1.534 1 97.44 335 GLU A N 1
ATOM 2662 C CA . GLU A 1 335 ? 3.691 -5.562 -2.541 1 97.44 335 GLU A CA 1
ATOM 2663 C C . GLU A 1 335 ? 4.098 -6.461 -3.703 1 97.44 335 GLU A C 1
ATOM 2665 O O . GLU A 1 335 ? 5.164 -6.273 -4.297 1 97.44 335 GLU A O 1
ATOM 2670 N N . ILE A 1 336 ? 3.252 -7.375 -4.035 1 98.19 336 ILE A N 1
ATOM 2671 C CA . ILE A 1 336 ? 3.453 -8.211 -5.211 1 98.19 336 ILE A CA 1
ATOM 2672 C C . ILE A 1 336 ? 2.713 -7.609 -6.406 1 98.19 336 ILE A C 1
ATOM 2674 O O . ILE A 1 336 ? 1.52 -7.312 -6.316 1 98.19 336 ILE A O 1
ATOM 2678 N N . LYS A 1 337 ? 3.377 -7.379 -7.449 1 98.06 337 LYS A N 1
ATOM 2679 C CA . LYS A 1 337 ? 2.756 -6.902 -8.68 1 98.06 337 LYS A CA 1
ATOM 2680 C C . LYS A 1 337 ? 2.93 -7.914 -9.812 1 98.06 337 LYS A C 1
ATOM 2682 O O . LYS A 1 337 ? 4.039 -8.391 -10.062 1 98.06 337 LYS A O 1
ATOM 2687 N N . ILE A 1 338 ? 1.854 -8.289 -10.398 1 97.5 338 ILE A N 1
ATOM 2688 C CA . ILE A 1 338 ? 1.79 -9.094 -11.617 1 97.5 338 ILE A CA 1
ATOM 2689 C C . ILE A 1 338 ? 1.091 -8.297 -12.719 1 97.5 338 ILE A C 1
ATOM 2691 O O . ILE A 1 338 ? 0.697 -7.148 -12.508 1 97.5 338 ILE A O 1
ATOM 2695 N N . LYS A 1 339 ? 0.963 -8.852 -13.844 1 97.25 339 LYS A N 1
ATOM 2696 C CA . LYS A 1 339 ? 0.411 -8.164 -15.008 1 97.25 339 LYS A CA 1
ATOM 2697 C C . LYS A 1 339 ? -0.969 -7.586 -14.695 1 97.25 339 LYS A C 1
ATOM 2699 O O . LYS A 1 339 ? -1.268 -6.445 -15.062 1 97.25 339 LYS A O 1
ATOM 2704 N N . GLU A 1 340 ? -1.739 -8.203 -13.953 1 97.44 340 GLU A N 1
ATOM 2705 C CA . GLU A 1 340 ? -3.156 -7.902 -13.781 1 97.44 340 GLU A CA 1
ATOM 2706 C C . GLU A 1 340 ? -3.365 -6.84 -12.703 1 97.44 340 GLU A C 1
ATOM 2708 O O . GLU A 1 340 ? -4.457 -6.277 -12.586 1 97.44 340 GLU A O 1
ATOM 2713 N N . ASN A 1 341 ? -2.381 -6.516 -11.891 1 97.56 341 ASN A N 1
ATOM 2714 C CA . ASN A 1 341 ? -2.609 -5.496 -10.867 1 97.56 341 ASN A CA 1
ATOM 2715 C C . ASN A 1 341 ? -1.638 -4.328 -11.016 1 97.56 341 ASN A C 1
ATOM 2717 O O . ASN A 1 341 ? -1.332 -3.643 -10.039 1 97.56 341 ASN A O 1
ATOM 2721 N N . LEU A 1 342 ? -1.131 -4.121 -12.258 1 95.5 342 LEU A N 1
ATOM 2722 C CA . LEU A 1 342 ? -0.284 -2.965 -12.539 1 95.5 342 LEU A CA 1
ATOM 2723 C C . LEU A 1 342 ? -1.094 -1.674 -12.492 1 95.5 342 LEU A C 1
ATOM 2725 O O . LEU A 1 342 ? -2.291 -1.676 -12.781 1 95.5 342 LEU A O 1
ATOM 2729 N N . MET B 1 1 ? 4.492 36.781 2.67 1 48.41 1 MET B N 1
ATOM 2730 C CA . MET B 1 1 ? 3.062 36.531 2.51 1 48.41 1 MET B CA 1
ATOM 2731 C C . MET B 1 1 ? 2.232 37.594 3.203 1 48.41 1 MET B C 1
ATOM 2733 O O . MET B 1 1 ? 2.6 38.094 4.277 1 48.41 1 MET B O 1
ATOM 2737 N N . VAL B 1 2 ? 1.308 38.156 2.467 1 62.22 2 VAL B N 1
ATOM 2738 C CA . VAL B 1 2 ? 0.478 39.25 2.965 1 62.22 2 VAL B CA 1
ATOM 2739 C C . VAL B 1 2 ? -0.396 38.75 4.113 1 62.22 2 VAL B C 1
ATOM 2741 O O . VAL B 1 2 ? -0.969 37.656 4.039 1 62.22 2 VAL B O 1
ATOM 2744 N N . THR B 1 3 ? -0.291 39.312 5.273 1 64.31 3 THR B N 1
ATOM 2745 C CA . THR B 1 3 ? -1.048 38.969 6.465 1 64.31 3 THR B CA 1
ATOM 2746 C C . THR B 1 3 ? -2.467 39.531 6.398 1 64.31 3 THR B C 1
ATOM 2748 O O . THR B 1 3 ? -2.762 40.375 5.562 1 64.31 3 THR B O 1
ATOM 2751 N N . ILE B 1 4 ? -3.258 38.875 7.258 1 74.38 4 ILE B N 1
ATOM 2752 C CA . ILE B 1 4 ? -4.625 39.375 7.355 1 74.38 4 ILE B CA 1
ATOM 2753 C C . ILE B 1 4 ? -4.602 40.844 7.715 1 74.38 4 ILE B C 1
ATOM 2755 O O . ILE B 1 4 ? -5.41 41.625 7.207 1 74.38 4 ILE B O 1
ATOM 2759 N N . LYS B 1 5 ? -3.617 41.188 8.531 1 76.5 5 LYS B N 1
ATOM 2760 C CA . LYS B 1 5 ? -3.475 42.562 8.93 1 76.5 5 LYS B CA 1
ATOM 2761 C C . LYS B 1 5 ? -3.146 43.469 7.734 1 76.5 5 LYS B C 1
ATOM 2763 O O . LYS B 1 5 ? -3.709 44.531 7.586 1 76.5 5 LYS B O 1
ATOM 2768 N N . GLU B 1 6 ? -2.311 42.938 6.934 1 79.44 6 GLU B N 1
ATOM 2769 C CA . GLU B 1 6 ? -1.924 43.719 5.754 1 79.44 6 GLU B CA 1
ATOM 2770 C C . GLU B 1 6 ? -3.07 43.812 4.75 1 79.44 6 GLU B C 1
ATOM 2772 O O . GLU B 1 6 ? -3.283 44.844 4.133 1 79.44 6 GLU B O 1
ATOM 2777 N N . ILE B 1 7 ? -3.736 42.719 4.668 1 81.62 7 ILE B N 1
ATOM 2778 C CA . ILE B 1 7 ? -4.891 42.688 3.771 1 81.62 7 ILE B CA 1
ATOM 2779 C C . ILE B 1 7 ? -5.957 43.656 4.281 1 81.62 7 ILE B C 1
ATOM 2781 O O . ILE B 1 7 ? -6.57 44.406 3.494 1 81.62 7 ILE B O 1
ATOM 2785 N N . ALA B 1 8 ? -6.098 43.656 5.531 1 86.19 8 ALA B N 1
ATOM 2786 C CA . ALA B 1 8 ? -7.051 44.562 6.156 1 86.19 8 ALA B CA 1
ATOM 2787 C C . ALA B 1 8 ? -6.688 46 5.871 1 86.19 8 ALA B C 1
ATOM 2789 O O . ALA B 1 8 ? -7.555 46.812 5.527 1 86.19 8 ALA B O 1
ATOM 2790 N N . LYS B 1 9 ? -5.492 46.281 5.961 1 85.69 9 LYS B N 1
ATOM 2791 C CA . LYS B 1 9 ? -4.996 47.625 5.688 1 85.69 9 LYS B CA 1
ATOM 2792 C C . LYS B 1 9 ? -5.234 48 4.23 1 85.69 9 LYS B C 1
ATOM 2794 O O . LYS B 1 9 ? -5.699 49.125 3.945 1 85.69 9 LYS B O 1
ATOM 2799 N N . LYS B 1 10 ? -4.984 47.062 3.43 1 86.38 10 LYS B N 1
ATOM 2800 C CA . LYS B 1 10 ? -5.141 47.312 2.002 1 86.38 10 LYS B CA 1
ATOM 2801 C C . LYS B 1 10 ? -6.613 47.5 1.63 1 86.38 10 LYS B C 1
ATOM 2803 O O . LYS B 1 10 ? -6.953 48.25 0.731 1 86.38 10 LYS B O 1
ATOM 2808 N N . ALA B 1 11 ? -7.375 46.719 2.273 1 86.31 11 ALA B N 1
ATOM 2809 C CA . ALA B 1 11 ? -8.805 46.719 1.988 1 86.31 11 ALA B CA 1
ATOM 2810 C C . ALA B 1 11 ? -9.516 47.844 2.766 1 86.31 11 ALA B C 1
ATOM 2812 O O . ALA B 1 11 ? -10.664 48.156 2.479 1 86.31 11 ALA B O 1
ATOM 2813 N N . GLY B 1 12 ? -8.883 48.438 3.742 1 88.88 12 GLY B N 1
ATOM 2814 C CA . GLY B 1 12 ? -9.477 49.5 4.559 1 88.88 12 GLY B CA 1
ATOM 2815 C C . GLY B 1 12 ? -10.523 49 5.52 1 88.88 12 GLY B C 1
ATOM 2816 O O . GLY B 1 12 ? -11.539 49.656 5.754 1 88.88 12 GLY B O 1
ATOM 2817 N N . VAL B 1 13 ? -10.391 47.781 5.84 1 86.62 13 VAL B N 1
ATOM 2818 C CA . VAL B 1 13 ? -11.359 47.156 6.754 1 86.62 13 VAL B CA 1
ATOM 2819 C C . VAL B 1 13 ? -10.625 46.594 7.969 1 86.62 13 VAL B C 1
ATOM 2821 O O . VAL B 1 13 ? -9.398 46.625 8.023 1 86.62 13 VAL B O 1
ATOM 2824 N N . SER B 1 14 ? -11.453 46.312 8.992 1 81.94 14 SER B N 1
ATOM 2825 C CA . SER B 1 14 ? -10.859 45.688 10.172 1 81.94 14 SER B CA 1
ATOM 2826 C C . SER B 1 14 ? -10.336 44.281 9.852 1 81.94 14 SER B C 1
ATOM 2828 O O . SER B 1 14 ? -10.742 43.656 8.859 1 81.94 14 SER B O 1
ATOM 2830 N N . ARG B 1 15 ? -9.445 43.812 10.727 1 83 15 ARG B N 1
ATOM 2831 C CA . ARG B 1 15 ? -8.961 42.438 10.609 1 83 15 ARG B CA 1
ATOM 2832 C C . ARG B 1 15 ? -10.109 41.438 10.695 1 83 15 ARG B C 1
ATOM 2834 O O . ARG B 1 15 ? -10.102 40.406 10.008 1 83 15 ARG B O 1
ATOM 2841 N N . GLY B 1 16 ? -11.109 41.781 11.438 1 77.06 16 GLY B N 1
ATOM 2842 C CA . GLY B 1 16 ? -12.273 40.938 11.609 1 77.06 16 GLY B CA 1
ATOM 2843 C C . GLY B 1 16 ? -13.086 40.781 10.336 1 77.06 16 GLY B C 1
ATOM 2844 O O . GLY B 1 16 ? -13.578 39.688 10.031 1 77.06 16 GLY B O 1
ATOM 2845 N N . THR B 1 17 ? -13.141 41.875 9.672 1 80.69 17 THR B N 1
ATOM 2846 C CA . THR B 1 17 ? -13.898 41.844 8.422 1 80.69 17 THR B CA 1
ATOM 2847 C C . THR B 1 17 ? -13.203 40.969 7.391 1 80.69 17 THR B C 1
ATOM 2849 O O . THR B 1 17 ? -13.859 40.188 6.695 1 80.69 17 THR B O 1
ATOM 2852 N N . VAL B 1 18 ? -11.875 41.062 7.355 1 80.25 18 VAL B N 1
ATOM 2853 C CA . VAL B 1 18 ? -11.102 40.219 6.438 1 80.25 18 VAL B CA 1
ATOM 2854 C C . VAL B 1 18 ? -11.242 38.75 6.836 1 80.25 18 VAL B C 1
ATOM 2856 O O . VAL B 1 18 ? -11.43 37.875 5.977 1 80.25 18 VAL B O 1
ATOM 2859 N N . ASP B 1 19 ? -11.258 38.562 8.07 1 73.69 19 ASP B N 1
ATOM 2860 C CA . ASP B 1 19 ? -11.414 37.219 8.609 1 73.69 19 ASP B CA 1
ATOM 2861 C C . ASP B 1 19 ? -12.766 36.625 8.227 1 73.69 19 ASP B C 1
ATOM 2863 O O . ASP B 1 19 ? -12.844 35.438 7.828 1 73.69 19 ASP B O 1
ATOM 2867 N N . ARG B 1 20 ? -13.766 37.5 8.297 1 73 20 ARG B N 1
ATOM 2868 C CA . ARG B 1 20 ? -15.117 37.062 7.957 1 73 20 ARG B CA 1
ATOM 2869 C C . ARG B 1 20 ? -15.211 36.688 6.48 1 73 20 ARG B C 1
ATOM 2871 O O . ARG B 1 20 ? -15.859 35.688 6.121 1 73 20 ARG B O 1
ATOM 2878 N N . VAL B 1 21 ? -14.523 37.406 5.711 1 74.75 21 VAL B N 1
ATOM 2879 C CA . VAL B 1 21 ? -14.586 37.188 4.27 1 74.75 21 VAL B CA 1
ATOM 2880 C C . VAL B 1 21 ? -13.812 35.906 3.906 1 74.75 21 VAL B C 1
ATOM 2882 O O . VAL B 1 21 ? -14.289 35.094 3.137 1 74.75 21 VAL B O 1
ATOM 2885 N N . ILE B 1 22 ? -12.664 35.781 4.551 1 71.06 22 ILE B N 1
ATOM 2886 C CA . ILE B 1 22 ? -11.773 34.656 4.238 1 71.06 22 ILE B CA 1
ATOM 2887 C C . ILE B 1 22 ? -12.414 33.344 4.684 1 71.06 22 ILE B C 1
ATOM 2889 O O . ILE B 1 22 ? -12.297 32.312 4 1 71.06 22 ILE B O 1
ATOM 2893 N N . ASN B 1 23 ? -13.227 33.5 5.75 1 64.25 23 ASN B N 1
ATOM 2894 C CA . ASN B 1 23 ? -13.789 32.281 6.336 1 64.25 23 ASN B CA 1
ATOM 2895 C C . ASN B 1 23 ? -15.289 32.188 6.102 1 64.25 23 ASN B C 1
ATOM 2897 O O . ASN B 1 23 ? -15.969 31.359 6.719 1 64.25 23 ASN B O 1
ATOM 2901 N N . ASN B 1 24 ? -15.617 32.906 5.273 1 62.31 24 ASN B N 1
ATOM 2902 C CA . ASN B 1 24 ? -17.016 33 4.891 1 62.31 24 ASN B CA 1
ATOM 2903 C C . ASN B 1 24 ? -17.938 32.938 6.109 1 62.31 24 ASN B C 1
ATOM 2905 O O . ASN B 1 24 ? -18.875 32.156 6.164 1 62.31 24 ASN B O 1
ATOM 2909 N N . ARG B 1 25 ? -17.453 33.656 7.066 1 63.84 25 ARG B N 1
ATOM 2910 C CA . ARG B 1 25 ? -18.25 33.781 8.289 1 63.84 25 ARG B CA 1
ATOM 2911 C C . ARG B 1 25 ? -18.844 35.156 8.438 1 63.84 25 ARG B C 1
ATOM 2913 O O . ARG B 1 25 ? -18.219 36.156 8.031 1 63.84 25 ARG B O 1
ATOM 2920 N N . GLY B 1 26 ? -20 35.219 8.953 1 60.12 26 GLY B N 1
ATOM 2921 C CA . GLY B 1 26 ? -20.672 36.5 9.273 1 60.12 26 GLY B CA 1
ATOM 2922 C C . GLY B 1 26 ? -21.156 37.25 8.039 1 60.12 26 GLY B C 1
ATOM 2923 O O . GLY B 1 26 ? -21.109 36.688 6.93 1 60.12 26 GLY B O 1
ATOM 2924 N N . SER B 1 27 ? -21.75 38.344 8.234 1 71.94 27 SER B N 1
ATOM 2925 C CA . SER B 1 27 ? -22.266 39.188 7.16 1 71.94 27 SER B CA 1
ATOM 2926 C C . SER B 1 27 ? -21.297 40.281 6.797 1 71.94 27 SER B C 1
ATOM 2928 O O . SER B 1 27 ? -20.797 41 7.676 1 71.94 27 SER B O 1
ATOM 2930 N N . VAL B 1 28 ? -20.719 40.219 5.586 1 75.69 28 VAL B N 1
ATOM 2931 C CA . VAL B 1 28 ? -19.891 41.281 5.039 1 75.69 28 VAL B CA 1
ATOM 2932 C C . VAL B 1 28 ? -20.547 41.844 3.773 1 75.69 28 VAL B C 1
ATOM 2934 O O . VAL B 1 28 ? -21.141 41.094 2.994 1 75.69 28 VAL B O 1
ATOM 2937 N N . LYS B 1 29 ? -20.578 43.219 3.693 1 82.69 29 LYS B N 1
ATOM 2938 C CA . LYS B 1 29 ? -21.141 43.844 2.506 1 82.69 29 LYS B CA 1
ATOM 2939 C C . LYS B 1 29 ? -20.484 43.312 1.234 1 82.69 29 LYS B C 1
ATOM 2941 O O . LYS B 1 29 ? -19.266 43.062 1.204 1 82.69 29 LYS B O 1
ATOM 2946 N N . SER B 1 30 ? -21.312 43.062 0.277 1 80.06 30 SER B N 1
ATOM 2947 C CA . SER B 1 30 ? -20.875 42.469 -0.981 1 80.06 30 SER B CA 1
ATOM 2948 C C . SER B 1 30 ? -19.688 43.219 -1.57 1 80.06 30 SER B C 1
ATOM 2950 O O . SER B 1 30 ? -18.75 42.594 -2.062 1 80.06 30 SER B O 1
ATOM 2952 N N . GLU B 1 31 ? -19.766 44.531 -1.55 1 82.19 31 GLU B N 1
ATOM 2953 C CA . GLU B 1 31 ? -18.688 45.344 -2.119 1 82.19 31 GLU B CA 1
ATOM 2954 C C . GLU B 1 31 ? -17.375 45.094 -1.393 1 82.19 31 GLU B C 1
ATOM 2956 O O . GLU B 1 31 ? -16.328 44.969 -2.027 1 82.19 31 GLU B O 1
ATOM 2961 N N . THR B 1 32 ? -17.453 45 -0.112 1 84.31 32 THR B N 1
ATOM 2962 C CA . THR B 1 32 ? -16.266 44.781 0.716 1 84.31 32 THR B CA 1
ATOM 2963 C C . THR B 1 32 ? -15.711 43.375 0.5 1 84.31 32 THR B C 1
ATOM 2965 O O . THR B 1 32 ? -14.492 43.188 0.4 1 84.31 32 THR B O 1
ATOM 2968 N N . LYS B 1 33 ? -16.547 42.438 0.463 1 82.75 33 LYS B N 1
ATOM 2969 C CA . LYS B 1 33 ? -16.156 41.062 0.217 1 82.75 33 LYS B CA 1
ATOM 2970 C C . LYS B 1 33 ? -15.406 40.938 -1.103 1 82.75 33 LYS B C 1
ATOM 2972 O O . LYS B 1 33 ? -14.344 40.312 -1.158 1 82.75 33 LYS B O 1
ATOM 2977 N N . GLU B 1 34 ? -16 41.531 -2.088 1 81 34 GLU B N 1
ATOM 2978 C CA . GLU B 1 34 ? -15.375 41.469 -3.402 1 81 34 GLU B CA 1
ATOM 2979 C C . GLU B 1 34 ? -13.992 42.125 -3.377 1 81 34 GLU B C 1
ATOM 2981 O O . GLU B 1 34 ? -13.055 41.594 -3.99 1 81 34 GLU B O 1
ATOM 2986 N N . LYS B 1 35 ? -13.922 43.281 -2.768 1 83.44 35 LYS B N 1
ATOM 2987 C CA . LYS B 1 35 ? -12.648 43.969 -2.646 1 83.44 35 LYS B CA 1
ATOM 2988 C C . LYS B 1 35 ? -11.609 43.125 -1.944 1 83.44 35 LYS B C 1
ATOM 2990 O O . LYS B 1 35 ? -10.469 43 -2.404 1 83.44 35 LYS B O 1
ATOM 2995 N N . ILE B 1 36 ? -12.023 42.5 -0.884 1 84.56 36 ILE B N 1
ATOM 2996 C CA . ILE B 1 36 ? -11.117 41.656 -0.119 1 84.56 36 ILE B CA 1
ATOM 2997 C C . ILE B 1 36 ? -10.711 40.469 -0.961 1 84.56 36 ILE B C 1
ATOM 2999 O O . ILE B 1 36 ? -9.531 40.094 -1.01 1 84.56 36 ILE B O 1
ATOM 3003 N N . LEU B 1 37 ? -11.625 39.875 -1.639 1 79.5 37 LEU B N 1
ATOM 3004 C CA . LEU B 1 37 ? -11.344 38.719 -2.467 1 79.5 37 LEU B CA 1
ATOM 3005 C C . LEU B 1 37 ? -10.359 39.062 -3.578 1 79.5 37 LEU B C 1
ATOM 3007 O O . LEU B 1 37 ? -9.477 38.25 -3.898 1 79.5 37 LEU B O 1
ATOM 3011 N N . LYS B 1 38 ? -10.539 40.188 -4.145 1 79.81 38 LYS B N 1
ATOM 3012 C CA . LYS B 1 38 ? -9.625 40.656 -5.18 1 79.81 38 LYS B CA 1
ATOM 3013 C C . LYS B 1 38 ? -8.211 40.844 -4.633 1 79.81 38 LYS B C 1
ATOM 3015 O O . LYS B 1 38 ? -7.238 40.469 -5.301 1 79.81 38 LYS B O 1
ATOM 3020 N N . ILE B 1 39 ? -8.094 41.344 -3.463 1 81.12 39 ILE B N 1
ATOM 3021 C CA . ILE B 1 39 ? -6.797 41.531 -2.832 1 81.12 39 ILE B CA 1
ATOM 3022 C C . ILE B 1 39 ? -6.172 40.188 -2.51 1 81.12 39 ILE B C 1
ATOM 3024 O O . ILE B 1 39 ? -4.973 39.969 -2.719 1 81.12 39 ILE B O 1
ATOM 3028 N N . LEU B 1 40 ? -7.055 39.375 -2.018 1 75.81 40 LEU B N 1
ATOM 3029 C CA . LEU B 1 40 ? -6.578 38.031 -1.7 1 75.81 40 LEU B CA 1
ATOM 3030 C C . LEU B 1 40 ? -6.012 37.344 -2.941 1 75.81 40 LEU B C 1
ATOM 3032 O O . LEU B 1 40 ? -4.953 36.719 -2.883 1 75.81 40 LEU B O 1
ATOM 3036 N N . GLU B 1 41 ? -6.707 37.5 -4 1 71.56 41 GLU B N 1
ATOM 3037 C CA . GLU B 1 41 ? -6.285 36.938 -5.277 1 71.56 41 GLU B CA 1
ATOM 3038 C C . GLU B 1 41 ? -5 37.594 -5.777 1 71.56 41 GLU B C 1
ATOM 3040 O O . GLU B 1 41 ? -4.074 36.906 -6.215 1 71.56 41 GLU B O 1
ATOM 3045 N N . LYS B 1 42 ? -5 38.875 -5.727 1 73.38 42 LYS B N 1
ATOM 3046 C CA . LYS B 1 42 ? -3.855 39.625 -6.207 1 73.38 42 LYS B CA 1
ATOM 3047 C C . LYS B 1 42 ? -2.6 39.312 -5.402 1 73.38 42 LYS B C 1
ATOM 3049 O O . LYS B 1 42 ? -1.501 39.25 -5.957 1 73.38 42 LYS B O 1
ATOM 3054 N N . GLU B 1 43 ? -2.875 39.094 -4.125 1 68.12 43 GLU B N 1
ATOM 3055 C CA . GLU B 1 43 ? -1.739 38.875 -3.236 1 68.12 43 GLU B CA 1
ATOM 3056 C C . GLU B 1 43 ? -1.434 37.406 -3.096 1 68.12 43 GLU B C 1
ATOM 3058 O O . GLU B 1 43 ? -0.51 37 -2.375 1 68.12 43 GLU B O 1
ATOM 3063 N N . ASN B 1 44 ? -2.203 36.688 -3.891 1 62.12 44 ASN B N 1
ATOM 3064 C CA . ASN B 1 44 ? -2.074 35.25 -3.801 1 62.12 44 ASN B CA 1
ATOM 3065 C C . ASN B 1 44 ? -2.111 34.75 -2.352 1 62.12 44 ASN B C 1
ATOM 3067 O O . ASN B 1 44 ? -1.238 34 -1.92 1 62.12 44 ASN B O 1
ATOM 3071 N N . TYR B 1 45 ? -3.133 35.469 -1.765 1 57.34 45 TYR B N 1
ATOM 3072 C CA . TYR B 1 45 ? -3.268 35.156 -0.351 1 57.34 45 TYR B CA 1
ATOM 3073 C C . TYR B 1 45 ? -3.746 33.719 -0.171 1 57.34 45 TYR B C 1
ATOM 3075 O O . TYR B 1 45 ? -4.742 33.312 -0.773 1 57.34 45 TYR B O 1
ATOM 3083 N N . LYS B 1 46 ? -2.971 32.938 0.29 1 52.75 46 LYS B N 1
ATOM 3084 C CA . LYS B 1 46 ? -3.408 31.609 0.685 1 52.75 46 LYS B CA 1
ATOM 3085 C C . LYS B 1 46 ? -3.729 31.562 2.176 1 52.75 46 LYS B C 1
ATOM 3087 O O . LYS B 1 46 ? -2.881 31.891 3.012 1 52.75 46 LYS B O 1
ATOM 3092 N N . PRO B 1 47 ? -5.152 31.516 2.354 1 49.41 47 PRO B N 1
ATOM 3093 C CA . PRO B 1 47 ? -5.52 31.453 3.77 1 49.41 47 PRO B CA 1
ATOM 3094 C C . PRO B 1 47 ? -4.664 30.469 4.562 1 49.41 47 PRO B C 1
ATOM 3096 O O . PRO B 1 47 ? -4.277 29.422 4.039 1 49.41 47 PRO B O 1
ATOM 3099 N N . ASN B 1 48 ? -4.043 31.047 5.441 1 47.12 48 ASN B N 1
ATOM 3100 C CA . ASN B 1 48 ? -3.227 30.234 6.336 1 47.12 48 ASN B CA 1
ATOM 3101 C C . ASN B 1 48 ? -4.059 29.156 7.035 1 47.12 48 ASN B C 1
ATOM 3103 O O . ASN B 1 48 ? -5.152 29.438 7.527 1 47.12 48 ASN B O 1
ATOM 3107 N N . ILE B 1 49 ? -4.051 27.969 6.625 1 51.72 49 ILE B N 1
ATOM 3108 C CA . ILE B 1 49 ? -4.762 26.828 7.199 1 51.72 49 ILE B CA 1
ATOM 3109 C C . ILE B 1 49 ? -4.863 27 8.711 1 51.72 49 ILE B C 1
ATOM 3111 O O . ILE B 1 49 ? -5.871 26.625 9.32 1 51.72 49 ILE B O 1
ATOM 3115 N N . PHE B 1 50 ? -3.992 27.766 9.281 1 46.06 50 PHE B N 1
ATOM 3116 C CA . PHE B 1 50 ? -3.881 27.938 10.727 1 46.06 50 PHE B CA 1
ATOM 3117 C C . PHE B 1 50 ? -4.949 28.906 11.242 1 46.06 50 PHE B C 1
ATOM 3119 O O . PHE B 1 50 ? -5.547 28.672 12.297 1 46.06 50 PHE B O 1
ATOM 3126 N N . GLY B 1 51 ? -5.07 29.984 10.586 1 47.97 51 GLY B N 1
ATOM 3127 C CA . GLY B 1 51 ? -6.129 30.922 10.93 1 47.97 51 GLY B CA 1
ATOM 3128 C C . GLY B 1 51 ? -7.508 30.297 10.922 1 47.97 51 GLY B C 1
ATOM 3129 O O . GLY B 1 51 ? -8.328 30.578 11.797 1 47.97 51 GLY B O 1
ATOM 3130 N N . LYS B 1 52 ? -7.617 29.375 10.125 1 52.81 52 LYS B N 1
ATOM 3131 C CA . LYS B 1 52 ? -8.906 28.703 10.008 1 52.81 52 LYS B CA 1
ATOM 3132 C C . LYS B 1 52 ? -9.156 27.766 11.188 1 52.81 52 LYS B C 1
ATOM 3134 O O . LYS B 1 52 ? -10.273 27.672 11.68 1 52.81 52 LYS B O 1
ATOM 3139 N N . MET B 1 53 ? -8.133 27.094 11.57 1 53.5 53 MET B N 1
ATOM 3140 C CA . MET B 1 53 ? -8.242 26.188 12.711 1 53.5 53 MET B CA 1
ATOM 3141 C C . MET B 1 53 ? -8.617 26.938 13.977 1 53.5 53 MET B C 1
ATOM 3143 O O . MET B 1 53 ? -9.453 26.484 14.758 1 53.5 53 MET B O 1
ATOM 3147 N N . LEU B 1 54 ? -7.984 28.094 14.227 1 46.22 54 LEU B N 1
ATOM 3148 C CA . LEU B 1 54 ? -8.25 28.922 15.391 1 46.22 54 LEU B CA 1
ATOM 3149 C C . LEU B 1 54 ? -9.68 29.453 15.367 1 46.22 54 LEU B C 1
ATOM 3151 O O . LEU B 1 54 ? -10.336 29.531 16.406 1 46.22 54 LEU B O 1
ATOM 3155 N N . ALA B 1 55 ? -10.031 29.812 14.289 1 48.53 55 ALA B N 1
ATOM 3156 C CA . ALA B 1 55 ? -11.375 30.359 14.148 1 48.53 55 ALA B CA 1
ATOM 3157 C C . ALA B 1 55 ? -12.438 29.312 14.445 1 48.53 55 ALA B C 1
ATOM 3159 O O . ALA B 1 55 ? -13.477 29.609 15.023 1 48.53 55 ALA B O 1
ATOM 3160 N N . ASN B 1 56 ? -12.094 28.094 14.125 1 51.94 56 ASN B N 1
ATOM 3161 C CA . ASN B 1 56 ? -13.102 27.031 14.234 1 51.94 56 ASN B CA 1
ATOM 3162 C C . ASN B 1 56 ? -13.148 26.453 15.648 1 51.94 56 ASN B C 1
ATOM 3164 O O . ASN B 1 56 ? -14.18 25.922 16.062 1 51.94 56 ASN B O 1
ATOM 3168 N N . ASN B 1 57 ? -12.016 26.5 16.406 1 50.25 57 ASN B N 1
ATOM 3169 C CA . ASN B 1 57 ? -11.984 25.906 17.75 1 50.25 57 ASN B CA 1
ATOM 3170 C C . ASN B 1 57 ? -12.805 26.719 18.734 1 50.25 57 ASN B C 1
ATOM 3172 O O . ASN B 1 57 ? -13.07 26.25 19.859 1 50.25 57 ASN B O 1
ATOM 3176 N N . LYS B 1 58 ? -13.047 28.047 18.531 1 48.28 58 LYS B N 1
ATOM 3177 C CA . LYS B 1 58 ? -13.797 28.859 19.484 1 48.28 58 LYS B CA 1
ATOM 3178 C C . LYS B 1 58 ? -15.266 28.453 19.516 1 48.28 58 LYS B C 1
ATOM 3180 O O . LYS B 1 58 ? -15.984 28.766 20.469 1 48.28 58 LYS B O 1
ATOM 3185 N N . TYR B 1 59 ? -15.797 27.734 18.672 1 52.25 59 TYR B N 1
ATOM 3186 C CA . TYR B 1 59 ? -17.219 27.438 18.578 1 52.25 59 TYR B CA 1
ATOM 3187 C C . TYR B 1 59 ? -17.469 25.938 18.703 1 52.25 59 TYR B C 1
ATOM 3189 O O . TYR B 1 59 ? -16.516 25.141 18.703 1 52.25 59 TYR B O 1
ATOM 3197 N N . SER B 1 60 ? -18.734 25.547 19 1 62.66 60 SER B N 1
ATOM 3198 C CA . SER B 1 60 ? -19.219 24.172 19.062 1 62.66 60 SER B CA 1
ATOM 3199 C C . SER B 1 60 ? -18.688 23.344 17.891 1 62.66 60 SER B C 1
ATOM 3201 O O . SER B 1 60 ? -18.562 23.859 16.781 1 62.66 60 SER B O 1
ATOM 3203 N N . LYS B 1 61 ? -18.109 22.156 18.266 1 76.69 61 LYS B N 1
ATOM 3204 C CA . LYS B 1 61 ? -17.531 21.297 17.25 1 76.69 61 LYS B CA 1
ATOM 3205 C C . LYS B 1 61 ? -18.547 21.016 16.141 1 76.69 61 LYS B C 1
ATOM 3207 O O . LYS B 1 61 ? -19.734 20.812 16.406 1 76.69 61 LYS B O 1
ATOM 3212 N N . LYS B 1 62 ? -18.25 21.141 15.039 1 90.12 62 LYS B N 1
ATOM 3213 C CA . LYS B 1 62 ? -19.031 20.766 13.867 1 90.12 62 LYS B CA 1
ATOM 3214 C C . LYS B 1 62 ? -18.953 19.266 13.625 1 90.12 62 LYS B C 1
ATOM 3216 O O . LYS B 1 62 ? -18 18.609 14.031 1 90.12 62 LYS B O 1
ATOM 3221 N N . MET B 1 63 ? -20.016 18.703 13.039 1 94.38 63 MET B N 1
ATOM 3222 C CA . MET B 1 63 ? -20.109 17.25 12.93 1 94.38 63 MET B CA 1
ATOM 3223 C C . MET B 1 63 ? -19.812 16.797 11.5 1 94.38 63 MET B C 1
ATOM 3225 O O . MET B 1 63 ? -20.219 17.438 10.539 1 94.38 63 MET B O 1
ATOM 3229 N N . ILE B 1 64 ? -19.094 15.773 11.406 1 97.19 64 ILE B N 1
ATOM 3230 C CA . ILE B 1 64 ? -18.922 14.992 10.18 1 97.19 64 ILE B CA 1
ATOM 3231 C C . ILE B 1 64 ? -19.641 13.648 10.328 1 97.19 64 ILE B C 1
ATOM 3233 O O . ILE B 1 64 ? -19.406 12.922 11.297 1 97.19 64 ILE B O 1
ATOM 3237 N N . GLY B 1 65 ? -20.547 13.328 9.438 1 98.31 65 GLY B N 1
ATOM 3238 C CA . GLY B 1 65 ? -21.266 12.062 9.469 1 98.31 65 GLY B CA 1
ATOM 3239 C C . GLY B 1 65 ? -20.5 10.93 8.812 1 98.31 65 GLY B C 1
ATOM 3240 O O . GLY B 1 65 ? -19.828 11.133 7.793 1 98.31 65 GLY B O 1
ATOM 3241 N N . VAL B 1 66 ? -20.562 9.758 9.398 1 98.69 66 VAL B N 1
ATOM 3242 C CA . VAL B 1 66 ? -19.984 8.531 8.844 1 98.69 66 VAL B CA 1
ATOM 3243 C C . VAL B 1 66 ? -21.047 7.43 8.828 1 98.69 66 VAL B C 1
ATOM 3245 O O . VAL B 1 66 ? -21.5 6.977 9.883 1 98.69 66 VAL B O 1
ATOM 3248 N N . ILE B 1 67 ? -21.469 7.035 7.645 1 98.19 67 ILE B N 1
ATOM 3249 C CA . ILE B 1 67 ? -22.438 5.957 7.484 1 98.19 67 ILE B CA 1
ATOM 3250 C C . ILE B 1 67 ? -21.781 4.766 6.793 1 98.19 67 ILE B C 1
ATOM 3252 O O . ILE B 1 67 ? -21.422 4.844 5.613 1 98.19 67 ILE B O 1
ATOM 3256 N N . LEU B 1 68 ? -21.656 3.672 7.492 1 97.25 68 LEU B N 1
ATOM 3257 C CA . LEU B 1 68 ? -21.016 2.477 6.949 1 97.25 68 LEU B CA 1
ATOM 3258 C C . LEU B 1 68 ? -21.922 1.259 7.109 1 97.25 68 LEU B C 1
ATOM 3260 O O . LEU B 1 68 ? -22.609 1.123 8.125 1 97.25 68 LEU B O 1
ATOM 3264 N N . ASN B 1 69 ? -21.875 0.423 6.156 1 90.19 69 ASN B N 1
ATOM 3265 C CA . ASN B 1 69 ? -22.5 -0.888 6.281 1 90.19 69 ASN B CA 1
ATOM 3266 C C . ASN B 1 69 ? -21.531 -1.918 6.863 1 90.19 69 ASN B C 1
ATOM 3268 O O . ASN B 1 69 ? -21.281 -2.957 6.246 1 90.19 69 ASN B O 1
ATOM 3272 N N . SER B 1 70 ? -21.141 -1.698 8.102 1 89.94 70 SER B N 1
ATOM 3273 C CA . SER B 1 70 ? -19.938 -2.344 8.617 1 89.94 70 SER B CA 1
ATOM 3274 C C . SER B 1 70 ? -20.297 -3.506 9.539 1 89.94 70 SER B C 1
ATOM 3276 O O . SER B 1 70 ? -19.469 -4.402 9.75 1 89.94 70 SER B O 1
ATOM 3278 N N . LYS B 1 71 ? -21.5 -3.473 10.125 1 91.12 71 LYS B N 1
ATOM 3279 C CA . LYS B 1 71 ? -21.781 -4.441 11.188 1 91.12 71 LYS B CA 1
ATOM 3280 C C . LYS B 1 71 ? -21.719 -5.871 10.656 1 91.12 71 LYS B C 1
ATOM 3282 O O . LYS B 1 71 ? -22.391 -6.207 9.672 1 91.12 71 LYS B O 1
ATOM 3287 N N . GLY B 1 72 ? -20.844 -6.664 11.266 1 87.75 72 GLY B N 1
ATOM 3288 C CA . GLY B 1 72 ? -20.688 -8.062 10.891 1 87.75 72 GLY B CA 1
ATOM 3289 C C . GLY B 1 72 ? -19.656 -8.281 9.812 1 87.75 72 GLY B C 1
ATOM 3290 O O . GLY B 1 72 ? -19.438 -9.406 9.367 1 87.75 72 GLY B O 1
ATOM 3291 N N . ASN B 1 73 ? -19.016 -7.273 9.359 1 89.62 73 ASN B N 1
ATOM 3292 C CA . ASN B 1 73 ? -17.984 -7.375 8.328 1 89.62 73 ASN B CA 1
ATOM 3293 C C . ASN B 1 73 ? -16.641 -6.855 8.828 1 89.62 73 ASN B C 1
ATOM 3295 O O . ASN B 1 73 ? -16.438 -5.645 8.914 1 89.62 73 ASN B O 1
ATOM 3299 N N . PRO B 1 74 ? -15.727 -7.746 9.109 1 92.44 74 PRO B N 1
ATOM 3300 C CA . PRO B 1 74 ? -14.445 -7.367 9.703 1 92.44 74 PRO B CA 1
ATOM 3301 C C . PRO B 1 74 ? -13.617 -6.457 8.805 1 92.44 74 PRO B C 1
ATOM 3303 O O . PRO B 1 74 ? -12.68 -5.797 9.273 1 92.44 74 PRO B O 1
ATOM 3306 N N . PHE B 1 75 ? -13.852 -6.395 7.547 1 92.56 75 PHE B N 1
ATOM 3307 C CA . PHE B 1 75 ? -13.203 -5.469 6.625 1 92.56 75 PHE B CA 1
ATOM 3308 C C . PHE B 1 75 ? -13.281 -4.039 7.145 1 92.56 75 PHE B C 1
ATOM 3310 O O . PHE B 1 75 ? -12.297 -3.301 7.105 1 92.56 75 PHE B O 1
ATOM 3317 N N . TYR B 1 76 ? -14.359 -3.674 7.711 1 95.75 76 TYR B N 1
ATOM 3318 C CA . TYR B 1 76 ? -14.633 -2.289 8.078 1 95.75 76 TYR B CA 1
ATOM 3319 C C . TYR B 1 76 ? -13.953 -1.924 9.383 1 95.75 76 TYR B C 1
ATOM 3321 O O . TYR B 1 76 ? -13.844 -0.745 9.734 1 95.75 76 TYR B O 1
ATOM 3329 N N . ASP B 1 77 ? -13.531 -2.936 10.125 1 95.94 77 ASP B N 1
ATOM 3330 C CA . ASP B 1 77 ? -12.766 -2.613 11.32 1 95.94 77 ASP B CA 1
ATOM 3331 C C . ASP B 1 77 ? -11.531 -1.773 10.984 1 95.94 77 ASP B C 1
ATOM 3333 O O . ASP B 1 77 ? -11.25 -0.776 11.648 1 95.94 77 ASP B O 1
ATOM 3337 N N . GLN B 1 78 ? -10.922 -2.178 9.922 1 96.38 78 GLN B N 1
ATOM 3338 C CA . GLN B 1 78 ? -9.734 -1.445 9.5 1 96.38 78 GLN B CA 1
ATOM 3339 C C . GLN B 1 78 ? -10.102 -0.099 8.883 1 96.38 78 GLN B C 1
ATOM 3341 O O . GLN B 1 78 ? -9.367 0.878 9.023 1 96.38 78 GLN B O 1
ATOM 3346 N N . VAL B 1 79 ? -11.242 -0.018 8.211 1 98 79 VAL B N 1
ATOM 3347 C CA . VAL B 1 79 ? -11.727 1.248 7.672 1 98 79 VAL B CA 1
ATOM 3348 C C . VAL B 1 79 ? -11.961 2.238 8.812 1 98 79 VAL B C 1
ATOM 3350 O O . VAL B 1 79 ? -11.469 3.369 8.766 1 98 79 VAL B O 1
ATOM 3353 N N . ILE B 1 80 ? -12.664 1.783 9.82 1 98.19 80 ILE B N 1
ATOM 3354 C CA . ILE B 1 80 ? -13 2.615 10.977 1 98.19 80 ILE B CA 1
ATOM 3355 C C . ILE B 1 80 ? -11.719 3.035 11.695 1 98.19 80 ILE B C 1
ATOM 3357 O O . ILE B 1 80 ? -11.57 4.195 12.086 1 98.19 80 ILE B O 1
ATOM 3361 N N . ASN B 1 81 ? -10.758 2.076 11.828 1 96.94 81 ASN B N 1
ATOM 3362 C CA . ASN B 1 81 ? -9.469 2.422 12.422 1 96.94 81 ASN B CA 1
ATOM 3363 C C . ASN B 1 81 ? -8.773 3.533 11.641 1 96.94 81 ASN B C 1
ATOM 3365 O O . ASN B 1 81 ? -8.133 4.406 12.234 1 96.94 81 ASN B O 1
ATOM 3369 N N . GLY B 1 82 ? -8.883 3.477 10.328 1 96.81 82 GLY B N 1
ATOM 3370 C CA . GLY B 1 82 ? -8.328 4.527 9.492 1 96.81 82 GLY B CA 1
ATOM 3371 C C . GLY B 1 82 ? -8.977 5.879 9.719 1 96.81 82 GLY B C 1
ATOM 3372 O O . GLY B 1 82 ? -8.281 6.898 9.789 1 96.81 82 GLY B O 1
ATOM 3373 N N . ILE B 1 83 ? -10.273 5.895 9.875 1 97.56 83 ILE B N 1
ATOM 3374 C CA . ILE B 1 83 ? -11.008 7.121 10.164 1 97.56 83 ILE B CA 1
ATOM 3375 C C . ILE B 1 83 ? -10.602 7.652 11.539 1 97.56 83 ILE B C 1
ATOM 3377 O O . ILE B 1 83 ? -10.281 8.836 11.68 1 97.56 83 ILE B O 1
ATOM 3381 N N . GLU B 1 84 ? -10.508 6.754 12.508 1 96.5 84 GLU B N 1
ATOM 3382 C CA . GLU B 1 84 ? -10.195 7.121 13.883 1 96.5 84 GLU B CA 1
ATOM 3383 C C . GLU B 1 84 ? -8.758 7.621 14.016 1 96.5 84 GLU B C 1
ATOM 3385 O O . GLU B 1 84 ? -8.461 8.453 14.875 1 96.5 84 GLU B O 1
ATOM 3390 N N . ASN B 1 85 ? -7.918 7.098 13.18 1 91.25 85 ASN B N 1
ATOM 3391 C CA . ASN B 1 85 ? -6.527 7.547 13.148 1 91.25 85 ASN B CA 1
ATOM 3392 C C . ASN B 1 85 ? -6.43 9.047 12.898 1 91.25 85 ASN B C 1
ATOM 3394 O O . ASN B 1 85 ? -5.449 9.688 13.281 1 91.25 85 ASN B O 1
ATOM 3398 N N . LYS B 1 86 ? -7.445 9.656 12.367 1 91.31 86 LYS B N 1
ATOM 3399 C CA . LYS B 1 86 ? -7.449 11.078 12.023 1 91.31 86 LYS B CA 1
ATOM 3400 C C . LYS B 1 86 ? -8.312 11.875 13.008 1 91.31 86 LYS B C 1
ATOM 3402 O O . LYS B 1 86 ? -8.531 13.07 12.812 1 91.31 86 LYS B O 1
ATOM 3407 N N . LYS B 1 87 ? -8.742 11.242 14.023 1 89.94 87 LYS B N 1
ATOM 3408 C CA . LYS B 1 87 ? -9.664 11.859 14.969 1 89.94 87 LYS B CA 1
ATOM 3409 C C . LYS B 1 87 ? -9.047 13.086 15.625 1 89.94 87 LYS B C 1
ATOM 3411 O O . LYS B 1 87 ? -9.695 14.133 15.734 1 89.94 87 LYS B O 1
ATOM 3416 N N . GLU B 1 88 ? -7.797 12.969 16.016 1 80.81 88 GLU B N 1
ATOM 3417 C CA . GLU B 1 88 ? -7.125 14.078 16.688 1 80.81 88 GLU B CA 1
ATOM 3418 C C . GLU B 1 88 ? -7.031 15.297 15.766 1 80.81 88 GLU B C 1
ATOM 3420 O O . GLU B 1 88 ? -7.297 16.422 16.203 1 80.81 88 GLU B O 1
ATOM 3425 N N . VAL B 1 89 ? -6.695 15.023 14.609 1 79.19 89 VAL B N 1
ATOM 3426 C CA . VAL B 1 89 ? -6.59 16.125 13.656 1 79.19 89 VAL B CA 1
ATOM 3427 C C . VAL B 1 89 ? -7.965 16.766 13.445 1 79.19 89 VAL B C 1
ATOM 3429 O O . VAL B 1 89 ? -8.086 17.984 13.398 1 79.19 89 VAL B O 1
ATOM 3432 N N . LEU B 1 90 ? -8.984 15.984 13.352 1 85.19 90 LEU B N 1
ATOM 3433 C CA . LEU B 1 90 ? -10.352 16.469 13.195 1 85.19 90 LEU B CA 1
ATOM 3434 C C . LEU B 1 90 ? -10.742 17.375 14.359 1 85.19 90 LEU B C 1
ATOM 3436 O O . LEU B 1 90 ? -11.273 18.469 14.156 1 85.19 90 LEU B O 1
ATOM 3440 N N . GLU B 1 91 ? -10.422 16.906 15.461 1 82.38 91 GLU B N 1
ATOM 3441 C CA . GLU B 1 91 ? -10.766 17.656 16.672 1 82.38 91 GLU B CA 1
ATOM 3442 C C . GLU B 1 91 ? -10.016 18.984 16.719 1 82.38 91 GLU B C 1
ATOM 3444 O O . GLU B 1 91 ? -10.578 20 17.141 1 82.38 91 GLU B O 1
ATOM 3449 N N . ASN B 1 92 ? -8.852 18.938 16.281 1 73.44 92 ASN B N 1
ATOM 3450 C CA . ASN B 1 92 ? -8.047 20.141 16.25 1 73.44 92 ASN B CA 1
ATOM 3451 C C . ASN B 1 92 ? -8.625 21.188 15.305 1 73.44 92 ASN B C 1
ATOM 3453 O O . ASN B 1 92 ? -8.445 22.391 15.516 1 73.44 92 ASN B O 1
ATOM 3457 N N . PHE B 1 93 ? -9.352 20.719 14.43 1 77.38 93 PHE B N 1
ATOM 3458 C CA . PHE B 1 93 ? -9.953 21.641 13.469 1 77.38 93 PHE B CA 1
ATOM 3459 C C . PHE B 1 93 ? -11.406 21.906 13.82 1 77.38 93 PHE B C 1
ATOM 3461 O O . PHE B 1 93 ? -12.133 22.531 13.031 1 77.38 93 PHE B O 1
ATOM 3468 N N . GLY B 1 94 ? -11.836 21.328 14.969 1 82.31 94 GLY B N 1
ATOM 3469 C CA . GLY B 1 94 ? -13.156 21.656 15.477 1 82.31 94 GLY B CA 1
ATOM 3470 C C . GLY B 1 94 ? -14.242 20.734 14.945 1 82.31 94 GLY B C 1
ATOM 3471 O O . GLY B 1 94 ? -15.414 21.125 14.867 1 82.31 94 GLY B O 1
ATOM 3472 N N . PHE B 1 95 ? -13.828 19.547 14.562 1 89.94 95 PHE B N 1
ATOM 3473 C CA . PHE B 1 95 ? -14.805 18.609 14.039 1 89.94 95 PHE B CA 1
ATOM 3474 C C . PHE B 1 95 ? -14.922 17.391 14.953 1 89.94 95 PHE B C 1
ATOM 3476 O O . PHE B 1 95 ? -13.977 17.062 15.68 1 89.94 95 PHE B O 1
ATOM 3483 N N . GLU B 1 96 ? -16.062 16.812 14.945 1 93.5 96 GLU B N 1
ATOM 3484 C CA . GLU B 1 96 ? -16.297 15.531 15.594 1 93.5 96 GLU B CA 1
ATOM 3485 C C . GLU B 1 96 ? -17.016 14.562 14.664 1 93.5 96 GLU B C 1
ATOM 3487 O O . GLU B 1 96 ? -17.672 14.984 13.711 1 93.5 96 GLU B O 1
ATOM 3492 N N . LEU B 1 97 ? -16.875 13.312 14.945 1 96.88 97 LEU B N 1
ATOM 3493 C CA . LEU B 1 97 ? -17.453 12.281 14.094 1 96.88 97 LEU B CA 1
ATOM 3494 C C . LEU B 1 97 ? -18.781 11.789 14.656 1 96.88 97 LEU B C 1
ATOM 3496 O O . LEU B 1 97 ? -18.922 11.609 15.875 1 96.88 97 LEU B O 1
ATOM 3500 N N . LEU B 1 98 ? -19.797 11.633 13.852 1 97.12 98 LEU B N 1
ATOM 3501 C CA . LEU B 1 98 ? -21.078 11.016 14.164 1 97.12 98 LEU B CA 1
ATOM 3502 C C . LEU B 1 98 ? -21.281 9.75 13.336 1 97.12 98 LEU B C 1
ATOM 3504 O O . LEU B 1 98 ? -21.469 9.828 12.117 1 97.12 98 LEU B O 1
ATOM 3508 N N . TYR B 1 99 ? -21.328 8.617 13.992 1 97.94 99 TYR B N 1
ATOM 3509 C CA . TYR B 1 99 ? -21.344 7.336 13.305 1 97.94 99 TYR B CA 1
ATOM 3510 C C . TYR B 1 99 ? -22.766 6.785 13.203 1 97.94 99 TYR B C 1
ATOM 3512 O O . TYR B 1 99 ? -23.547 6.898 14.148 1 97.94 99 TYR B O 1
ATOM 3520 N N . GLU B 1 100 ? -23.094 6.223 12.094 1 97.75 100 GLU B N 1
ATOM 3521 C CA . GLU B 1 100 ? -24.188 5.289 11.867 1 97.75 100 GLU B CA 1
ATOM 3522 C C . GLU B 1 100 ? -23.703 4.004 11.211 1 97.75 100 GLU B C 1
ATOM 3524 O O . GLU B 1 100 ? -23.562 3.943 9.984 1 97.75 100 GLU B O 1
ATOM 3529 N N . LEU B 1 101 ? -23.469 3.037 12.023 1 96.44 101 LEU B N 1
ATOM 3530 C CA . LEU B 1 101 ? -22.984 1.749 11.531 1 96.44 101 LEU B CA 1
ATOM 3531 C C . LEU B 1 101 ? -24.141 0.77 11.352 1 96.44 101 LEU B C 1
ATOM 3533 O O . LEU B 1 101 ? -24.906 0.519 12.289 1 96.44 101 LEU B O 1
ATOM 3537 N N . LYS B 1 102 ? -24.297 0.336 10.148 1 93.06 102 LYS B N 1
ATOM 3538 C CA . LYS B 1 102 ? -25.453 -0.469 9.789 1 93.06 102 LYS B CA 1
ATOM 3539 C C . LYS B 1 102 ? -25.047 -1.88 9.375 1 93.06 102 LYS B C 1
ATOM 3541 O O . LYS B 1 102 ? -23.859 -2.139 9.125 1 93.06 102 LYS B O 1
ATOM 3546 N N . LYS B 1 103 ? -26.016 -2.748 9.398 1 88.69 103 LYS B N 1
ATOM 3547 C CA . LYS B 1 103 ? -25.828 -4.117 8.93 1 88.69 103 LYS B CA 1
ATOM 3548 C C . LYS B 1 103 ? -26.531 -4.332 7.59 1 88.69 103 LYS B C 1
ATOM 3550 O O . LYS B 1 103 ? -27.672 -3.906 7.41 1 88.69 103 LYS B O 1
ATOM 3555 N N . GLY B 1 104 ? -25.797 -4.914 6.711 1 83.06 104 GLY B N 1
ATOM 3556 C CA . GLY B 1 104 ? -26.422 -5.309 5.453 1 83.06 104 GLY B CA 1
ATOM 3557 C C . GLY B 1 104 ? -26.672 -4.145 4.516 1 83.06 104 GLY B C 1
ATOM 3558 O O . GLY B 1 104 ? -25.906 -3.174 4.508 1 83.06 104 GLY B O 1
ATOM 3559 N N . TYR B 1 105 ? -27.703 -4.324 3.662 1 86.62 105 TYR B N 1
ATOM 3560 C CA . TYR B 1 105 ? -27.953 -3.367 2.588 1 86.62 105 TYR B CA 1
ATOM 3561 C C . TYR B 1 105 ? -29.406 -2.938 2.562 1 86.62 105 TYR B C 1
ATOM 3563 O O . TYR B 1 105 ? -30.031 -2.902 1.5 1 86.62 105 TYR B O 1
ATOM 3571 N N . ASP B 1 106 ? -29.891 -2.615 3.709 1 90 106 ASP B N 1
ATOM 3572 C CA . ASP B 1 106 ? -31.266 -2.145 3.797 1 90 106 ASP B CA 1
ATOM 3573 C C . ASP B 1 106 ? -31.375 -0.675 3.396 1 90 106 ASP B C 1
ATOM 3575 O O . ASP B 1 106 ? -30.859 0.201 4.086 1 90 106 ASP B O 1
ATOM 3579 N N . VAL B 1 107 ? -32.156 -0.448 2.35 1 93.75 107 VAL B N 1
ATOM 3580 C CA . VAL B 1 107 ? -32.25 0.878 1.751 1 93.75 107 VAL B CA 1
ATOM 3581 C C . VAL B 1 107 ? -32.906 1.837 2.734 1 93.75 107 VAL B C 1
ATOM 3583 O O . VAL B 1 107 ? -32.438 2.955 2.941 1 93.75 107 VAL B O 1
ATOM 3586 N N . LYS B 1 108 ? -34 1.414 3.346 1 95.56 108 LYS B N 1
ATOM 3587 C CA . LYS B 1 108 ? -34.719 2.262 4.285 1 95.56 108 LYS B CA 1
ATOM 3588 C C . LYS B 1 108 ? -33.844 2.652 5.469 1 95.56 108 LYS B C 1
ATOM 3590 O O . LYS B 1 108 ? -33.875 3.803 5.91 1 95.56 108 LYS B O 1
ATOM 3595 N N . ASP B 1 109 ? -33.094 1.697 5.934 1 95.06 109 ASP B N 1
ATOM 3596 C CA . ASP B 1 109 ? -32.219 1.95 7.055 1 95.06 109 ASP B CA 1
ATOM 3597 C C . ASP B 1 109 ? -31.156 2.992 6.691 1 95.06 109 ASP B C 1
ATOM 3599 O O . ASP B 1 109 ? -30.812 3.857 7.5 1 95.06 109 ASP B O 1
ATOM 3603 N N . GLN B 1 110 ? -30.625 2.93 5.496 1 95.12 110 GLN B N 1
ATOM 3604 C CA . GLN B 1 110 ? -29.578 3.883 5.109 1 95.12 110 GLN B CA 1
ATOM 3605 C C . GLN B 1 110 ? -30.172 5.277 4.898 1 95.12 110 GLN B C 1
ATOM 3607 O O . GLN B 1 110 ? -29.547 6.277 5.246 1 95.12 110 GLN B O 1
ATOM 3612 N N . ILE B 1 111 ? -31.406 5.301 4.359 1 96.44 111 ILE B N 1
ATOM 3613 C CA . ILE B 1 111 ? -32.062 6.586 4.191 1 96.44 111 ILE B CA 1
ATOM 3614 C C . ILE B 1 111 ? -32.281 7.238 5.559 1 96.44 111 ILE B C 1
ATOM 3616 O O . ILE B 1 111 ? -32.031 8.43 5.727 1 96.44 111 ILE B O 1
ATOM 3620 N N . ASN B 1 112 ? -32.719 6.402 6.52 1 96.94 112 ASN B N 1
ATOM 3621 C CA . ASN B 1 112 ? -32.906 6.914 7.875 1 96.94 112 ASN B CA 1
ATOM 3622 C C . ASN B 1 112 ? -31.594 7.469 8.438 1 96.94 112 ASN B C 1
ATOM 3624 O O . ASN B 1 112 ? -31.594 8.492 9.133 1 96.94 112 ASN B O 1
ATOM 3628 N N . ALA B 1 113 ? -30.547 6.812 8.195 1 97.62 113 ALA B N 1
ATOM 3629 C CA . ALA B 1 113 ? -29.234 7.266 8.656 1 97.62 113 ALA B CA 1
ATOM 3630 C C . ALA B 1 113 ? -28.859 8.602 8.023 1 97.62 113 ALA B C 1
ATOM 3632 O O . ALA B 1 113 ? -28.344 9.492 8.695 1 97.62 113 ALA B O 1
ATOM 3633 N N . ILE B 1 114 ? -29.125 8.695 6.723 1 96.94 114 ILE B N 1
ATOM 3634 C CA . ILE B 1 114 ? -28.844 9.938 6.008 1 96.94 114 ILE B CA 1
ATOM 3635 C C . ILE B 1 114 ? -29.672 11.07 6.605 1 96.94 114 ILE B C 1
ATOM 3637 O O . ILE B 1 114 ? -29.156 12.156 6.859 1 96.94 114 ILE B O 1
ATOM 3641 N N . ASP B 1 115 ? -30.938 10.789 6.887 1 96.12 115 ASP B N 1
ATOM 3642 C CA . ASP B 1 115 ? -31.828 11.789 7.473 1 96.12 115 ASP B CA 1
ATOM 3643 C C . ASP B 1 115 ? -31.328 12.234 8.844 1 96.12 115 ASP B C 1
ATOM 3645 O O . ASP B 1 115 ? -31.391 13.422 9.18 1 96.12 115 ASP B O 1
ATOM 3649 N N . LYS B 1 116 ? -30.844 11.32 9.602 1 96.38 116 LYS B N 1
ATOM 3650 C CA . LYS B 1 116 ? -30.266 11.641 10.906 1 96.38 116 LYS B CA 1
ATOM 3651 C C . LYS B 1 116 ? -29.078 12.594 10.773 1 96.38 116 LYS B C 1
ATOM 3653 O O . LYS B 1 116 ? -28.906 13.5 11.594 1 96.38 116 LYS B O 1
ATOM 3658 N N . MET B 1 117 ? -28.25 12.375 9.766 1 95.81 117 MET B N 1
ATOM 3659 C CA . MET B 1 117 ? -27.109 13.258 9.531 1 95.81 117 MET B CA 1
ATOM 3660 C C . MET B 1 117 ? -27.562 14.664 9.188 1 95.81 117 MET B C 1
ATOM 3662 O O . MET B 1 117 ? -26.984 15.648 9.664 1 95.81 117 MET B O 1
ATOM 3666 N N . ILE B 1 118 ? -28.609 14.75 8.375 1 92 118 ILE B N 1
ATOM 3667 C CA . ILE B 1 118 ? -29.172 16.047 7.98 1 92 118 ILE B CA 1
ATOM 3668 C C . ILE B 1 118 ? -29.734 16.75 9.211 1 92 118 ILE B C 1
ATOM 3670 O O . ILE B 1 118 ? -29.469 17.938 9.422 1 92 118 ILE B O 1
ATOM 3674 N N . LEU B 1 119 ? -30.438 16.016 10.039 1 92.81 119 LEU B N 1
ATOM 3675 C CA . LEU B 1 119 ? -31.031 16.562 11.25 1 92.81 119 LEU B CA 1
ATOM 3676 C C . LEU B 1 119 ? -29.969 17.109 12.195 1 92.81 119 LEU B C 1
ATOM 3678 O O . LEU B 1 119 ? -30.188 18.109 12.875 1 92.81 119 LEU B O 1
ATOM 3682 N N . ASN B 1 120 ? -28.828 16.484 12.156 1 93.75 120 ASN B N 1
ATOM 3683 C CA . ASN B 1 120 ? -27.75 16.891 13.047 1 93.75 120 ASN B CA 1
ATOM 3684 C C . ASN B 1 120 ? -26.844 17.922 12.391 1 93.75 120 ASN B C 1
ATOM 3686 O O . ASN B 1 120 ? -25.781 18.25 12.93 1 93.75 120 ASN B O 1
ATOM 3690 N N . GLU B 1 121 ? -27.172 18.328 11.219 1 91.88 121 GLU B N 1
ATOM 3691 C CA . GLU B 1 121 ? -26.516 19.422 10.508 1 91.88 121 GLU B CA 1
ATOM 3692 C C . GLU B 1 121 ? -25.031 19.125 10.305 1 91.88 121 GLU B C 1
ATOM 3694 O O . GLU B 1 121 ? -24.172 19.969 10.602 1 91.88 121 GLU B O 1
ATOM 3699 N N . VAL B 1 122 ? -24.781 17.938 9.836 1 95.31 122 VAL B N 1
ATOM 3700 C CA . VAL B 1 122 ? -23.391 17.594 9.578 1 95.31 122 VAL B CA 1
ATOM 3701 C C . VAL B 1 122 ? -22.812 18.5 8.484 1 95.31 122 VAL B C 1
ATOM 3703 O O . VAL B 1 122 ? -23.547 18.953 7.605 1 95.31 122 VAL B O 1
ATOM 3706 N N . GLN B 1 123 ? -21.531 18.703 8.562 1 94.69 123 GLN B N 1
ATOM 3707 C CA . GLN B 1 123 ? -20.859 19.578 7.605 1 94.69 123 GLN B CA 1
ATOM 3708 C C . GLN B 1 123 ? -20.281 18.781 6.449 1 94.69 123 GLN B C 1
ATOM 3710 O O . GLN B 1 123 ? -19.891 19.344 5.422 1 94.69 123 GLN B O 1
ATOM 3715 N N . GLY B 1 124 ? -20.156 17.531 6.52 1 97.12 124 GLY B N 1
ATOM 3716 C CA . GLY B 1 124 ? -19.688 16.578 5.535 1 97.12 124 GLY B CA 1
ATOM 3717 C C . GLY B 1 124 ? -20.125 15.148 5.824 1 97.12 124 GLY B C 1
ATOM 3718 O O . GLY B 1 124 ? -20.469 14.82 6.961 1 97.12 124 GLY B O 1
ATOM 3719 N N . LEU B 1 125 ? -20.109 14.336 4.758 1 97.88 125 LEU B N 1
ATOM 3720 C CA . LEU B 1 125 ? -20.609 12.969 4.902 1 97.88 125 LEU B CA 1
ATOM 3721 C C . LEU B 1 125 ? -19.656 11.977 4.246 1 97.88 125 LEU B C 1
ATOM 3723 O O . LEU B 1 125 ? -19.219 12.188 3.109 1 97.88 125 LEU B O 1
ATOM 3727 N N . ILE B 1 126 ? -19.219 10.977 4.973 1 98.19 126 ILE B N 1
ATOM 3728 C CA . ILE B 1 126 ? -18.562 9.781 4.461 1 98.19 126 ILE B CA 1
ATOM 3729 C C . ILE B 1 126 ? -19.531 8.609 4.473 1 98.19 126 ILE B C 1
ATOM 3731 O O . ILE B 1 126 ? -20.078 8.258 5.52 1 98.19 126 ILE B O 1
ATOM 3735 N N . ILE B 1 127 ? -19.734 7.988 3.309 1 97.12 127 ILE B N 1
ATOM 3736 C CA . ILE B 1 127 ? -20.781 6.984 3.268 1 97.12 127 ILE B CA 1
ATOM 3737 C C . ILE B 1 127 ? -20.375 5.844 2.34 1 97.12 127 ILE B C 1
ATOM 3739 O O . ILE B 1 127 ? -19.734 6.07 1.312 1 97.12 127 ILE B O 1
ATOM 3743 N N . THR B 1 128 ? -20.672 4.625 2.74 1 95.25 128 THR B N 1
ATOM 3744 C CA . THR B 1 128 ? -20.703 3.492 1.823 1 95.25 128 THR B CA 1
ATOM 3745 C C . THR B 1 128 ? -22.109 3.312 1.247 1 95.25 128 THR B C 1
ATOM 3747 O O . THR B 1 128 ? -22.922 2.578 1.806 1 95.25 128 THR B O 1
ATOM 3750 N N . PRO B 1 129 ? -22.359 3.865 0.158 1 92.88 129 PRO B N 1
ATOM 3751 C CA . PRO B 1 129 ? -23.734 3.973 -0.32 1 92.88 129 PRO B CA 1
ATOM 3752 C C . PRO B 1 129 ? -24.266 2.668 -0.918 1 92.88 129 PRO B C 1
ATOM 3754 O O . PRO B 1 129 ? -23.484 1.898 -1.497 1 92.88 129 PRO B O 1
ATOM 3757 N N . ILE B 1 130 ? -25.516 2.453 -0.733 1 88.31 130 ILE B N 1
ATOM 3758 C CA . ILE B 1 130 ? -26.219 1.382 -1.426 1 88.31 130 ILE B CA 1
ATOM 3759 C C . ILE B 1 130 ? -26.672 1.865 -2.803 1 88.31 130 ILE B C 1
ATOM 3761 O O . ILE B 1 130 ? -27.203 2.971 -2.938 1 88.31 130 ILE B O 1
ATOM 3765 N N . ASP B 1 131 ? -26.422 1.058 -3.783 1 87.31 131 ASP B N 1
ATOM 3766 C CA . ASP B 1 131 ? -26.781 1.437 -5.148 1 87.31 131 ASP B CA 1
ATOM 3767 C C . ASP B 1 131 ? -28.281 1.304 -5.379 1 87.31 131 ASP B C 1
ATOM 3769 O O . ASP B 1 131 ? -28.734 0.316 -5.957 1 87.31 131 ASP B O 1
ATOM 3773 N N . ASP B 1 132 ? -28.938 2.182 -4.965 1 88.69 132 ASP B N 1
ATOM 3774 C CA . ASP B 1 132 ? -30.391 2.256 -5.078 1 88.69 132 ASP B CA 1
ATOM 3775 C C . ASP B 1 132 ? -30.844 3.678 -5.402 1 88.69 132 ASP B C 1
ATOM 3777 O O . ASP B 1 132 ? -30.312 4.645 -4.859 1 88.69 132 ASP B O 1
ATOM 3781 N N . LYS B 1 133 ? -31.875 3.744 -6.223 1 91.38 133 LYS B N 1
ATOM 3782 C CA . LYS B 1 133 ? -32.344 5.035 -6.699 1 91.38 133 LYS B CA 1
ATOM 3783 C C . LYS B 1 133 ? -32.75 5.934 -5.535 1 91.38 133 LYS B C 1
ATOM 3785 O O . LYS B 1 133 ? -32.531 7.148 -5.574 1 91.38 133 LYS B O 1
ATOM 3790 N N . LYS B 1 134 ? -33.375 5.406 -4.531 1 93.81 134 LYS B N 1
ATOM 3791 C CA . LYS B 1 134 ? -33.844 6.195 -3.387 1 93.81 134 LYS B CA 1
ATOM 3792 C C . LYS B 1 134 ? -32.656 6.781 -2.625 1 93.81 134 LYS B C 1
ATOM 3794 O O . LYS B 1 134 ? -32.688 7.926 -2.174 1 93.81 134 LYS B O 1
ATOM 3799 N N . VAL B 1 135 ? -31.641 6.004 -2.465 1 92.69 135 VAL B N 1
ATOM 3800 C CA . VAL B 1 135 ? -30.422 6.461 -1.782 1 92.69 135 VAL B CA 1
ATOM 3801 C C . VAL B 1 135 ? -29.734 7.543 -2.613 1 92.69 135 VAL B C 1
ATOM 3803 O O . VAL B 1 135 ? -29.359 8.586 -2.084 1 92.69 135 VAL B O 1
ATOM 3806 N N . ILE B 1 136 ? -29.656 7.289 -3.908 1 92.31 136 ILE B N 1
ATOM 3807 C CA . ILE B 1 136 ? -29.031 8.234 -4.828 1 92.31 136 ILE B CA 1
ATOM 3808 C C . ILE B 1 136 ? -29.766 9.578 -4.754 1 92.31 136 ILE B C 1
ATOM 3810 O O . ILE B 1 136 ? -29.125 10.625 -4.645 1 92.31 136 ILE B O 1
ATOM 3814 N N . ASN B 1 137 ? -31.031 9.508 -4.777 1 92.88 137 ASN B N 1
ATOM 3815 C CA . ASN B 1 137 ? -31.844 10.719 -4.707 1 92.88 137 ASN B CA 1
ATOM 3816 C C . ASN B 1 137 ? -31.609 11.469 -3.4 1 92.88 137 ASN B C 1
ATOM 3818 O O . ASN B 1 137 ? -31.5 12.703 -3.395 1 92.88 137 ASN B O 1
ATOM 3822 N N . ARG B 1 138 ? -31.562 10.758 -2.359 1 93 138 ARG B N 1
ATOM 3823 C CA . ARG B 1 138 ? -31.359 11.398 -1.062 1 93 138 ARG B CA 1
ATOM 3824 C C . ARG B 1 138 ? -29.984 12.047 -0.984 1 93 138 ARG B C 1
ATOM 3826 O O . ARG B 1 138 ? -29.828 13.141 -0.432 1 93 138 ARG B O 1
ATOM 3833 N N . LEU B 1 139 ? -28.984 11.391 -1.49 1 93.81 139 LEU B N 1
ATOM 3834 C CA . LEU B 1 139 ? -27.625 11.93 -1.497 1 93.81 139 LEU B CA 1
ATOM 3835 C C . LEU B 1 139 ? -27.547 13.18 -2.369 1 93.81 139 LEU B C 1
ATOM 3837 O O . LEU B 1 139 ? -26.781 14.109 -2.064 1 93.81 139 LEU B O 1
ATOM 3841 N N . GLN B 1 140 ? -28.281 13.219 -3.416 1 91.25 140 GLN B N 1
ATOM 3842 C CA . GLN B 1 140 ? -28.344 14.398 -4.266 1 91.25 140 GLN B CA 1
ATOM 3843 C C . GLN B 1 140 ? -28.922 15.594 -3.502 1 91.25 140 GLN B C 1
ATOM 3845 O O . GLN B 1 140 ? -28.453 16.719 -3.67 1 91.25 140 GLN B O 1
ATOM 3850 N N . GLU B 1 141 ? -29.891 15.328 -2.713 1 88.5 141 GLU B N 1
ATOM 3851 C CA . GLU B 1 141 ? -30.469 16.375 -1.882 1 88.5 141 GLU B CA 1
ATOM 3852 C C . GLU B 1 141 ? -29.453 16.938 -0.906 1 88.5 141 GLU B C 1
ATOM 3854 O O . GLU B 1 141 ? -29.422 18.156 -0.657 1 88.5 141 GLU B O 1
ATOM 3859 N N . ILE B 1 142 ? -28.625 16.109 -0.373 1 90.5 142 ILE B N 1
ATOM 3860 C CA . ILE B 1 142 ? -27.562 16.516 0.545 1 90.5 142 ILE B CA 1
ATOM 3861 C C . ILE B 1 142 ? -26.562 17.406 -0.186 1 90.5 142 ILE B C 1
ATOM 3863 O O . ILE B 1 142 ? -26.109 18.422 0.353 1 90.5 142 ILE B O 1
ATOM 3867 N N . SER B 1 143 ? -26.25 16.984 -1.323 1 86.94 143 SER B N 1
ATOM 3868 C CA . SER B 1 143 ? -25.297 17.734 -2.123 1 86.94 143 SER B CA 1
ATOM 3869 C C . SER B 1 143 ? -25.828 19.125 -2.475 1 86.94 143 SER B C 1
ATOM 3871 O O . SER B 1 143 ? -25.078 20.094 -2.516 1 86.94 143 SER B O 1
ATOM 3873 N N . LYS B 1 144 ? -27.062 19.219 -2.723 1 86.25 144 LYS B N 1
ATOM 3874 C CA . LYS B 1 144 ? -27.703 20.484 -3.031 1 86.25 144 LYS B CA 1
ATOM 3875 C C . LYS B 1 144 ? -27.594 21.453 -1.851 1 86.25 144 LYS B C 1
ATOM 3877 O O . LYS B 1 144 ? -27.641 22.672 -2.031 1 86.25 144 LYS B O 1
ATOM 3882 N N . LYS B 1 145 ? -27.5 20.922 -0.7 1 87.44 145 LYS B N 1
ATOM 3883 C CA . LYS B 1 145 ? -27.328 21.734 0.501 1 87.44 145 LYS B CA 1
ATOM 3884 C C . LYS B 1 145 ? -25.859 22.078 0.708 1 87.44 145 LYS B C 1
ATOM 3886 O O . LYS B 1 145 ? -25.469 22.562 1.774 1 87.44 145 LYS B O 1
ATOM 3891 N N . SER B 1 146 ? -25 21.719 -0.216 1 88.56 146 SER B N 1
ATOM 3892 C CA . SER B 1 146 ? -23.578 22.047 -0.247 1 88.56 146 SER B CA 1
ATOM 3893 C C . SER B 1 146 ? -22.812 21.266 0.819 1 88.56 146 SER B C 1
ATOM 3895 O O . SER B 1 146 ? -21.812 21.766 1.354 1 88.56 146 SER B O 1
ATOM 3897 N N . ILE B 1 147 ? -23.422 20.125 1.191 1 93.81 147 ILE B N 1
ATOM 3898 C CA . ILE B 1 147 ? -22.703 19.219 2.082 1 93.81 147 ILE B CA 1
ATOM 3899 C C . ILE B 1 147 ? -21.859 18.25 1.262 1 93.81 147 ILE B C 1
ATOM 3901 O O . ILE B 1 147 ? -22.391 17.453 0.489 1 93.81 147 ILE B O 1
ATOM 3905 N N . PRO B 1 148 ? -20.531 18.344 1.36 1 96 148 PRO B N 1
ATOM 3906 C CA . PRO B 1 148 ? -19.688 17.438 0.587 1 96 148 PRO B CA 1
ATOM 3907 C C . PRO B 1 148 ? -19.844 15.977 1.015 1 96 148 PRO B C 1
ATOM 3909 O O . PRO B 1 148 ? -19.953 15.688 2.209 1 96 148 PRO B O 1
ATOM 3912 N N . VAL B 1 149 ? -19.844 15.094 0.006 1 96.69 149 VAL B N 1
ATOM 3913 C CA . VAL B 1 149 ? -20.047 13.672 0.26 1 96.69 149 VAL B CA 1
ATOM 3914 C C . VAL B 1 149 ? -18.859 12.883 -0.292 1 96.69 149 VAL B C 1
ATOM 3916 O O . VAL B 1 149 ? -18.438 13.094 -1.432 1 96.69 149 VAL B O 1
ATOM 3919 N N . ILE B 1 150 ? -18.281 12.039 0.511 1 97.5 150 ILE B N 1
ATOM 3920 C CA . ILE B 1 150 ? -17.297 11.047 0.09 1 97.5 150 ILE B CA 1
ATOM 3921 C C . ILE B 1 150 ? -17.953 9.672 -0.006 1 97.5 150 ILE B C 1
ATOM 3923 O O . ILE B 1 150 ? -18.5 9.164 0.98 1 97.5 150 ILE B O 1
ATOM 3927 N N . ASN B 1 151 ? -18.016 9.125 -1.203 1 96.19 151 ASN B N 1
ATOM 3928 C CA . ASN B 1 151 ? -18.328 7.703 -1.328 1 96.19 151 ASN B CA 1
ATOM 3929 C C . ASN B 1 151 ? -17.125 6.832 -0.983 1 96.19 151 ASN B C 1
ATOM 3931 O O . ASN B 1 151 ? -16.094 6.902 -1.647 1 96.19 151 ASN B O 1
ATOM 3935 N N . LEU B 1 152 ? -17.297 6.051 -0.009 1 97.06 152 LEU B N 1
ATOM 3936 C CA . LEU B 1 152 ? -16.203 5.223 0.488 1 97.06 152 LEU B CA 1
ATOM 3937 C C . LEU B 1 152 ? -16.453 3.752 0.162 1 97.06 152 LEU B C 1
ATOM 3939 O O . LEU B 1 152 ? -17.531 3.225 0.418 1 97.06 152 LEU B O 1
ATOM 3943 N N . ASN B 1 153 ? -15.438 3.031 -0.464 1 95.81 153 ASN B N 1
ATOM 3944 C CA . ASN B 1 153 ? -15.445 1.611 -0.8 1 95.81 153 ASN B CA 1
ATOM 3945 C C . ASN B 1 153 ? -16.422 1.306 -1.928 1 95.81 153 ASN B C 1
ATOM 3947 O O . ASN B 1 153 ? -16.125 0.505 -2.816 1 95.81 153 ASN B O 1
ATOM 3951 N N . ILE B 1 154 ? -17.594 1.9 -1.836 1 90.81 154 ILE B N 1
ATOM 3952 C CA . ILE B 1 154 ? -18.625 1.715 -2.857 1 90.81 154 ILE B CA 1
ATOM 3953 C C . ILE B 1 154 ? -18.906 3.047 -3.547 1 90.81 154 ILE B C 1
ATOM 3955 O O . ILE B 1 154 ? -19.047 4.078 -2.885 1 90.81 154 ILE B O 1
ATOM 3959 N N . ASP B 1 155 ? -18.906 2.861 -4.836 1 89.69 155 ASP B N 1
ATOM 3960 C CA . ASP B 1 155 ? -19.203 4.062 -5.605 1 89.69 155 ASP B CA 1
ATOM 3961 C C . ASP B 1 155 ? -20.609 3.992 -6.199 1 89.69 155 ASP B C 1
ATOM 3963 O O . ASP B 1 155 ? -21.188 2.908 -6.312 1 89.69 155 ASP B O 1
ATOM 3967 N N . ILE B 1 156 ? -21.266 5.059 -6.352 1 85.81 156 ILE B N 1
ATOM 3968 C CA . ILE B 1 156 ? -22.531 5.137 -7.066 1 85.81 156 ILE B CA 1
ATOM 3969 C C . ILE B 1 156 ? -22.453 6.211 -8.148 1 85.81 156 ILE B C 1
ATOM 3971 O O . ILE B 1 156 ? -21.844 7.266 -7.941 1 85.81 156 ILE B O 1
ATOM 3975 N N . ASP B 1 157 ? -22.953 5.727 -9.258 1 77.62 157 ASP B N 1
ATOM 3976 C CA . ASP B 1 157 ? -22.953 6.656 -10.383 1 77.62 157 ASP B CA 1
ATOM 3977 C C . ASP B 1 157 ? -24.031 7.719 -10.211 1 77.62 157 ASP B C 1
ATOM 3979 O O . ASP B 1 157 ? -25.031 7.496 -9.523 1 77.62 157 ASP B O 1
ATOM 3983 N N . ASN B 1 158 ? -23.812 8.938 -10.625 1 71.06 158 ASN B N 1
ATOM 3984 C CA . ASN B 1 158 ? -24.812 9.977 -10.789 1 71.06 158 ASN B CA 1
ATOM 3985 C C . ASN B 1 158 ? -25.078 10.719 -9.477 1 71.06 158 ASN B C 1
ATOM 3987 O O . ASN B 1 158 ? -26.156 11.289 -9.289 1 71.06 158 ASN B O 1
ATOM 3991 N N . ALA B 1 159 ? -24.5 10.375 -8.5 1 70.19 159 ALA B N 1
ATOM 3992 C CA . ALA B 1 159 ? -24.594 11.219 -7.312 1 70.19 159 ALA B CA 1
ATOM 3993 C C . ALA B 1 159 ? -23.438 12.211 -7.238 1 70.19 159 ALA B C 1
ATOM 3995 O O . ALA B 1 159 ? -22.297 11.875 -7.582 1 70.19 159 ALA B O 1
ATOM 3996 N N . ASP B 1 160 ? -23.812 13.414 -6.977 1 84.88 160 ASP B N 1
ATOM 3997 C CA . ASP B 1 160 ? -22.766 14.414 -6.758 1 84.88 160 ASP B CA 1
ATOM 3998 C C . ASP B 1 160 ? -21.922 14.055 -5.543 1 84.88 160 ASP B C 1
ATOM 4000 O O . ASP B 1 160 ? -22.438 13.688 -4.492 1 84.88 160 ASP B O 1
ATOM 4004 N N . LYS B 1 161 ? -20.719 13.82 -5.734 1 92.06 161 LYS B N 1
ATOM 4005 C CA . LYS B 1 161 ? -19.797 13.492 -4.66 1 92.06 161 LYS B CA 1
ATOM 4006 C C . LYS B 1 161 ? -18.516 14.32 -4.762 1 92.06 161 LYS B C 1
ATOM 4008 O O . LYS B 1 161 ? -18.156 14.789 -5.848 1 92.06 161 LYS B O 1
ATOM 4013 N N . LEU B 1 162 ? -17.984 14.562 -3.678 1 94.62 162 LEU B N 1
ATOM 4014 C CA . LEU B 1 162 ? -16.672 15.203 -3.645 1 94.62 162 LEU B CA 1
ATOM 4015 C C . LEU B 1 162 ? -15.609 14.273 -4.211 1 94.62 162 LEU B C 1
ATOM 4017 O O . LEU B 1 162 ? -14.773 14.695 -5.016 1 94.62 162 LEU B O 1
ATOM 4021 N N . ALA B 1 163 ? -15.688 13.008 -3.777 1 96.12 163 ALA B N 1
ATOM 4022 C CA . ALA B 1 163 ? -14.75 12 -4.27 1 96.12 163 ALA B CA 1
ATOM 4023 C C . ALA B 1 163 ? -15.242 10.586 -3.951 1 96.12 163 ALA B C 1
ATOM 4025 O O . ALA B 1 163 ? -16.094 10.406 -3.082 1 96.12 163 ALA B O 1
ATOM 4026 N N . TYR B 1 164 ? -14.805 9.727 -4.73 1 96.38 164 TYR B N 1
ATOM 4027 C CA . TYR B 1 164 ? -14.859 8.305 -4.414 1 96.38 164 TYR B CA 1
ATOM 4028 C C . TYR B 1 164 ? -13.5 7.797 -3.957 1 96.38 164 TYR B C 1
ATOM 4030 O O . TYR B 1 164 ? -12.477 8.102 -4.578 1 96.38 164 TYR B O 1
ATOM 4038 N N . ILE B 1 165 ? -13.492 7.113 -2.877 1 97.5 165 ILE B N 1
ATOM 4039 C CA . ILE B 1 165 ? -12.289 6.453 -2.379 1 97.5 165 ILE B CA 1
ATOM 4040 C C . ILE B 1 165 ? -12.547 4.953 -2.236 1 97.5 165 ILE B C 1
ATOM 4042 O O . ILE B 1 165 ? -13.391 4.535 -1.442 1 97.5 165 ILE B O 1
ATOM 4046 N N . GLY B 1 166 ? -11.852 4.129 -3.033 1 96.94 166 GLY B N 1
ATOM 4047 C CA . GLY B 1 166 ? -12.086 2.691 -2.998 1 96.94 166 GLY B CA 1
ATOM 4048 C C . GLY B 1 166 ? -11.25 1.929 -4.004 1 96.94 166 GLY B C 1
ATOM 4049 O O . GLY B 1 166 ? -10.148 2.363 -4.367 1 96.94 166 GLY B O 1
ATOM 4050 N N . SER B 1 167 ? -11.734 0.804 -4.414 1 96.31 167 SER B N 1
ATOM 4051 C CA . SER B 1 167 ? -10.945 -0.13 -5.207 1 96.31 167 SER B CA 1
ATOM 4052 C C . SER B 1 167 ? -11.391 -0.135 -6.664 1 96.31 167 SER B C 1
ATOM 4054 O O . SER B 1 167 ? -12.492 0.309 -6.984 1 96.31 167 SER B O 1
ATOM 4056 N N . ASP B 1 168 ? -10.484 -0.555 -7.551 1 96.5 168 ASP B N 1
ATOM 4057 C CA . ASP B 1 168 ? -10.852 -1.034 -8.883 1 96.5 168 ASP B CA 1
ATOM 4058 C C . ASP B 1 168 ? -11.289 -2.496 -8.836 1 96.5 168 ASP B C 1
ATOM 4060 O O . ASP B 1 168 ? -10.461 -3.402 -8.961 1 96.5 168 ASP B O 1
ATOM 4064 N N . TYR B 1 169 ? -12.516 -2.656 -8.719 1 96.81 169 TYR B N 1
ATOM 4065 C CA . TYR B 1 169 ? -13.047 -3.984 -8.43 1 96.81 169 TYR B CA 1
ATOM 4066 C C . TYR B 1 169 ? -12.898 -4.906 -9.641 1 96.81 169 TYR B C 1
ATOM 4068 O O . TYR B 1 169 ? -12.711 -6.113 -9.484 1 96.81 169 TYR B O 1
ATOM 4076 N N . LYS B 1 170 ? -13.047 -4.387 -10.789 1 96.94 170 LYS B N 1
ATOM 4077 C CA . LYS B 1 170 ? -12.789 -5.199 -11.977 1 96.94 170 LYS B CA 1
ATOM 4078 C C . LYS B 1 170 ? -11.359 -5.719 -11.984 1 96.94 170 LYS B C 1
ATOM 4080 O O . LYS B 1 170 ? -11.117 -6.883 -12.305 1 96.94 170 LYS B O 1
ATOM 4085 N N . LYS B 1 171 ? -10.461 -4.883 -11.664 1 97.88 171 LYS B N 1
ATOM 4086 C CA . LYS B 1 171 ? -9.055 -5.277 -11.547 1 97.88 171 LYS B CA 1
ATOM 4087 C C . LYS B 1 171 ? -8.883 -6.402 -10.531 1 97.88 171 LYS B C 1
ATOM 4089 O O . LYS B 1 171 ? -8.125 -7.344 -10.766 1 97.88 171 LYS B O 1
ATOM 4094 N N . THR B 1 172 ? -9.539 -6.266 -9.438 1 98.38 172 THR B N 1
ATOM 4095 C CA . THR B 1 172 ? -9.484 -7.305 -8.414 1 98.38 172 THR B CA 1
ATOM 4096 C C . THR B 1 172 ? -9.93 -8.648 -8.992 1 98.38 172 THR B C 1
ATOM 4098 O O . THR B 1 172 ? -9.305 -9.68 -8.727 1 98.38 172 THR B O 1
ATOM 4101 N N . GLY B 1 173 ? -11.023 -8.609 -9.734 1 98.38 173 GLY B N 1
ATOM 4102 C CA . GLY B 1 173 ? -11.477 -9.828 -10.383 1 98.38 173 GLY B CA 1
ATOM 4103 C C . GLY B 1 173 ? -10.453 -10.406 -11.344 1 98.38 173 GLY B C 1
ATOM 4104 O O . GLY B 1 173 ? -10.242 -11.625 -11.383 1 98.38 173 GLY B O 1
ATOM 4105 N N . ASN B 1 174 ? -9.828 -9.531 -12.133 1 98 174 ASN B N 1
ATOM 4106 C CA . ASN B 1 174 ? -8.781 -9.961 -13.047 1 98 174 ASN B CA 1
ATOM 4107 C C . ASN B 1 174 ? -7.625 -10.625 -12.297 1 98 174 ASN B C 1
ATOM 4109 O O . ASN B 1 174 ? -7.129 -11.672 -12.711 1 98 174 ASN B O 1
ATOM 4113 N N . VAL B 1 175 ? -7.246 -10.055 -11.234 1 98.31 175 VAL B N 1
ATOM 4114 C CA . VAL B 1 175 ? -6.16 -10.578 -10.414 1 98.31 175 VAL B CA 1
ATOM 4115 C C . VAL B 1 175 ? -6.531 -11.961 -9.891 1 98.31 175 VAL B C 1
ATOM 4117 O O . VAL B 1 175 ? -5.699 -12.875 -9.883 1 98.31 175 VAL B O 1
ATOM 4120 N N . ALA B 1 176 ? -7.785 -12.07 -9.445 1 97.62 176 ALA B N 1
ATOM 4121 C CA . ALA B 1 176 ? -8.234 -13.375 -8.961 1 97.62 176 ALA B CA 1
ATOM 4122 C C . ALA B 1 176 ? -8.094 -14.438 -10.039 1 97.62 176 ALA B C 1
ATOM 4124 O O . ALA B 1 176 ? -7.609 -15.547 -9.773 1 97.62 176 ALA B O 1
ATOM 4125 N N . GLY B 1 177 ? -8.539 -14.141 -11.234 1 95.69 177 GLY B N 1
ATOM 4126 C CA . GLY B 1 177 ? -8.367 -15.062 -12.344 1 95.69 177 GLY B CA 1
ATOM 4127 C C . GLY B 1 177 ? -6.922 -15.445 -12.586 1 95.69 177 GLY B C 1
ATOM 4128 O O . GLY B 1 177 ? -6.609 -16.625 -12.75 1 95.69 177 GLY B O 1
ATOM 4129 N N . ALA B 1 178 ? -6.07 -14.5 -12.555 1 94.81 178 ALA B N 1
ATOM 4130 C CA . ALA B 1 178 ? -4.641 -14.742 -12.75 1 94.81 178 ALA B CA 1
ATOM 4131 C C . ALA B 1 178 ? -4.082 -15.641 -11.656 1 94.81 178 ALA B C 1
ATOM 4133 O O . ALA B 1 178 ? -3.301 -16.562 -11.93 1 94.81 178 ALA B O 1
ATOM 4134 N N . LEU B 1 179 ? -4.477 -15.383 -10.43 1 94.81 179 LEU B N 1
ATOM 4135 C CA . LEU B 1 179 ? -3.973 -16.156 -9.305 1 94.81 179 LEU B CA 1
ATOM 4136 C C . LEU B 1 179 ? -4.418 -17.625 -9.406 1 94.81 179 LEU B C 1
ATOM 4138 O O . LEU B 1 179 ? -3.643 -18.531 -9.117 1 94.81 179 LEU B O 1
ATOM 4142 N N . PHE B 1 180 ? -5.645 -17.828 -9.82 1 93.69 180 PHE B N 1
ATOM 4143 C CA . PHE B 1 180 ? -6.094 -19.203 -10.016 1 93.69 180 PHE B CA 1
ATOM 4144 C C . PHE B 1 180 ? -5.285 -19.891 -11.109 1 93.69 180 PHE B C 1
ATOM 4146 O O . PHE B 1 180 ? -5.027 -21.094 -11.039 1 93.69 180 PHE B O 1
ATOM 4153 N N . ASN B 1 181 ? -4.918 -19.141 -12.062 1 89.31 181 ASN B N 1
ATOM 4154 C CA . ASN B 1 181 ? -4.109 -19.688 -13.148 1 89.31 181 ASN B CA 1
ATOM 4155 C C . ASN B 1 181 ? -2.689 -20 -12.688 1 89.31 181 ASN B C 1
ATOM 4157 O O . ASN B 1 181 ? -2.107 -21.016 -13.102 1 89.31 181 ASN B O 1
ATOM 4161 N N . ILE B 1 182 ? -2.109 -19.172 -11.844 1 85.31 182 ILE B N 1
ATOM 4162 C CA . ILE B 1 182 ? -0.724 -19.281 -11.398 1 85.31 182 ILE B CA 1
ATOM 4163 C C . ILE B 1 182 ? -0.597 -20.375 -10.352 1 85.31 182 ILE B C 1
ATOM 4165 O O . ILE B 1 182 ? 0.368 -21.141 -10.359 1 85.31 182 ILE B O 1
ATOM 4169 N N . PHE B 1 183 ? -1.484 -20.453 -9.375 1 77.62 183 PHE B N 1
ATOM 4170 C CA . PHE B 1 183 ? -1.417 -21.422 -8.281 1 77.62 183 PHE B CA 1
ATOM 4171 C C . PHE B 1 183 ? -1.927 -22.781 -8.727 1 77.62 183 PHE B C 1
ATOM 4173 O O . PHE B 1 183 ? -1.863 -23.75 -7.969 1 77.62 183 PHE B O 1
ATOM 4180 N N . SER B 1 184 ? -2.445 -22.906 -9.828 1 63.16 184 SER B N 1
ATOM 4181 C CA . SER B 1 184 ? -3.098 -24.141 -10.242 1 63.16 184 SER B CA 1
ATOM 4182 C C . SER B 1 184 ? -2.072 -25.188 -10.664 1 63.16 184 SER B C 1
ATOM 4184 O O . SER B 1 184 ? -1.919 -25.469 -11.852 1 63.16 184 SER B O 1
ATOM 4186 N N . THR B 1 185 ? -0.978 -25.297 -9.922 1 54.59 185 THR B N 1
ATOM 4187 C CA . THR B 1 185 ? -0.202 -26.484 -10.203 1 54.59 185 THR B CA 1
ATOM 4188 C C . THR B 1 185 ? -1.122 -27.688 -10.438 1 54.59 185 THR B C 1
ATOM 4190 O O . THR B 1 185 ? -0.739 -28.656 -11.102 1 54.59 185 THR B O 1
ATOM 4193 N N . LYS B 1 186 ? -2.334 -27.688 -9.734 1 55.78 186 LYS B N 1
ATOM 4194 C CA . LYS B 1 186 ? -3.342 -28.703 -9.984 1 55.78 186 LYS B CA 1
ATOM 4195 C C . LYS B 1 186 ? -4.426 -28.188 -10.93 1 55.78 186 LYS B C 1
ATOM 4197 O O . LYS B 1 186 ? -4.809 -27.016 -10.867 1 55.78 186 LYS B O 1
ATOM 4202 N N . LYS B 1 187 ? -4.652 -28.578 -12 1 62.06 187 LYS B N 1
ATOM 4203 C CA . LYS B 1 187 ? -5.602 -28.188 -13.047 1 62.06 187 LYS B CA 1
ATOM 4204 C C . LYS B 1 187 ? -6.957 -27.828 -12.445 1 62.06 187 LYS B C 1
ATOM 4206 O O . LYS B 1 187 ? -7.613 -28.656 -11.812 1 62.06 187 LYS B O 1
ATOM 4211 N N . ILE B 1 188 ? -7.074 -26.484 -12 1 66.94 188 ILE B N 1
ATOM 4212 C CA . ILE B 1 188 ? -8.406 -26.031 -11.617 1 66.94 188 ILE B CA 1
ATOM 4213 C C . ILE B 1 188 ? -9.281 -25.906 -12.859 1 66.94 188 ILE B C 1
ATOM 4215 O O . ILE B 1 188 ? -8.93 -25.188 -13.805 1 66.94 188 ILE B O 1
ATOM 4219 N N . TYR B 1 189 ? -10.375 -26.625 -12.82 1 79.81 189 TYR B N 1
ATOM 4220 C CA . TYR B 1 189 ? -11.258 -26.578 -13.984 1 79.81 189 TYR B CA 1
ATOM 4221 C C . TYR B 1 189 ? -12.633 -26.047 -13.594 1 79.81 189 TYR B C 1
ATOM 4223 O O . TYR B 1 189 ? -13.297 -25.391 -14.398 1 79.81 189 TYR B O 1
ATOM 4231 N N . LYS B 1 190 ? -12.992 -26.328 -12.352 1 94.12 190 LYS B N 1
ATOM 4232 C CA . LYS B 1 190 ? -14.336 -25.969 -11.906 1 94.12 190 LYS B CA 1
ATOM 4233 C C . LYS B 1 190 ? -14.289 -25.031 -10.711 1 94.12 190 LYS B C 1
ATOM 4235 O O . LYS B 1 190 ? -13.984 -25.438 -9.594 1 94.12 190 LYS B O 1
ATOM 4240 N N . LEU B 1 191 ? -14.703 -23.797 -10.969 1 95.56 191 LEU B N 1
ATOM 4241 C CA . LEU B 1 191 ? -14.57 -22.734 -9.977 1 95.56 191 LEU B CA 1
ATOM 4242 C C . LEU B 1 191 ? -15.93 -22.328 -9.43 1 95.56 191 LEU B C 1
ATOM 4244 O O . LEU B 1 191 ? -16.828 -21.969 -10.203 1 95.56 191 LEU B O 1
ATOM 4248 N N . LEU B 1 192 ? -16.109 -22.422 -8.148 1 97.06 192 LEU B N 1
ATOM 4249 C CA . LEU B 1 192 ? -17.266 -21.875 -7.449 1 97.06 192 LEU B CA 1
ATOM 4250 C C . LEU B 1 192 ? -16.984 -20.453 -6.973 1 97.06 192 LEU B C 1
ATOM 4252 O O . LEU B 1 192 ? -15.938 -20.188 -6.375 1 97.06 192 LEU B O 1
ATOM 4256 N N . VAL B 1 193 ? -17.875 -19.516 -7.25 1 97.94 193 VAL B N 1
ATOM 4257 C CA . VAL B 1 193 ? -17.734 -18.156 -6.777 1 97.94 193 VAL B CA 1
ATOM 4258 C C . VAL B 1 193 ? -18.75 -17.875 -5.684 1 97.94 193 VAL B C 1
ATOM 4260 O O . VAL B 1 193 ? -19.938 -18.188 -5.836 1 97.94 193 VAL B O 1
ATOM 4263 N N . VAL B 1 194 ? -18.297 -17.375 -4.574 1 98 194 VAL B N 1
ATOM 4264 C CA . VAL B 1 194 ? -19.156 -16.938 -3.475 1 98 194 VAL B CA 1
ATOM 4265 C C . VAL B 1 194 ? -19.062 -15.43 -3.318 1 98 194 VAL B C 1
ATOM 4267 O O . VAL B 1 194 ? -17.984 -14.875 -3.105 1 98 194 VAL B O 1
ATOM 4270 N N . THR B 1 195 ? -20.203 -14.75 -3.414 1 96.75 195 THR B N 1
ATOM 4271 C CA . THR B 1 195 ? -20.219 -13.297 -3.418 1 96.75 195 THR B CA 1
ATOM 4272 C C . THR B 1 195 ? -21.281 -12.758 -2.471 1 96.75 195 THR B C 1
ATOM 4274 O O . THR B 1 195 ? -22 -13.531 -1.833 1 96.75 195 THR B O 1
ATOM 4277 N N . GLY B 1 196 ? -21.25 -11.477 -2.24 1 92.62 196 GLY B N 1
ATOM 4278 C CA . GLY B 1 196 ? -22.281 -10.844 -1.424 1 92.62 196 GLY B CA 1
ATOM 4279 C C . GLY B 1 196 ? -23.609 -10.703 -2.141 1 92.62 196 GLY B C 1
ATOM 4280 O O . GLY B 1 196 ? -24.5 -11.547 -1.983 1 92.62 196 GLY B O 1
ATOM 4281 N N . SER B 1 197 ? -23.609 -9.664 -3.002 1 86.62 197 SER B N 1
ATOM 4282 C CA . SER B 1 197 ? -24.859 -9.414 -3.73 1 86.62 197 SER B CA 1
ATOM 4283 C C . SER B 1 197 ? -24.578 -8.805 -5.102 1 86.62 197 SER B C 1
ATOM 4285 O O . SER B 1 197 ? -23.719 -7.93 -5.234 1 86.62 197 SER B O 1
ATOM 4287 N N . LYS B 1 198 ? -25.391 -9.242 -6.059 1 83.81 198 LYS B N 1
ATOM 4288 C CA . LYS B 1 198 ? -25.297 -8.664 -7.395 1 83.81 198 LYS B CA 1
ATOM 4289 C C . LYS B 1 198 ? -25.781 -7.215 -7.406 1 83.81 198 LYS B C 1
ATOM 4291 O O . LYS B 1 198 ? -25.531 -6.48 -8.359 1 83.81 198 LYS B O 1
ATOM 4296 N N . LEU B 1 199 ? -26.438 -6.809 -6.297 1 75.81 199 LEU B N 1
ATOM 4297 C CA . LEU B 1 199 ? -26.938 -5.449 -6.188 1 75.81 199 LEU B CA 1
ATOM 4298 C C . LEU B 1 199 ? -25.828 -4.48 -5.809 1 75.81 199 LEU B C 1
ATOM 4300 O O . LEU B 1 199 ? -26 -3.262 -5.887 1 75.81 199 LEU B O 1
ATOM 4304 N N . VAL B 1 200 ? -24.766 -5.031 -5.434 1 81.94 200 VAL B N 1
ATOM 4305 C CA . VAL B 1 200 ? -23.609 -4.215 -5.09 1 81.94 200 VAL B CA 1
ATOM 4306 C C . VAL B 1 200 ? -22.656 -4.141 -6.285 1 81.94 200 VAL B C 1
ATOM 4308 O O . VAL B 1 200 ? -22.141 -5.164 -6.742 1 81.94 200 VAL B O 1
AT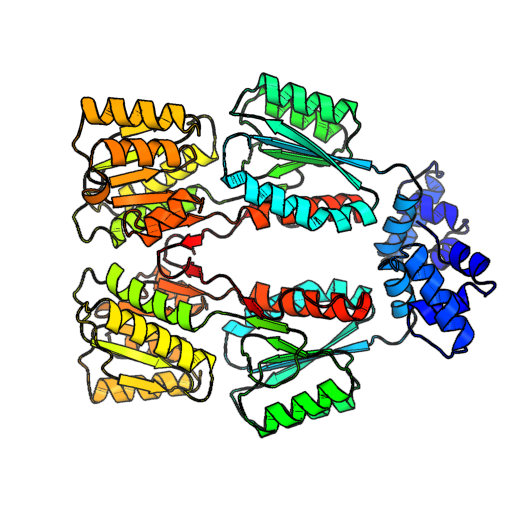OM 4311 N N . SER B 1 201 ? -22.422 -2.957 -6.727 1 85.12 201 SER B N 1
ATOM 4312 C CA . SER B 1 201 ? -21.641 -2.768 -7.941 1 85.12 201 SER B CA 1
ATOM 4313 C C . SER B 1 201 ? -20.234 -3.359 -7.797 1 85.12 201 SER B C 1
ATOM 4315 O O . SER B 1 201 ? -19.734 -3.994 -8.727 1 85.12 201 SER B O 1
ATOM 4317 N N . GLY B 1 202 ? -19.641 -3.195 -6.672 1 90.56 202 GLY B N 1
ATOM 4318 C CA . GLY B 1 202 ? -18.312 -3.742 -6.441 1 90.56 202 GLY B CA 1
ATOM 4319 C C . GLY B 1 202 ? -18.25 -5.254 -6.562 1 90.56 202 GLY B C 1
ATOM 4320 O O . GLY B 1 202 ? -17.312 -5.801 -7.129 1 90.56 202 GLY B O 1
ATOM 4321 N N . HIS B 1 203 ? -19.25 -5.934 -6.066 1 92.81 203 HIS B N 1
ATOM 4322 C CA . HIS B 1 203 ? -19.328 -7.387 -6.164 1 92.81 203 HIS B CA 1
ATOM 4323 C C . HIS B 1 203 ? -19.484 -7.832 -7.613 1 92.81 203 HIS B C 1
ATOM 4325 O O . HIS B 1 203 ? -18.797 -8.742 -8.07 1 92.81 203 HIS B O 1
ATOM 4331 N N . ARG B 1 204 ? -20.344 -7.121 -8.289 1 93.06 204 ARG B N 1
ATOM 4332 C CA . ARG B 1 204 ? -20.562 -7.43 -9.703 1 93.06 204 ARG B CA 1
ATOM 4333 C C . ARG B 1 204 ? -19.281 -7.23 -10.508 1 93.06 204 ARG B C 1
ATOM 4335 O O . ARG B 1 204 ? -18.922 -8.07 -11.336 1 93.06 204 ARG B O 1
ATOM 4342 N N . ASN B 1 205 ? -18.656 -6.188 -10.242 1 95.06 205 ASN B N 1
ATOM 4343 C CA . ASN B 1 205 ? -17.453 -5.836 -11 1 95.06 205 ASN B CA 1
ATOM 4344 C C . ASN B 1 205 ? -16.312 -6.82 -10.75 1 95.06 205 ASN B C 1
ATOM 4346 O O . ASN B 1 205 ? -15.531 -7.113 -11.648 1 95.06 205 ASN B O 1
ATOM 4350 N N . ARG B 1 206 ? -16.188 -7.324 -9.539 1 97.38 206 ARG B N 1
ATOM 4351 C CA . ARG B 1 206 ? -15.195 -8.352 -9.266 1 97.38 206 ARG B CA 1
ATOM 4352 C C . ARG B 1 206 ? -15.461 -9.609 -10.078 1 97.38 206 ARG B C 1
ATOM 4354 O O . ARG B 1 206 ? -14.539 -10.18 -10.672 1 97.38 206 ARG B O 1
ATOM 4361 N N . ILE B 1 207 ? -16.734 -10.016 -10.133 1 97.81 207 ILE B N 1
ATOM 4362 C CA . ILE B 1 207 ? -17.094 -11.211 -10.883 1 97.81 207 ILE B CA 1
ATOM 4363 C C . ILE B 1 207 ? -16.875 -10.977 -12.375 1 97.81 207 ILE B C 1
ATOM 4365 O O . ILE B 1 207 ? -16.344 -11.844 -13.07 1 97.81 207 ILE B O 1
ATOM 4369 N N . ASN B 1 208 ? -17.297 -9.789 -12.812 1 97.44 208 ASN B N 1
ATOM 4370 C CA . ASN B 1 208 ? -17.078 -9.453 -14.219 1 97.44 208 ASN B CA 1
ATOM 4371 C C . ASN B 1 208 ? -15.602 -9.461 -14.586 1 97.44 208 ASN B C 1
ATOM 4373 O O . ASN B 1 208 ? -15.234 -9.945 -15.656 1 97.44 208 ASN B O 1
ATOM 4377 N N . GLY B 1 209 ? -14.797 -8.883 -13.727 1 98.06 209 GLY B N 1
ATOM 4378 C CA . GLY B 1 209 ? -13.359 -8.914 -13.961 1 98.06 209 GLY B CA 1
ATOM 4379 C C . GLY B 1 209 ? -12.797 -10.32 -14.031 1 98.06 209 GLY B C 1
ATOM 4380 O O . GLY B 1 209 ? -11.945 -10.609 -14.875 1 98.06 209 GLY B O 1
ATOM 4381 N N . LEU B 1 210 ? -13.273 -11.172 -13.156 1 97.88 210 LEU B N 1
ATOM 4382 C CA . LEU B 1 210 ? -12.875 -12.578 -13.18 1 97.88 210 LEU B CA 1
ATOM 4383 C C . LEU B 1 210 ? -13.273 -13.242 -14.492 1 97.88 210 LEU B C 1
ATOM 4385 O O . LEU B 1 210 ? -12.453 -13.898 -15.133 1 97.88 210 LEU B O 1
ATOM 4389 N N . LYS B 1 211 ? -14.477 -13.07 -14.898 1 97.44 211 LYS B N 1
ATOM 4390 C CA . LYS B 1 211 ? -14.977 -13.641 -16.156 1 97.44 211 LYS B CA 1
ATOM 4391 C C . LYS B 1 211 ? -14.156 -13.156 -17.344 1 97.44 211 LYS B C 1
ATOM 4393 O O . LYS B 1 211 ? -13.805 -13.953 -18.219 1 97.44 211 LYS B O 1
ATOM 4398 N N . GLU B 1 212 ? -13.938 -11.898 -17.344 1 97.25 212 GLU B N 1
ATOM 4399 C CA . GLU B 1 212 ? -13.156 -11.32 -18.422 1 97.25 212 GLU B CA 1
ATOM 4400 C C . GLU B 1 212 ? -11.789 -11.992 -18.547 1 97.25 212 GLU B C 1
ATOM 4402 O O . GLU B 1 212 ? -11.352 -12.336 -19.641 1 97.25 212 GLU B O 1
ATOM 4407 N N . TYR B 1 213 ? -11.117 -12.117 -17.422 1 97.06 213 TYR B N 1
ATOM 4408 C CA . TYR B 1 213 ? -9.82 -12.781 -17.438 1 97.06 213 TYR B CA 1
ATOM 4409 C C . TYR B 1 213 ? -9.938 -14.203 -17.969 1 97.06 213 TYR B C 1
ATOM 4411 O O . TYR B 1 213 ? -9.141 -14.625 -18.797 1 97.06 213 TYR B O 1
ATOM 4419 N N . LEU B 1 214 ? -10.867 -14.953 -17.516 1 94.75 214 LEU B N 1
ATOM 4420 C CA . LEU B 1 214 ? -11.023 -16.359 -17.875 1 94.75 214 LEU B CA 1
ATOM 4421 C C . LEU B 1 214 ? -11.336 -16.5 -19.359 1 94.75 214 LEU B C 1
ATOM 4423 O O . LEU B 1 214 ? -10.875 -17.453 -20 1 94.75 214 LEU B O 1
ATOM 4427 N N . GLU B 1 215 ? -12.117 -15.602 -19.828 1 94.5 215 GLU B N 1
ATOM 4428 C CA . GLU B 1 215 ? -12.461 -15.625 -21.25 1 94.5 215 GLU B CA 1
ATOM 4429 C C . GLU B 1 215 ? -11.25 -15.305 -22.109 1 94.5 215 GLU B C 1
ATOM 4431 O O . GLU B 1 215 ? -11.031 -15.945 -23.141 1 94.5 215 GLU B O 1
ATOM 4436 N N . LYS B 1 216 ? -10.492 -14.406 -21.719 1 93.62 216 LYS B N 1
ATOM 4437 C CA . LYS B 1 216 ? -9.344 -13.93 -22.484 1 93.62 216 LYS B CA 1
ATOM 4438 C C . LYS B 1 216 ? -8.219 -14.961 -22.5 1 93.62 216 LYS B C 1
ATOM 4440 O O . LYS B 1 216 ? -7.469 -15.062 -23.469 1 93.62 216 LYS B O 1
ATOM 4445 N N . ASN B 1 217 ? -7.961 -15.703 -21.484 1 88.62 217 ASN B N 1
ATOM 4446 C CA . ASN B 1 217 ? -6.789 -16.562 -21.359 1 88.62 217 ASN B CA 1
ATOM 4447 C C . ASN B 1 217 ? -7.141 -18.031 -21.594 1 88.62 217 ASN B C 1
ATOM 4449 O O . ASN B 1 217 ? -6.246 -18.859 -21.75 1 88.62 217 ASN B O 1
ATOM 4453 N N . ASP B 1 218 ? -8.312 -18.391 -21.891 1 79.31 218 ASP B N 1
ATOM 4454 C CA . ASP B 1 218 ? -8.82 -19.734 -22.219 1 79.31 218 ASP B CA 1
ATOM 4455 C C . ASP B 1 218 ? -8.008 -20.812 -21.5 1 79.31 218 ASP B C 1
ATOM 4457 O O . ASP B 1 218 ? -7.488 -21.719 -22.141 1 79.31 218 ASP B O 1
ATOM 4461 N N . ASN B 1 219 ? -7.863 -20.828 -20.188 1 81.56 219 ASN B N 1
ATOM 4462 C CA . ASN B 1 219 ? -7.047 -21.734 -19.391 1 81.56 219 ASN B CA 1
ATOM 4463 C C . ASN B 1 219 ? -7.863 -22.922 -18.891 1 81.56 219 ASN B C 1
ATOM 4465 O O . ASN B 1 219 ? -7.375 -23.719 -18.094 1 81.56 219 ASN B O 1
ATOM 4469 N N . GLY B 1 220 ? -9.125 -22.969 -19.359 1 87.62 220 GLY B N 1
ATOM 4470 C CA . GLY B 1 220 ? -9.953 -24.125 -19.031 1 87.62 220 GLY B CA 1
ATOM 4471 C C . GLY B 1 220 ? -10.711 -23.953 -17.719 1 87.62 220 GLY B C 1
ATOM 4472 O O . GLY B 1 220 ? -11.531 -24.797 -17.359 1 87.62 220 GLY B O 1
ATOM 4473 N N . ILE B 1 221 ? -10.492 -22.891 -17.031 1 92.25 221 ILE B N 1
ATOM 4474 C CA . ILE B 1 221 ? -11.211 -22.625 -15.789 1 92.25 221 ILE B CA 1
ATOM 4475 C C . ILE B 1 221 ? -12.609 -22.125 -16.109 1 92.25 221 ILE B C 1
ATOM 4477 O O . ILE B 1 221 ? -12.781 -21.203 -16.922 1 92.25 221 ILE B O 1
ATOM 4481 N N . GLN B 1 222 ? -13.57 -22.734 -15.477 1 93.25 222 GLN B N 1
ATOM 4482 C CA . GLN B 1 222 ? -14.961 -22.344 -15.695 1 93.25 222 GLN B CA 1
ATOM 4483 C C . GLN B 1 222 ? -15.664 -22.062 -14.367 1 93.25 222 GLN B C 1
ATOM 4485 O O . GLN B 1 222 ? -15.484 -22.797 -13.398 1 93.25 222 GLN B O 1
ATOM 4490 N N . ILE B 1 223 ? -16.391 -21.062 -14.391 1 96.12 223 ILE B N 1
ATOM 4491 C CA . ILE B 1 223 ? -17.266 -20.797 -13.25 1 96.12 223 ILE B CA 1
ATOM 4492 C C . ILE B 1 223 ? -18.5 -21.703 -13.312 1 96.12 223 ILE B C 1
ATOM 4494 O O . ILE B 1 223 ? -19.297 -21.609 -14.25 1 96.12 223 ILE B O 1
ATOM 4498 N N . ILE B 1 224 ? -18.641 -22.5 -12.344 1 95.69 224 ILE B N 1
ATOM 4499 C CA . ILE B 1 224 ? -19.703 -23.484 -12.422 1 95.69 224 ILE B CA 1
ATOM 4500 C C . ILE B 1 224 ? -20.953 -22.953 -11.727 1 95.69 224 ILE B C 1
ATOM 4502 O O . ILE B 1 224 ? -22.078 -23.375 -12.039 1 95.69 224 ILE B O 1
ATOM 4506 N N . ASP B 1 225 ? -20.719 -22.078 -10.742 1 95.94 225 ASP B N 1
ATOM 4507 C CA . ASP B 1 225 ? -21.844 -21.469 -10.055 1 95.94 225 ASP B CA 1
ATOM 4508 C C . ASP B 1 225 ? -21.422 -20.219 -9.289 1 95.94 225 ASP B C 1
ATOM 4510 O O . ASP B 1 225 ? -20.234 -20.031 -9.023 1 95.94 225 ASP B O 1
ATOM 4514 N N . ILE B 1 226 ? -22.406 -19.391 -9.008 1 96.81 226 ILE B N 1
ATOM 4515 C CA . ILE B 1 226 ? -22.234 -18.188 -8.203 1 96.81 226 ILE B CA 1
ATOM 4516 C C . ILE B 1 226 ? -23.234 -18.172 -7.062 1 96.81 226 ILE B C 1
ATOM 4518 O O . ILE B 1 226 ? -24.453 -18.156 -7.297 1 96.81 226 ILE B O 1
ATOM 4522 N N . ILE B 1 227 ? -22.734 -18.172 -5.848 1 96.38 227 ILE B N 1
ATOM 4523 C CA . ILE B 1 227 ? -23.562 -18.172 -4.652 1 96.38 227 ILE B CA 1
ATOM 4524 C C . ILE B 1 227 ? -23.562 -16.766 -4.027 1 96.38 227 ILE B C 1
ATOM 4526 O O . ILE B 1 227 ? -22.516 -16.172 -3.836 1 96.38 227 ILE B O 1
ATOM 4530 N N . GLU B 1 228 ? -24.703 -16.25 -3.719 1 94.62 228 GLU B N 1
ATOM 4531 C CA . GLU B 1 228 ? -24.828 -14.992 -2.996 1 94.62 228 GLU B CA 1
ATOM 4532 C C . GLU B 1 228 ? -25.109 -15.234 -1.515 1 94.62 228 GLU B C 1
ATOM 4534 O O . GLU B 1 228 ? -26.016 -15.984 -1.159 1 94.62 228 GLU B O 1
ATOM 4539 N N . ASN B 1 229 ? -24.312 -14.555 -0.723 1 94.38 229 ASN B N 1
ATOM 4540 C CA . ASN B 1 229 ? -24.438 -14.805 0.71 1 94.38 229 ASN B CA 1
ATOM 4541 C C . ASN B 1 229 ? -24.75 -13.523 1.474 1 94.38 229 ASN B C 1
ATOM 4543 O O . ASN B 1 229 ? -24.75 -13.516 2.705 1 94.38 229 ASN B O 1
ATOM 4547 N N . GLU B 1 230 ? -24.859 -12.344 0.82 1 88.44 230 GLU B N 1
ATOM 4548 C CA . GLU B 1 230 ? -25.172 -11.039 1.38 1 88.44 230 GLU B CA 1
ATOM 4549 C C . GLU B 1 230 ? -24.125 -10.594 2.385 1 88.44 230 GLU B C 1
ATOM 4551 O O . GLU B 1 230 ? -24.438 -9.969 3.398 1 88.44 230 GLU B O 1
ATOM 4556 N N . ASP B 1 231 ? -22.922 -11.055 2.234 1 91.88 231 ASP B N 1
ATOM 4557 C CA . ASP B 1 231 ? -21.797 -10.742 3.1 1 91.88 231 ASP B CA 1
ATOM 4558 C C . ASP B 1 231 ? -22.047 -11.219 4.527 1 91.88 231 ASP B C 1
ATOM 4560 O O . ASP B 1 231 ? -21.594 -10.594 5.488 1 91.88 231 ASP B O 1
ATOM 4564 N N . ASN B 1 232 ? -22.859 -12.234 4.637 1 92.56 232 ASN B N 1
ATOM 4565 C CA . ASN B 1 232 ? -23.281 -12.781 5.922 1 92.56 232 ASN B CA 1
ATOM 4566 C C . ASN B 1 232 ? -22.719 -14.172 6.152 1 92.56 232 ASN B C 1
ATOM 4568 O O . ASN B 1 232 ? -22.953 -15.086 5.359 1 92.56 232 ASN B O 1
ATOM 4572 N N . ASP B 1 233 ? -22.047 -14.328 7.246 1 95.69 233 ASP B N 1
ATOM 4573 C CA . ASP B 1 233 ? -21.344 -15.578 7.523 1 95.69 233 ASP B CA 1
ATOM 4574 C C . ASP B 1 233 ? -22.328 -16.734 7.688 1 95.69 233 ASP B C 1
ATOM 4576 O O . ASP B 1 233 ? -22.094 -17.828 7.191 1 95.69 233 ASP B O 1
ATOM 4580 N N . ASP B 1 234 ? -23.438 -16.453 8.391 1 96.5 234 ASP B N 1
ATOM 4581 C CA . ASP B 1 234 ? -24.422 -17.5 8.594 1 96.5 234 ASP B CA 1
ATOM 4582 C C . ASP B 1 234 ? -25 -17.969 7.262 1 96.5 234 ASP B C 1
ATOM 4584 O O . ASP B 1 234 ? -25.156 -19.172 7.031 1 96.5 234 ASP B O 1
ATOM 4588 N N . LYS B 1 235 ? -25.328 -17.047 6.43 1 95.38 235 LYS B N 1
ATOM 4589 C CA . LYS B 1 235 ? -25.875 -17.375 5.113 1 95.38 235 LYS B CA 1
ATOM 4590 C C . LYS B 1 235 ? -24.828 -18.094 4.258 1 95.38 235 LYS B C 1
ATOM 4592 O O . LYS B 1 235 ? -25.156 -19.078 3.574 1 95.38 235 LYS B O 1
ATOM 4597 N N . SER B 1 236 ? -23.625 -17.656 4.312 1 97.12 236 SER B N 1
ATOM 4598 C CA . SER B 1 236 ? -22.547 -18.297 3.562 1 97.12 236 SER B CA 1
ATOM 4599 C C . SER B 1 236 ? -22.375 -19.75 3.969 1 97.12 236 SER B C 1
ATOM 4601 O O . SER B 1 236 ? -22.297 -20.641 3.113 1 97.12 236 SER B O 1
ATOM 4603 N N . TYR B 1 237 ? -22.328 -19.953 5.285 1 98.06 237 TYR B N 1
ATOM 4604 C CA . TYR B 1 237 ? -22.203 -21.297 5.832 1 98.06 237 TYR B CA 1
ATOM 4605 C C . TYR B 1 237 ? -23.328 -22.203 5.328 1 98.06 237 TYR B C 1
ATOM 4607 O O . TYR B 1 237 ? -23.078 -23.297 4.816 1 98.06 237 TYR B O 1
ATOM 4615 N N . LYS B 1 238 ? -24.516 -21.719 5.414 1 97.88 238 LYS B N 1
ATOM 4616 C CA . LYS B 1 238 ? -25.703 -22.5 5.02 1 97.88 238 LYS B CA 1
ATOM 4617 C C . LYS B 1 238 ? -25.688 -22.781 3.523 1 97.88 238 LYS B C 1
ATOM 4619 O O . LYS B 1 238 ? -25.891 -23.922 3.105 1 97.88 238 LYS B O 1
ATOM 4624 N N . MET B 1 239 ? -25.469 -21.812 2.703 1 96.88 239 MET B N 1
ATOM 4625 C CA . MET B 1 239 ? -25.562 -21.938 1.251 1 96.88 239 MET B CA 1
ATOM 4626 C C . MET B 1 239 ? -24.484 -22.859 0.703 1 96.88 239 MET B C 1
ATOM 4628 O O . MET B 1 239 ? -24.734 -23.656 -0.197 1 96.88 239 MET B O 1
ATOM 4632 N N . ILE B 1 240 ? -23.281 -22.781 1.211 1 96.88 240 ILE B N 1
ATOM 4633 C CA . ILE B 1 240 ? -22.188 -23.609 0.74 1 96.88 240 ILE B CA 1
ATOM 4634 C C . ILE B 1 240 ? -22.406 -25.062 1.169 1 96.88 240 ILE B C 1
ATOM 4636 O O . ILE B 1 240 ? -22.172 -25.984 0.394 1 96.88 240 ILE B O 1
ATOM 4640 N N . ASN B 1 241 ? -22.906 -25.234 2.422 1 96.62 241 ASN B N 1
ATOM 4641 C CA . ASN B 1 241 ? -23.266 -26.578 2.854 1 96.62 241 ASN B CA 1
ATOM 4642 C C . ASN B 1 241 ? -24.312 -27.203 1.936 1 96.62 241 ASN B C 1
ATOM 4644 O O . ASN B 1 241 ? -24.188 -28.359 1.536 1 96.62 241 ASN B O 1
ATOM 4648 N N . GLN B 1 242 ? -25.312 -26.422 1.685 1 96.31 242 GLN B N 1
ATOM 4649 C CA . GLN B 1 242 ? -26.375 -26.906 0.799 1 96.31 242 GLN B CA 1
ATOM 4650 C C . GLN B 1 242 ? -25.828 -27.234 -0.583 1 96.31 242 GLN B C 1
ATOM 4652 O O . GLN B 1 242 ? -26.203 -28.25 -1.178 1 96.31 242 GLN B O 1
ATOM 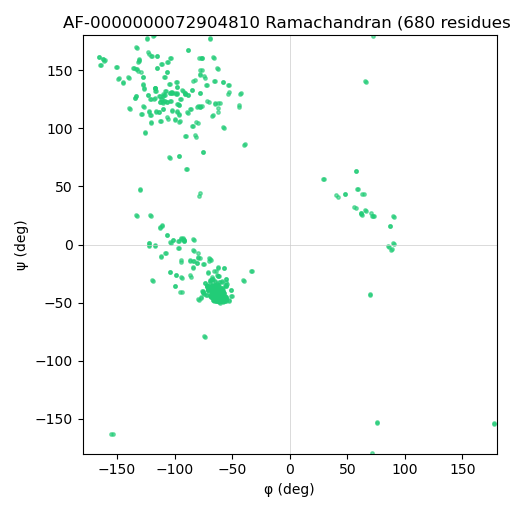4657 N N . TYR B 1 243 ? -24.938 -26.406 -1.073 1 96 243 TYR B N 1
ATOM 4658 C CA . TYR B 1 243 ? -24.359 -26.625 -2.389 1 96 243 TYR B CA 1
ATOM 4659 C C . TYR B 1 243 ? -23.562 -27.922 -2.422 1 96 243 TYR B C 1
ATOM 4661 O O . TYR B 1 243 ? -23.672 -28.703 -3.361 1 96 243 TYR B O 1
ATOM 4669 N N . ILE B 1 244 ? -22.734 -28.172 -1.416 1 95.12 244 ILE B N 1
ATOM 4670 C CA . ILE B 1 244 ? -21.875 -29.328 -1.324 1 95.12 244 ILE B CA 1
ATOM 4671 C C . ILE B 1 244 ? -22.719 -30.609 -1.271 1 95.12 244 ILE B C 1
ATOM 4673 O O . ILE B 1 244 ? -22.359 -31.625 -1.854 1 95.12 244 ILE B O 1
ATOM 4677 N N . GLN B 1 245 ? -23.828 -30.484 -0.627 1 93.25 245 GLN B N 1
ATOM 4678 C CA . GLN B 1 245 ? -24.719 -31.641 -0.521 1 93.25 245 GLN B CA 1
ATOM 4679 C C . GLN B 1 245 ? -25.312 -32 -1.88 1 93.25 245 GLN B C 1
ATOM 4681 O O . GLN B 1 245 ? -25.547 -33.188 -2.16 1 93.25 245 GLN B O 1
ATOM 4686 N N . LYS B 1 246 ? -25.453 -31.047 -2.73 1 91.75 246 LYS B N 1
ATOM 4687 C CA . LYS B 1 246 ? -26.078 -31.266 -4.039 1 91.75 246 LYS B CA 1
ATOM 4688 C C . LYS B 1 246 ? -25.016 -31.531 -5.102 1 91.75 246 LYS B C 1
ATOM 4690 O O . LYS B 1 246 ? -25.25 -32.281 -6.051 1 91.75 246 LYS B O 1
ATOM 4695 N N . ASN B 1 247 ? -23.922 -30.781 -5.027 1 82.38 247 ASN B N 1
ATOM 4696 C CA . ASN B 1 247 ? -22.875 -30.781 -6.043 1 82.38 247 ASN B CA 1
ATOM 4697 C C . ASN B 1 247 ? -21.484 -30.719 -5.41 1 82.38 247 ASN B C 1
ATOM 4699 O O . ASN B 1 247 ? -21.141 -29.734 -4.758 1 82.38 247 ASN B O 1
ATOM 4703 N N . LYS B 1 248 ? -20.734 -31.688 -5.605 1 72.19 248 LYS B N 1
ATOM 4704 C CA . LYS B 1 248 ? -19.453 -31.656 -4.922 1 72.19 248 LYS B CA 1
ATOM 4705 C C . LYS B 1 248 ? -18.297 -31.516 -5.918 1 72.19 248 LYS B C 1
ATOM 4707 O O . LYS B 1 248 ? -17.125 -31.516 -5.527 1 72.19 248 LYS B O 1
ATOM 4712 N N . ASP B 1 249 ? -18.688 -31.141 -7.109 1 87.19 249 ASP B N 1
ATOM 4713 C CA . ASP B 1 249 ? -17.594 -31.25 -8.078 1 87.19 249 ASP B CA 1
ATOM 4714 C C . ASP B 1 249 ? -17.016 -29.875 -8.422 1 87.19 249 ASP B C 1
ATOM 4716 O O . ASP B 1 249 ? -17.375 -29.297 -9.445 1 87.19 249 ASP B O 1
ATOM 4720 N N . PHE B 1 250 ? -16.266 -29.297 -7.57 1 92.81 250 PHE B N 1
ATOM 4721 C CA . PHE B 1 250 ? -15.484 -28.094 -7.82 1 92.81 250 PHE B CA 1
ATOM 4722 C C . PHE B 1 250 ? -14.086 -28.234 -7.25 1 92.81 250 PHE B C 1
ATOM 4724 O O . PHE B 1 250 ? -13.867 -28.984 -6.305 1 92.81 250 PHE B O 1
ATOM 4731 N N . ASP B 1 251 ? -13.188 -27.562 -7.836 1 91.69 251 ASP B N 1
ATOM 4732 C CA . ASP B 1 251 ? -11.797 -27.688 -7.426 1 91.69 251 ASP B CA 1
ATOM 4733 C C . ASP B 1 251 ? -11.219 -26.344 -7.004 1 91.69 251 ASP B C 1
ATOM 4735 O O . ASP B 1 251 ? -10.039 -26.25 -6.648 1 91.69 251 ASP B O 1
ATOM 4739 N N . GLY B 1 252 ? -12.031 -25.266 -7.035 1 94.62 252 GLY B N 1
ATOM 4740 C CA . GLY B 1 252 ? -11.633 -23.953 -6.555 1 94.62 252 GLY B CA 1
ATOM 4741 C C . GLY B 1 252 ? -12.797 -23.125 -6.027 1 94.62 252 GLY B C 1
ATOM 4742 O O . GLY B 1 252 ? -13.938 -23.312 -6.449 1 94.62 252 GLY B O 1
ATOM 4743 N N . VAL B 1 253 ? -12.516 -22.25 -5.141 1 96.88 253 VAL B N 1
ATOM 4744 C CA . VAL B 1 253 ? -13.508 -21.312 -4.629 1 96.88 253 VAL B CA 1
ATOM 4745 C C . VAL B 1 253 ? -12.914 -19.906 -4.598 1 96.88 253 VAL B C 1
ATOM 4747 O O . VAL B 1 253 ? -11.797 -19.703 -4.113 1 96.88 253 VAL B O 1
ATOM 4750 N N . PHE B 1 254 ? -13.586 -19.016 -5.16 1 98 254 PHE B N 1
ATOM 4751 C CA . PHE B 1 254 ? -13.266 -17.594 -5.012 1 98 254 PHE B CA 1
ATOM 4752 C C . PHE B 1 254 ? -14.281 -16.906 -4.113 1 98 254 PHE B C 1
ATOM 4754 O O . PHE B 1 254 ? -15.445 -16.75 -4.484 1 98 254 PHE B O 1
ATOM 4761 N N . PHE B 1 255 ? -13.859 -16.531 -2.926 1 98.44 255 PHE B N 1
ATOM 4762 C CA . PHE B 1 255 ? -14.68 -15.633 -2.121 1 98.44 255 PHE B CA 1
ATOM 4763 C C . PHE B 1 255 ? -14.484 -14.188 -2.562 1 98.44 255 PHE B C 1
ATOM 4765 O O . PHE B 1 255 ? -13.469 -13.57 -2.234 1 98.44 255 PHE B O 1
ATOM 4772 N N . SER B 1 256 ? -15.43 -13.648 -3.238 1 97.94 256 SER B N 1
ATOM 4773 C CA . SER B 1 256 ? -15.258 -12.359 -3.9 1 97.94 256 SER B CA 1
ATOM 4774 C C . SER B 1 256 ? -15.805 -11.227 -3.045 1 97.94 256 SER B C 1
ATOM 4776 O O . SER B 1 256 ? -15.766 -10.062 -3.451 1 97.94 256 SER B O 1
ATOM 4778 N N . ALA B 1 257 ? -16.391 -11.484 -1.899 1 95.38 257 ALA B N 1
ATOM 4779 C CA . ALA B 1 257 ? -16.953 -10.5 -0.969 1 95.38 257 ALA B CA 1
ATOM 4780 C C . ALA B 1 257 ? -16.984 -11.055 0.454 1 95.38 257 ALA B C 1
ATOM 4782 O O . ALA B 1 257 ? -16.234 -11.984 0.782 1 95.38 257 ALA B O 1
ATOM 4783 N N . GLY B 1 258 ? -17.734 -10.461 1.307 1 93.94 258 GLY B N 1
ATOM 4784 C CA . GLY B 1 258 ? -17.812 -10.875 2.697 1 93.94 258 GLY B CA 1
ATOM 4785 C C . GLY B 1 258 ? -18.5 -12.219 2.877 1 93.94 258 GLY B C 1
ATOM 4786 O O . GLY B 1 258 ? -18.922 -12.844 1.901 1 93.94 258 GLY B O 1
ATOM 4787 N N . GLY B 1 259 ? -18.547 -12.664 4.152 1 95.75 259 GLY B N 1
ATOM 4788 C CA . GLY B 1 259 ? -19.109 -13.977 4.445 1 95.75 259 GLY B CA 1
ATOM 4789 C C . GLY B 1 259 ? -18.078 -15.094 4.344 1 95.75 259 GLY B C 1
ATOM 4790 O O . GLY B 1 259 ? -18.438 -16.266 4.277 1 95.75 259 GLY B O 1
ATOM 4791 N N . ILE B 1 260 ? -16.859 -14.703 4.344 1 97.75 260 ILE B N 1
ATOM 4792 C CA . ILE B 1 260 ? -15.75 -15.617 4.098 1 97.75 260 ILE B CA 1
ATOM 4793 C C . ILE B 1 260 ? -15.641 -16.625 5.242 1 97.75 260 ILE B C 1
ATOM 4795 O O . ILE B 1 260 ? -15.469 -17.828 5.008 1 97.75 260 ILE B O 1
ATOM 4799 N N . GLU B 1 261 ? -15.75 -16.125 6.445 1 97.56 261 GLU B N 1
ATOM 4800 C CA . GLU B 1 261 ? -15.617 -17 7.602 1 97.56 261 GLU B CA 1
ATOM 4801 C C . GLU B 1 261 ? -16.656 -18.125 7.562 1 97.56 261 GLU B C 1
ATOM 4803 O O . GLU B 1 261 ? -16.312 -19.297 7.77 1 97.56 261 GLU B O 1
ATOM 4808 N N . GLY B 1 262 ? -17.906 -17.75 7.328 1 97.81 262 GLY B N 1
ATOM 4809 C CA . GLY B 1 262 ? -18.938 -18.766 7.227 1 97.81 262 GLY B CA 1
ATOM 4810 C C . GLY B 1 262 ? -18.672 -19.781 6.137 1 97.81 262 GLY B C 1
ATOM 4811 O O . GLY B 1 262 ? -18.906 -20.984 6.332 1 97.81 262 GLY B O 1
ATOM 4812 N N . GLY B 1 263 ? -18.203 -19.328 4.988 1 97.88 263 GLY B N 1
ATOM 4813 C CA . GLY B 1 263 ? -17.891 -20.219 3.883 1 97.88 263 GLY B CA 1
ATOM 4814 C C . GLY B 1 263 ? -16.75 -21.188 4.195 1 97.88 263 GLY B C 1
ATOM 4815 O O . GLY B 1 263 ? -16.844 -22.375 3.896 1 97.88 263 GLY B O 1
ATOM 4816 N N . ILE B 1 264 ? -15.711 -20.672 4.781 1 98.06 264 ILE B N 1
ATOM 4817 C CA . ILE B 1 264 ? -14.555 -21.484 5.141 1 98.06 264 ILE B CA 1
ATOM 4818 C C . ILE B 1 264 ? -14.969 -22.547 6.145 1 98.06 264 ILE B C 1
ATOM 4820 O O . ILE B 1 264 ? -14.562 -23.719 6.027 1 98.06 264 ILE B O 1
ATOM 4824 N N . LYS B 1 265 ? -15.789 -22.156 7.121 1 97.94 265 LYS B N 1
ATOM 4825 C CA . LYS B 1 265 ? -16.266 -23.125 8.117 1 97.94 265 LYS B CA 1
ATOM 4826 C C . LYS B 1 265 ? -17.078 -24.234 7.457 1 97.94 265 LYS B C 1
ATOM 4828 O O . LYS B 1 265 ? -16.984 -25.391 7.852 1 97.94 265 LYS B O 1
ATOM 4833 N N . ALA B 1 266 ? -17.891 -23.875 6.516 1 97.69 266 ALA B N 1
ATOM 4834 C CA . ALA B 1 266 ? -18.672 -24.875 5.781 1 97.69 266 ALA B CA 1
ATOM 4835 C C . ALA B 1 266 ? -17.75 -25.844 5.035 1 97.69 266 ALA B C 1
ATOM 4837 O O . ALA B 1 266 ? -17.953 -27.047 5.066 1 97.69 266 ALA B O 1
ATOM 4838 N N . LEU B 1 267 ? -16.703 -25.312 4.34 1 97.19 267 LEU B N 1
ATOM 4839 C CA . LEU B 1 267 ? -15.75 -26.125 3.609 1 97.19 267 LEU B CA 1
ATOM 4840 C C . LEU B 1 267 ? -14.992 -27.047 4.559 1 97.19 267 LEU B C 1
ATOM 4842 O O . LEU B 1 267 ? -14.758 -28.219 4.234 1 97.19 267 LEU B O 1
ATOM 4846 N N . GLU B 1 268 ? -14.648 -26.453 5.68 1 97 268 GLU B N 1
ATOM 4847 C CA . GLU B 1 268 ? -13.938 -27.234 6.695 1 97 268 GLU B CA 1
ATOM 4848 C C . GLU B 1 268 ? -14.789 -28.375 7.227 1 97 268 GLU B C 1
ATOM 4850 O O . GLU B 1 268 ? -14.32 -29.516 7.32 1 97 268 GLU B O 1
ATOM 4855 N N . LYS B 1 269 ? -16.016 -28.062 7.578 1 96.38 269 LYS B N 1
ATOM 4856 C CA . LYS B 1 269 ? -16.953 -29.062 8.094 1 96.38 269 LYS B CA 1
ATOM 4857 C C . LYS B 1 269 ? -17.094 -30.234 7.125 1 96.38 269 LYS B C 1
ATOM 4859 O O . LYS B 1 269 ? -17.25 -31.375 7.543 1 96.38 269 LYS B O 1
ATOM 4864 N N . ASN B 1 270 ? -17.016 -30 5.871 1 95.62 270 ASN B N 1
ATOM 4865 C CA . ASN B 1 270 ? -17.234 -31.016 4.844 1 95.62 270 ASN B CA 1
ATOM 4866 C C . ASN B 1 270 ? -15.914 -31.625 4.367 1 95.62 270 ASN B C 1
ATOM 4868 O O . ASN B 1 270 ? -15.891 -32.375 3.383 1 95.62 270 ASN B O 1
ATOM 4872 N N . HIS B 1 271 ? -14.766 -31.234 4.949 1 94.75 271 HIS B N 1
ATOM 4873 C CA . HIS B 1 271 ? -13.438 -31.812 4.719 1 94.75 271 HIS B CA 1
ATOM 4874 C C . HIS B 1 271 ? -12.992 -31.594 3.277 1 94.75 271 HIS B C 1
ATOM 4876 O O . HIS B 1 271 ? -12.453 -32.5 2.65 1 94.75 271 HIS B O 1
ATOM 4882 N N . ILE B 1 272 ? -13.219 -30.375 2.75 1 93.06 272 ILE B N 1
ATOM 4883 C CA . ILE B 1 272 ? -12.906 -30.094 1.351 1 93.06 272 ILE B CA 1
ATOM 4884 C C . ILE B 1 272 ? -11.75 -29.109 1.261 1 93.06 272 ILE B C 1
ATOM 4886 O O . ILE B 1 272 ? -11.164 -28.922 0.192 1 93.06 272 ILE B O 1
ATOM 4890 N N . LEU B 1 273 ? -11.344 -28.516 2.291 1 92.56 273 LEU B N 1
ATOM 4891 C CA . LEU B 1 273 ? -10.375 -27.422 2.314 1 92.56 273 LEU B CA 1
ATOM 4892 C C . LEU B 1 273 ? -9.055 -27.859 1.682 1 92.56 273 LEU B C 1
ATOM 4894 O O . LEU B 1 273 ? -8.438 -27.094 0.941 1 92.56 273 LEU B O 1
ATOM 4898 N N . ASP B 1 274 ? -8.656 -29.109 1.904 1 91.12 274 ASP B N 1
ATOM 4899 C CA . ASP B 1 274 ? -7.355 -29.594 1.459 1 91.12 274 ASP B CA 1
ATOM 4900 C C . ASP B 1 274 ? -7.406 -30.031 -0.001 1 91.12 274 ASP B C 1
ATOM 4902 O O . ASP B 1 274 ? -6.367 -30.328 -0.605 1 91.12 274 ASP B O 1
ATOM 4906 N N . LYS B 1 275 ? -8.609 -30.016 -0.571 1 89.5 275 LYS B N 1
ATOM 4907 C CA . LYS B 1 275 ? -8.789 -30.594 -1.897 1 89.5 275 LYS B CA 1
ATOM 4908 C C . LYS B 1 275 ? -8.992 -29.516 -2.951 1 89.5 275 LYS B C 1
ATOM 4910 O O . LYS B 1 275 ? -9.055 -29.797 -4.145 1 89.5 275 LYS B O 1
ATOM 4915 N N . ILE B 1 276 ? -9.125 -28.297 -2.477 1 92.19 276 ILE B N 1
ATOM 4916 C CA . ILE B 1 276 ? -9.469 -27.25 -3.424 1 92.19 276 ILE B CA 1
ATOM 4917 C C . ILE B 1 276 ? -8.516 -26.062 -3.242 1 92.19 276 ILE B C 1
ATOM 4919 O O . ILE B 1 276 ? -7.863 -25.938 -2.205 1 92.19 276 ILE B O 1
ATOM 4923 N N . ASN B 1 277 ? -8.414 -25.234 -4.273 1 93.75 277 ASN B N 1
ATOM 4924 C CA . ASN B 1 277 ? -7.715 -23.953 -4.207 1 93.75 277 ASN B CA 1
ATOM 4925 C C . ASN B 1 277 ? -8.656 -22.828 -3.812 1 93.75 277 ASN B C 1
ATOM 4927 O O . ASN B 1 277 ? -9.742 -22.688 -4.383 1 93.75 277 ASN B O 1
ATOM 4931 N N . ILE B 1 278 ? -8.297 -22.047 -2.834 1 96.44 278 ILE B N 1
ATOM 4932 C CA . ILE B 1 278 ? -9.156 -20.984 -2.35 1 96.44 278 ILE B CA 1
ATOM 4933 C C . ILE B 1 278 ? -8.438 -19.641 -2.492 1 96.44 278 ILE B C 1
ATOM 4935 O O . ILE B 1 278 ? -7.277 -19.5 -2.082 1 96.44 278 ILE B O 1
ATOM 4939 N N . ILE B 1 279 ? -9.016 -18.703 -3.131 1 97.31 279 ILE B N 1
ATOM 4940 C CA . ILE B 1 279 ? -8.609 -17.312 -3.156 1 97.31 279 ILE B CA 1
ATOM 4941 C C . ILE B 1 279 ? -9.703 -16.438 -2.549 1 97.31 279 ILE B C 1
ATOM 4943 O O . ILE B 1 279 ? -10.891 -16.641 -2.811 1 97.31 279 ILE B O 1
ATOM 4947 N N . THR B 1 280 ? -9.336 -15.523 -1.705 1 98.56 280 THR B N 1
ATOM 4948 C CA . THR B 1 280 ? -10.305 -14.648 -1.053 1 98.56 280 THR B CA 1
ATOM 4949 C C . THR B 1 280 ? -9.977 -13.18 -1.313 1 98.56 280 THR B C 1
ATOM 4951 O O . THR B 1 280 ? -9.023 -12.875 -2.037 1 98.56 280 THR B O 1
ATOM 4954 N N . VAL B 1 281 ? -10.812 -12.336 -0.81 1 97.94 281 VAL B N 1
ATOM 4955 C CA . VAL B 1 281 ? -10.508 -10.914 -0.7 1 97.94 281 VAL B CA 1
ATOM 4956 C C . VAL B 1 281 ? -10.359 -10.531 0.77 1 97.94 281 VAL B C 1
ATOM 4958 O O . VAL B 1 281 ? -10.812 -11.258 1.657 1 97.94 281 VAL B O 1
ATOM 4961 N N . ASP B 1 282 ? -9.625 -9.492 1.002 1 97 282 ASP B N 1
ATOM 4962 C CA . ASP B 1 282 ? -9.461 -8.836 2.297 1 97 282 ASP B CA 1
ATOM 4963 C C . ASP B 1 282 ? -8.75 -9.758 3.289 1 97 282 ASP B C 1
ATOM 4965 O O . ASP B 1 282 ? -8.992 -10.969 3.303 1 97 282 ASP B O 1
ATOM 4969 N N . LEU B 1 283 ? -7.914 -9.281 4.055 1 97.31 283 LEU B N 1
ATOM 4970 C CA . LEU B 1 283 ? -7.145 -10.008 5.059 1 97.31 283 LEU B CA 1
ATOM 4971 C C . LEU B 1 283 ? -7.801 -9.906 6.43 1 97.31 283 LEU B C 1
ATOM 4973 O O . LEU B 1 283 ? -7.309 -9.188 7.309 1 97.31 283 LEU B O 1
ATOM 4977 N N . ILE B 1 284 ? -8.828 -10.633 6.621 1 96.31 284 ILE B N 1
ATOM 4978 C CA . ILE B 1 284 ? -9.461 -10.719 7.934 1 96.31 284 ILE B CA 1
ATOM 4979 C C . ILE B 1 284 ? -8.812 -11.836 8.75 1 96.31 284 ILE B C 1
ATOM 4981 O O . ILE B 1 284 ? -8.062 -12.648 8.211 1 96.31 284 ILE B O 1
ATOM 4985 N N . PRO B 1 285 ? -9.031 -11.945 10.008 1 95.94 285 PRO B N 1
ATOM 4986 C CA . PRO B 1 285 ? -8.289 -12.852 10.891 1 95.94 285 PRO B CA 1
ATOM 4987 C C . PRO B 1 285 ? -8.328 -14.305 10.422 1 95.94 285 PRO B C 1
ATOM 4989 O O . PRO B 1 285 ? -7.289 -14.961 10.352 1 95.94 285 PRO B O 1
ATOM 4992 N N . ILE B 1 286 ? -9.461 -14.844 10.031 1 97.25 286 ILE B N 1
ATOM 4993 C CA . ILE B 1 286 ? -9.555 -16.234 9.625 1 97.25 286 ILE B CA 1
ATOM 4994 C C . ILE B 1 286 ? -8.789 -16.453 8.32 1 97.25 286 ILE B C 1
ATOM 4996 O O . ILE B 1 286 ? -8.188 -17.5 8.117 1 97.25 286 ILE B O 1
ATOM 5000 N N . VAL B 1 287 ? -8.812 -15.508 7.461 1 98.25 287 VAL B N 1
ATOM 5001 C CA . VAL B 1 287 ? -8.078 -15.602 6.203 1 98.25 287 VAL B CA 1
ATOM 5002 C C . VAL B 1 287 ? -6.578 -15.664 6.484 1 98.25 287 VAL B C 1
ATOM 5004 O O . VAL B 1 287 ? -5.871 -16.5 5.922 1 98.25 287 VAL B O 1
ATOM 5007 N N . GLU B 1 288 ? -6.125 -14.734 7.34 1 98 288 GLU B N 1
ATOM 5008 C CA . GLU B 1 288 ? -4.715 -14.75 7.719 1 98 288 GLU B CA 1
ATOM 5009 C C . GLU B 1 288 ? -4.312 -16.109 8.281 1 98 288 GLU B C 1
ATOM 5011 O O . GLU B 1 288 ? -3.285 -16.672 7.895 1 98 288 GLU B O 1
ATOM 5016 N N . GLU B 1 289 ? -5.137 -16.609 9.172 1 98 289 GLU B N 1
ATOM 5017 C CA . GLU B 1 289 ? -4.883 -17.891 9.812 1 98 289 GLU B CA 1
ATOM 5018 C C . GLU B 1 289 ? -4.789 -19.016 8.781 1 98 289 GLU B C 1
ATOM 5020 O O . GLU B 1 289 ? -3.857 -19.828 8.82 1 98 289 GLU B O 1
ATOM 5025 N N . TYR B 1 290 ? -5.652 -19.047 7.84 1 98.12 290 TYR B N 1
ATOM 5026 C CA . TYR B 1 290 ? -5.75 -20.172 6.914 1 98.12 290 TYR B CA 1
ATOM 5027 C C . TYR B 1 290 ? -4.75 -20.031 5.773 1 98.12 290 TYR B C 1
ATOM 5029 O O . TYR B 1 290 ? -4.402 -21.016 5.117 1 98.12 290 TYR B O 1
ATOM 5037 N N . ILE B 1 291 ? -4.254 -18.859 5.508 1 97.75 291 ILE B N 1
ATOM 5038 C CA . ILE B 1 291 ? -3.119 -18.688 4.605 1 97.75 291 ILE B CA 1
ATOM 5039 C C . ILE B 1 291 ? -1.862 -19.281 5.246 1 97.75 291 ILE B C 1
ATOM 5041 O O . ILE B 1 291 ? -1.12 -20.016 4.602 1 97.75 291 ILE B O 1
ATOM 5045 N N . LYS B 1 292 ? -1.696 -18.953 6.531 1 97.19 292 LYS B N 1
ATOM 5046 C CA . LYS B 1 292 ? -0.535 -19.453 7.262 1 97.19 292 LYS B CA 1
ATOM 5047 C C . LYS B 1 292 ? -0.541 -20.984 7.32 1 97.19 292 LYS B C 1
ATOM 5049 O O . LYS B 1 292 ? 0.519 -21.609 7.348 1 97.19 292 LYS B O 1
ATOM 5054 N N . LYS B 1 293 ? -1.759 -21.562 7.254 1 96.56 293 LYS B N 1
ATOM 5055 C CA . LYS B 1 293 ? -1.914 -23.016 7.32 1 96.56 293 LYS B CA 1
ATOM 5056 C C . LYS B 1 293 ? -1.909 -23.641 5.926 1 96.56 293 LYS B C 1
ATOM 5058 O O . LYS B 1 293 ? -2.195 -24.828 5.766 1 96.56 293 LYS B O 1
ATOM 5063 N N . ASP B 1 294 ? -1.699 -22.828 4.914 1 94.44 294 ASP B N 1
ATOM 5064 C CA . ASP B 1 294 ? -1.622 -23.266 3.521 1 94.44 294 ASP B CA 1
ATOM 5065 C C . ASP B 1 294 ? -2.965 -23.812 3.041 1 94.44 294 ASP B C 1
ATOM 5067 O O . ASP B 1 294 ? -3.008 -24.734 2.223 1 94.44 294 ASP B O 1
ATOM 5071 N N . LYS B 1 295 ? -4.09 -23.281 3.627 1 96.44 295 LYS B N 1
ATOM 5072 C CA . LYS B 1 295 ? -5.43 -23.688 3.211 1 96.44 295 LYS B CA 1
ATOM 5073 C C . LYS B 1 295 ? -6.039 -22.672 2.25 1 96.44 295 LYS B C 1
ATOM 5075 O O . LYS B 1 295 ? -6.941 -23 1.479 1 96.44 295 LYS B O 1
ATOM 5080 N N . ILE B 1 296 ? -5.633 -21.5 2.342 1 96.62 296 ILE B N 1
ATOM 5081 C CA . ILE B 1 296 ? -5.949 -20.422 1.405 1 96.62 296 ILE B CA 1
ATOM 5082 C C . ILE B 1 296 ? -4.684 -20 0.663 1 96.62 296 ILE B C 1
ATOM 5084 O O . ILE B 1 296 ? -3.658 -19.719 1.284 1 96.62 296 ILE B O 1
ATOM 5088 N N . SER B 1 297 ? -4.742 -19.969 -0.639 1 95 297 SER B N 1
ATOM 5089 C CA . SER B 1 297 ? -3.557 -19.734 -1.455 1 95 297 SER B CA 1
ATOM 5090 C C . SER B 1 297 ? -3.141 -18.266 -1.422 1 95 297 SER B C 1
ATOM 5092 O O . SER B 1 297 ? -1.949 -17.953 -1.382 1 95 297 SER B O 1
ATOM 5094 N N . ALA B 1 298 ? -4.098 -17.359 -1.467 1 97.25 298 ALA B N 1
ATOM 5095 C CA . ALA B 1 298 ? -3.838 -15.914 -1.501 1 97.25 298 ALA B CA 1
ATOM 5096 C C . ALA B 1 298 ? -5.105 -15.125 -1.194 1 97.25 298 ALA B C 1
ATOM 5098 O O . ALA B 1 298 ? -6.211 -15.672 -1.234 1 97.25 298 ALA B O 1
ATOM 5099 N N . THR B 1 299 ? -4.965 -13.945 -0.842 1 98.44 299 THR B N 1
ATOM 5100 C CA . THR B 1 299 ? -6.066 -12.992 -0.736 1 98.44 299 THR B CA 1
ATOM 5101 C C . THR B 1 299 ? -5.703 -11.664 -1.4 1 98.44 299 THR B C 1
ATOM 5103 O O . THR B 1 299 ? -4.523 -11.359 -1.577 1 98.44 299 THR B O 1
ATOM 5106 N N . ILE B 1 300 ? -6.672 -11 -1.873 1 98.56 300 ILE B N 1
ATOM 5107 C CA . ILE B 1 300 ? -6.504 -9.719 -2.547 1 98.56 300 ILE B CA 1
ATOM 5108 C C . ILE B 1 300 ? -7.074 -8.602 -1.675 1 98.56 300 ILE B C 1
ATOM 5110 O O . ILE B 1 300 ? -8.281 -8.562 -1.409 1 98.56 300 ILE B O 1
ATOM 5114 N N . CYS B 1 301 ? -6.234 -7.73 -1.271 1 97.81 301 CYS B N 1
ATOM 5115 C CA . CYS B 1 301 ? -6.629 -6.695 -0.32 1 97.81 301 CYS B CA 1
ATOM 5116 C C . CYS B 1 301 ? -6.812 -5.355 -1.017 1 97.81 301 CYS B C 1
ATOM 5118 O O . CYS B 1 301 ? -6.262 -5.133 -2.098 1 97.81 301 CYS B O 1
ATOM 5120 N N . GLN B 1 302 ? -7.543 -4.465 -0.345 1 97.25 302 GLN B N 1
ATOM 5121 C CA . GLN B 1 302 ? -7.918 -3.197 -0.959 1 97.25 302 GLN B CA 1
ATOM 5122 C C . GLN B 1 302 ? -7.656 -2.029 -0.013 1 97.25 302 GLN B C 1
ATOM 5124 O O . GLN B 1 302 ? -8.406 -1.051 -0.004 1 97.25 302 GLN B O 1
ATOM 5129 N N . GLU B 1 303 ? -6.746 -2.148 0.924 1 96.56 303 GLU B N 1
ATOM 5130 C CA . GLU B 1 303 ? -6.219 -1.104 1.799 1 96.56 303 GLU B CA 1
ATOM 5131 C C . GLU B 1 303 ? -7.336 -0.444 2.602 1 96.56 303 GLU B C 1
ATOM 5133 O O . GLU B 1 303 ? -7.488 0.779 2.57 1 96.56 303 GLU B O 1
ATOM 5138 N N . PRO B 1 304 ? -8.008 -1.173 3.453 1 97.44 304 PRO B N 1
ATOM 5139 C CA . PRO B 1 304 ? -9.148 -0.614 4.176 1 97.44 304 PRO B CA 1
ATOM 5140 C C . PRO B 1 304 ? -8.758 0.523 5.117 1 97.44 304 PRO B C 1
ATOM 5142 O O . PRO B 1 304 ? -9.453 1.537 5.191 1 97.44 304 PRO B O 1
ATOM 5145 N N . PHE B 1 305 ? -7.645 0.429 5.824 1 96.44 305 PHE B N 1
ATOM 5146 C CA . PHE B 1 305 ? -7.188 1.473 6.734 1 96.44 305 PHE B CA 1
ATOM 5147 C C . PHE B 1 305 ? -6.949 2.779 5.984 1 96.44 305 PHE B C 1
ATOM 5149 O O . PHE B 1 305 ? -7.398 3.842 6.422 1 96.44 305 PHE B O 1
ATOM 5156 N N . LYS B 1 306 ? -6.301 2.643 4.875 1 96.06 306 LYS B N 1
ATOM 5157 C CA . LYS B 1 306 ? -5.988 3.811 4.059 1 96.06 306 LYS B CA 1
ATOM 5158 C C . LYS B 1 306 ? -7.258 4.457 3.516 1 96.06 306 LYS B C 1
ATOM 5160 O O . LYS B 1 306 ? -7.332 5.68 3.387 1 96.06 306 LYS B O 1
ATOM 5165 N N . GLN B 1 307 ? -8.211 3.656 3.111 1 98 307 GLN B N 1
ATOM 5166 C CA . GLN B 1 307 ? -9.492 4.203 2.674 1 98 307 GLN B CA 1
ATOM 5167 C C . GLN B 1 307 ? -10.086 5.137 3.729 1 98 307 GLN B C 1
ATOM 5169 O O . GLN B 1 307 ? -10.484 6.262 3.42 1 98 307 GLN B O 1
ATOM 5174 N N . GLY B 1 308 ? -10.094 4.66 4.988 1 98.25 308 GLY B N 1
ATOM 5175 C CA . GLY B 1 308 ? -10.625 5.473 6.074 1 98.25 308 GLY B CA 1
ATOM 5176 C C . GLY B 1 308 ? -9.844 6.754 6.297 1 98.25 308 GLY B C 1
ATOM 5177 O O . GLY B 1 308 ? -10.43 7.832 6.422 1 98.25 308 GLY B O 1
ATOM 5178 N N . GLN B 1 309 ? -8.539 6.629 6.293 1 95.88 309 GLN B N 1
ATOM 5179 C CA . GLN B 1 309 ? -7.68 7.785 6.508 1 95.88 309 GLN B CA 1
ATOM 5180 C C . GLN B 1 309 ? -7.902 8.844 5.43 1 95.88 309 GLN B C 1
ATOM 5182 O O . GLN B 1 309 ? -8.094 10.023 5.738 1 95.88 309 GLN B O 1
ATOM 5187 N N . LEU B 1 310 ? -7.887 8.406 4.188 1 96.12 310 LEU B N 1
ATOM 5188 C CA . LEU B 1 310 ? -7.984 9.328 3.059 1 96.12 310 LEU B CA 1
ATOM 5189 C C . LEU B 1 310 ? -9.359 9.984 3.01 1 96.12 310 LEU B C 1
ATOM 5191 O O . LEU B 1 310 ? -9.477 11.141 2.607 1 96.12 310 LEU B O 1
ATOM 5195 N N . ALA B 1 311 ? -10.359 9.227 3.4 1 98 311 ALA B N 1
ATOM 5196 C CA . ALA B 1 311 ? -11.703 9.805 3.41 1 98 311 ALA B CA 1
ATOM 5197 C C . ALA B 1 311 ? -11.758 11.047 4.297 1 98 311 ALA B C 1
ATOM 5199 O O . ALA B 1 311 ? -12.273 12.086 3.883 1 98 311 ALA B O 1
ATOM 5200 N N . VAL B 1 312 ? -11.172 11.008 5.453 1 96.19 312 VAL B N 1
ATOM 5201 C CA . VAL B 1 312 ? -11.172 12.117 6.395 1 96.19 312 VAL B CA 1
ATOM 5202 C C . VAL B 1 312 ? -10.258 13.234 5.883 1 96.19 312 VAL B C 1
ATOM 5204 O O . VAL B 1 312 ? -10.633 14.406 5.906 1 96.19 312 VAL B O 1
ATOM 5207 N N . GLU B 1 313 ? -9.117 12.82 5.391 1 92.44 313 GLU B N 1
ATOM 5208 C CA . GLU B 1 313 ? -8.156 13.805 4.926 1 92.44 313 GLU B CA 1
ATOM 5209 C C . GLU B 1 313 ? -8.727 14.641 3.783 1 92.44 313 GLU B C 1
ATOM 5211 O O . GLU B 1 313 ? -8.664 15.875 3.816 1 92.44 313 GLU B O 1
ATOM 5216 N N . VAL B 1 314 ? -9.289 13.992 2.822 1 94.19 314 VAL B N 1
ATOM 5217 C CA . VAL B 1 314 ? -9.836 14.664 1.649 1 94.19 314 VAL B CA 1
ATOM 5218 C C . VAL B 1 314 ? -11 15.562 2.064 1 94.19 314 VAL B C 1
ATOM 5220 O O . VAL B 1 314 ? -11.094 16.719 1.631 1 94.19 314 VAL B O 1
ATOM 5223 N N . LEU B 1 315 ? -11.836 15.078 2.902 1 95.56 315 LEU B N 1
ATOM 5224 C CA . LEU B 1 315 ? -12.984 15.859 3.359 1 95.56 315 LEU B CA 1
ATOM 5225 C C . LEU B 1 315 ? -12.531 17.094 4.137 1 95.56 315 LEU B C 1
ATOM 5227 O O . LEU B 1 315 ? -13.039 18.188 3.918 1 95.56 315 LEU B O 1
ATOM 5231 N N . LEU B 1 316 ? -11.57 16.938 4.992 1 90.19 316 LEU B N 1
ATOM 5232 C CA . LEU B 1 316 ? -11.078 18.016 5.828 1 90.19 316 LEU B CA 1
ATOM 5233 C C . LEU B 1 316 ? -10.414 19.094 4.977 1 90.19 316 LEU B C 1
ATOM 5235 O O . LEU B 1 316 ? -10.625 20.297 5.211 1 90.19 316 LEU B O 1
ATOM 5239 N N . GLU B 1 317 ? -9.633 18.641 4.051 1 85.88 317 GLU B N 1
ATOM 5240 C CA . GLU B 1 317 ? -8.992 19.594 3.158 1 85.88 317 GLU B CA 1
ATOM 5241 C C . GLU B 1 317 ? -10.031 20.453 2.434 1 85.88 317 GLU B C 1
ATOM 5243 O O . GLU B 1 317 ? -9.82 21.656 2.248 1 85.88 317 GLU B O 1
ATOM 5248 N N . TYR B 1 318 ? -11.094 19.844 2.039 1 89.25 318 TYR B N 1
ATOM 5249 C CA . TYR B 1 318 ? -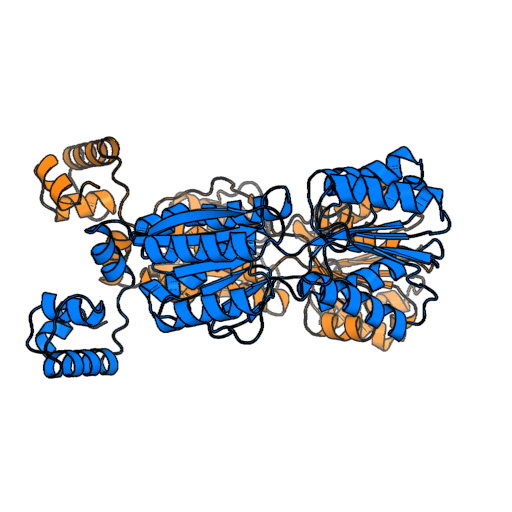12.164 20.578 1.381 1 89.25 318 TYR B CA 1
ATOM 5250 C C . TYR B 1 318 ? -12.844 21.531 2.354 1 89.25 318 TYR B C 1
ATOM 5252 O O . TYR B 1 318 ? -13.031 22.719 2.043 1 89.25 318 TYR B O 1
ATOM 5260 N N . LEU B 1 319 ? -13.133 21.078 3.518 1 86.56 319 LEU B N 1
ATOM 5261 C CA . LEU B 1 319 ? -13.898 21.859 4.496 1 86.56 319 LEU B CA 1
ATOM 5262 C C . LEU B 1 319 ? -13.078 23.031 5.008 1 86.56 319 LEU B C 1
ATOM 5264 O O . LEU B 1 319 ? -13.633 24.109 5.27 1 86.56 319 LEU B O 1
ATOM 5268 N N . ILE B 1 320 ? -11.797 22.844 5.074 1 76.94 320 ILE B N 1
ATOM 5269 C CA . ILE B 1 320 ? -10.969 23.859 5.723 1 76.94 320 ILE B CA 1
ATOM 5270 C C . ILE B 1 320 ? -10.328 24.75 4.664 1 76.94 320 ILE B C 1
ATOM 5272 O O . ILE B 1 320 ? -10.195 25.969 4.867 1 76.94 320 ILE B O 1
ATOM 5276 N N . MET B 1 321 ? -9.977 24.125 3.539 1 74.44 321 MET B N 1
ATOM 5277 C CA . MET B 1 321 ? -9.18 24.875 2.566 1 74.44 321 MET B CA 1
ATOM 5278 C C . MET B 1 321 ? -9.945 25.031 1.255 1 74.44 321 MET B C 1
ATOM 5280 O O . MET B 1 321 ? -9.43 25.625 0.303 1 74.44 321 MET B O 1
ATOM 5284 N N . ASN B 1 322 ? -11.086 24.5 1.173 1 80.25 322 ASN B N 1
ATOM 5285 C CA . ASN B 1 322 ? -11.867 24.5 -0.059 1 80.25 322 ASN B CA 1
ATOM 5286 C C . ASN B 1 322 ? -11.094 23.844 -1.209 1 80.25 322 ASN B C 1
ATOM 5288 O O . ASN B 1 322 ? -11.203 24.297 -2.355 1 80.25 322 ASN B O 1
ATOM 5292 N N . LYS B 1 323 ? -10.305 22.922 -0.844 1 80.94 323 LYS B N 1
ATOM 5293 C CA . LYS B 1 323 ? -9.523 22.219 -1.853 1 80.94 323 LYS B CA 1
ATOM 5294 C C . LYS B 1 323 ? -10.312 21.047 -2.441 1 80.94 323 LYS B C 1
ATOM 5296 O O . LYS B 1 323 ? -10.695 20.125 -1.721 1 80.94 323 LYS B O 1
ATOM 5301 N N . VAL B 1 324 ? -10.57 21.141 -3.699 1 85 324 VAL B N 1
ATOM 5302 C CA . VAL B 1 324 ? -11.234 20.062 -4.41 1 85 324 VAL B CA 1
ATOM 5303 C C . VAL B 1 324 ? -10.203 19.062 -4.93 1 85 324 VAL B C 1
ATOM 5305 O O . VAL B 1 324 ? -9.188 19.453 -5.504 1 85 324 VAL B O 1
ATOM 5308 N N . PRO B 1 325 ? -10.398 17.797 -4.641 1 87.56 325 PRO B N 1
ATOM 5309 C CA . PRO B 1 325 ? -9.43 16.828 -5.164 1 87.56 325 PRO B CA 1
ATOM 5310 C C . PRO B 1 325 ? -9.312 16.875 -6.688 1 87.56 325 PRO B C 1
ATOM 5312 O O . PRO B 1 325 ? -10.312 17.062 -7.379 1 87.56 325 PRO B O 1
ATOM 5315 N N . ILE B 1 326 ? -8.102 16.75 -7.164 1 84.81 326 ILE B N 1
ATOM 5316 C CA . ILE B 1 326 ? -7.824 16.781 -8.602 1 84.81 326 ILE B CA 1
ATOM 5317 C C . ILE B 1 326 ? -8.523 15.617 -9.289 1 84.81 326 ILE B C 1
ATOM 5319 O O . ILE B 1 326 ? -9.148 15.789 -10.336 1 84.81 326 ILE B O 1
ATOM 5323 N N . ASN B 1 327 ? -8.398 14.461 -8.672 1 88.5 327 ASN B N 1
ATOM 5324 C CA . ASN B 1 327 ? -9.094 13.266 -9.125 1 88.5 327 ASN B CA 1
ATOM 5325 C C . ASN B 1 327 ? -10.258 12.906 -8.203 1 88.5 327 ASN B C 1
ATOM 5327 O O . ASN B 1 327 ? -10.055 12.695 -7.004 1 88.5 327 ASN B O 1
ATOM 5331 N N . LYS B 1 328 ? -11.398 12.836 -8.805 1 91.88 328 LYS B N 1
ATOM 5332 C CA . LYS B 1 328 ? -12.586 12.523 -8.016 1 91.88 328 LYS B CA 1
ATOM 5333 C C . LYS B 1 328 ? -12.633 11.047 -7.648 1 91.88 328 LYS B C 1
ATOM 5335 O O . LYS B 1 328 ? -13.414 10.633 -6.789 1 91.88 328 LYS B O 1
ATOM 5340 N N . ARG B 1 329 ? -11.852 10.281 -8.336 1 94.94 329 ARG B N 1
ATOM 5341 C CA . ARG B 1 329 ? -11.734 8.859 -8.023 1 94.94 329 ARG B CA 1
ATOM 5342 C C . ARG B 1 329 ? -10.344 8.531 -7.48 1 94.94 329 ARG B C 1
ATOM 5344 O O . ARG B 1 329 ? -9.359 8.555 -8.219 1 94.94 329 ARG B O 1
ATOM 5351 N N . ILE B 1 330 ? -10.266 8.305 -6.273 1 95.94 330 ILE B N 1
ATOM 5352 C CA . ILE B 1 330 ? -9.023 7.918 -5.609 1 95.94 330 ILE B CA 1
ATOM 5353 C C . ILE B 1 330 ? -9 6.406 -5.398 1 95.94 330 ILE B C 1
ATOM 5355 O O . ILE B 1 330 ? -9.695 5.883 -4.523 1 95.94 330 ILE B O 1
ATOM 5359 N N . ILE B 1 331 ? -8.164 5.707 -6.176 1 96.69 331 ILE B N 1
ATOM 5360 C CA . ILE B 1 331 ? -8.219 4.254 -6.266 1 96.69 331 ILE B CA 1
ATOM 5361 C C . ILE B 1 331 ? -7.09 3.643 -5.441 1 96.69 331 ILE B C 1
ATOM 5363 O O . ILE B 1 331 ? -5.938 4.07 -5.551 1 96.69 331 ILE B O 1
ATOM 5367 N N . MET B 1 332 ? -7.414 2.697 -4.637 1 96.56 332 MET B N 1
ATOM 5368 C CA . MET B 1 332 ? -6.461 1.984 -3.791 1 96.56 332 MET B CA 1
ATOM 5369 C C . MET B 1 332 ? -5.648 0.989 -4.609 1 96.56 332 MET B C 1
ATOM 5371 O O . MET B 1 332 ? -6.031 0.633 -5.723 1 96.56 332 MET B O 1
ATOM 5375 N N . THR B 1 333 ? -4.539 0.63 -4.02 1 95.12 333 THR B N 1
ATOM 5376 C CA . THR B 1 333 ? -3.73 -0.427 -4.621 1 95.12 333 THR B CA 1
ATOM 5377 C C . THR B 1 333 ? -4.402 -1.786 -4.449 1 95.12 333 THR B C 1
ATOM 5379 O O . THR B 1 333 ? -4.957 -2.08 -3.387 1 95.12 333 THR B O 1
ATOM 5382 N N . THR B 1 334 ? -4.379 -2.588 -5.512 1 97.5 334 THR B N 1
ATOM 5383 C CA . THR B 1 334 ? -4.816 -3.979 -5.43 1 97.5 334 THR B CA 1
ATOM 5384 C C . THR B 1 334 ? -3.688 -4.875 -4.934 1 97.5 334 THR B C 1
ATOM 5386 O O . THR B 1 334 ? -2.805 -5.254 -5.707 1 97.5 334 THR B O 1
ATOM 5389 N N . GLU B 1 335 ? -3.748 -5.238 -3.688 1 97.5 335 GLU B N 1
ATOM 5390 C CA . GLU B 1 335 ? -2.627 -5.902 -3.029 1 97.5 335 GLU B CA 1
ATOM 5391 C C . GLU B 1 335 ? -2.82 -7.418 -3.008 1 97.5 335 GLU B C 1
ATOM 5393 O O . GLU B 1 335 ? -3.857 -7.91 -2.562 1 97.5 335 GLU B O 1
ATOM 5398 N N . ILE B 1 336 ? -1.821 -8.125 -3.424 1 98.19 336 ILE B N 1
ATOM 5399 C CA . ILE B 1 336 ? -1.817 -9.578 -3.32 1 98.19 336 ILE B CA 1
ATOM 5400 C C . ILE B 1 336 ? -1.095 -10 -2.045 1 98.19 336 ILE B C 1
ATOM 5402 O O . ILE B 1 336 ? 0.035 -9.578 -1.792 1 98.19 336 ILE B O 1
ATOM 5406 N N . LYS B 1 337 ? -1.711 -10.758 -1.244 1 98.06 337 LYS B N 1
ATOM 5407 C CA . LYS B 1 337 ? -1.083 -11.305 -0.047 1 98.06 337 LYS B CA 1
ATOM 5408 C C . LYS B 1 337 ? -1.028 -12.828 -0.106 1 98.06 337 LYS B C 1
ATOM 5410 O O . LYS B 1 337 ? -2.037 -13.484 -0.387 1 98.06 337 LYS B O 1
ATOM 5415 N N . ILE B 1 338 ? 0.134 -13.359 0.045 1 97.5 338 ILE B N 1
ATOM 5416 C CA . ILE B 1 338 ? 0.397 -14.781 0.218 1 97.5 338 ILE B CA 1
ATOM 5417 C C . ILE B 1 338 ? 1.047 -15.023 1.577 1 97.5 338 ILE B C 1
ATOM 5419 O O . ILE B 1 338 ? 1.251 -14.086 2.352 1 97.5 338 ILE B O 1
ATOM 5423 N N . LYS B 1 339 ? 1.334 -16.219 1.873 1 97.19 339 LYS B N 1
ATOM 5424 C CA . LYS B 1 339 ? 1.856 -16.594 3.184 1 97.19 339 LYS B CA 1
ATOM 5425 C C . LYS B 1 339 ? 3.111 -15.797 3.523 1 97.19 339 LYS B C 1
ATOM 5427 O O . LYS B 1 339 ? 3.264 -15.312 4.648 1 97.19 339 LYS B O 1
ATOM 5432 N N . GLU B 1 340 ? 3.916 -15.492 2.635 1 97.38 340 GLU B N 1
ATOM 5433 C CA . GLU B 1 340 ? 5.258 -14.961 2.859 1 97.38 340 GLU B CA 1
ATOM 5434 C C . GLU B 1 340 ? 5.234 -13.445 3.004 1 97.38 340 GLU B C 1
ATOM 5436 O O . GLU B 1 340 ? 6.219 -12.844 3.439 1 97.38 340 GLU B O 1
ATOM 5441 N N . ASN B 1 341 ? 4.16 -12.766 2.65 1 97.5 341 ASN B N 1
ATOM 5442 C CA . ASN B 1 341 ? 4.168 -11.312 2.799 1 97.5 341 ASN B CA 1
ATOM 5443 C C . ASN B 1 341 ? 3.055 -10.844 3.729 1 97.5 341 ASN B C 1
ATOM 5445 O O . ASN B 1 341 ? 2.59 -9.703 3.617 1 97.5 341 ASN B O 1
ATOM 5449 N N . LEU B 1 342 ? 2.607 -11.742 4.633 1 95.5 342 LEU B N 1
ATOM 5450 C CA . LEU B 1 342 ? 1.631 -11.359 5.645 1 95.5 342 LEU B CA 1
ATOM 5451 C C . LEU B 1 342 ? 2.252 -10.414 6.668 1 95.5 342 LEU B C 1
ATOM 5453 O O . LEU B 1 342 ? 3.455 -10.484 6.93 1 95.5 342 LEU B O 1
#

Sequence (684 aa):
MVTIKEIAKKAGVSRGTVDRVINNRGSVKSETKEKILKILEKENYKPNIFGKMLANNKYSKKMIGVILNSKGNPFYDQVINGIENKKEVLENFGFELLYELKKGYDVKDQINAIDKMILNEVQGLIITPIDDKKVINRLQEISKKSIPVINLNIDIDNADKLAYIGSDYKKTGNVAGALFNIFSTKKIYKLLVVTGSKLVSGHRNRINGLKEYLEKNDNGIQIIDIIENEDNDDKSYKMINQYIQKNKDFDGVFFSAGGIEGGIKALEKNHILDKINIITVDLIPIVEEYIKKDKISATICQEPFKQGQLAVEVLLEYLIMNKVPINKRIIMTTEIKIKENLMVTIKEIAKKAGVSRGTVDRVINNRGSVKSETKEKILKILEKENYKPNIFGKMLANNKYSKKMIGVILNSKGNPFYDQVINGIENKKEVLENFGFELLYELKKGYDVKDQINAIDKMILNEVQGLIITPIDDKKVINRLQEISKKSIPVINLNIDIDNADKLAYIGSDYKKTGNVAGALFNIFSTKKIYKLLVVTGSKLVSGHRNRINGLKEYLEKNDNGIQIIDIIENEDNDDKSYKMINQYIQKNKDFDGVFFSAGGIEGGIKALEKNHILDKINIITVDLIPIVEEYIKKDKISATICQEPFKQGQLAVEVLLEYLIMNKVPINKRIIMTTEIKIKENL

pLDDT: mean 88.6, std 12.32, range [46.06, 98.69]